Protein AF-A0AAI9XKY3-F1 (afdb_monomer)

Structure (mmCIF, N/CA/C/O backbone):
data_AF-A0AAI9XKY3-F1
#
_entry.id   AF-A0AAI9XKY3-F1
#
loop_
_atom_site.group_PDB
_atom_site.id
_atom_site.type_symbol
_atom_site.label_atom_id
_atom_site.label_alt_id
_atom_site.label_comp_id
_atom_site.label_asym_id
_atom_site.label_entity_id
_atom_site.label_seq_id
_atom_site.pdbx_PDB_ins_code
_atom_site.Cartn_x
_atom_site.Cartn_y
_atom_site.Cartn_z
_atom_site.occupancy
_atom_site.B_iso_or_equiv
_atom_site.auth_seq_id
_atom_site.auth_comp_id
_atom_site.auth_asym_id
_atom_site.auth_atom_id
_atom_site.pdbx_PDB_model_num
ATOM 1 N N . MET A 1 1 ? -8.830 18.634 -12.857 1.00 39.41 1 MET A N 1
ATOM 2 C CA . MET A 1 1 ? -7.382 18.713 -13.146 1.00 39.41 1 MET A CA 1
ATOM 3 C C . MET A 1 1 ? -6.953 20.134 -12.793 1.00 39.41 1 MET A C 1
ATOM 5 O O . MET A 1 1 ? -7.554 21.056 -13.331 1.00 39.41 1 MET A O 1
ATOM 9 N N . TYR A 1 2 ? -6.063 20.327 -11.815 1.00 37.22 2 TYR A N 1
ATOM 10 C CA . TYR A 1 2 ? -5.594 21.666 -11.424 1.00 37.22 2 TYR A CA 1
ATOM 11 C C . TYR A 1 2 ? -4.662 22.233 -12.510 1.00 37.22 2 TYR A C 1
ATOM 13 O O . TYR A 1 2 ? -3.913 21.477 -13.125 1.00 37.22 2 TYR A O 1
ATOM 21 N N . GLY A 1 3 ? -4.750 23.540 -12.781 1.00 44.16 3 GLY A N 1
ATOM 22 C CA . GLY A 1 3 ? -3.878 24.231 -13.739 1.00 44.16 3 GLY A CA 1
ATOM 23 C C . GLY A 1 3 ? -2.424 24.354 -13.251 1.00 44.16 3 GLY A C 1
ATOM 24 O O . GLY A 1 3 ? -2.129 23.984 -12.112 1.00 44.16 3 GLY A O 1
ATOM 25 N N . PRO A 1 4 ? -1.505 24.876 -14.089 1.00 48.16 4 PRO A N 1
ATOM 26 C CA . PRO A 1 4 ? -0.123 25.144 -13.684 1.00 48.16 4 PRO A CA 1
ATOM 27 C C . PRO A 1 4 ? -0.082 26.060 -12.450 1.00 48.16 4 PRO A C 1
ATOM 29 O O . PRO A 1 4 ? -0.976 26.884 -12.251 1.00 48.16 4 PRO A O 1
ATOM 32 N N . SER A 1 5 ? 0.931 25.897 -11.590 1.00 58.00 5 SER A N 1
ATOM 33 C CA . SER A 1 5 ? 0.989 26.618 -10.311 1.00 58.00 5 SER A CA 1
ATOM 34 C C . SER A 1 5 ? 0.942 28.133 -10.528 1.00 58.00 5 SER A C 1
ATOM 36 O O . SER A 1 5 ? 1.590 28.646 -11.443 1.00 58.00 5 SER A O 1
ATOM 38 N N . SER A 1 6 ? 0.240 28.870 -9.658 1.00 57.16 6 SER A N 1
ATOM 39 C CA . SER A 1 6 ? 0.187 30.339 -9.728 1.00 57.16 6 SER A CA 1
ATOM 40 C C . SER A 1 6 ? 1.579 30.966 -9.730 1.00 57.16 6 SER A C 1
ATOM 42 O O . SER A 1 6 ? 1.772 32.003 -10.351 1.00 57.16 6 SER A O 1
ATOM 44 N N . ASN A 1 7 ? 2.558 30.308 -9.097 1.00 58.59 7 ASN A N 1
ATOM 45 C CA . ASN A 1 7 ? 3.958 30.706 -9.161 1.00 58.59 7 ASN A CA 1
ATOM 46 C C . ASN A 1 7 ? 4.516 30.579 -10.588 1.00 58.59 7 ASN A C 1
ATOM 48 O O . ASN A 1 7 ? 5.055 31.540 -11.109 1.00 58.59 7 ASN A O 1
ATOM 52 N N . SER A 1 8 ? 4.326 29.446 -11.271 1.00 55.75 8 SER A N 1
ATOM 53 C CA . SER A 1 8 ? 4.771 29.287 -12.666 1.00 55.75 8 SER A CA 1
ATOM 54 C C . SER A 1 8 ? 4.094 30.270 -13.632 1.00 55.75 8 SER A C 1
ATOM 56 O O . SER A 1 8 ? 4.759 30.828 -14.502 1.00 55.75 8 SER A O 1
ATOM 58 N N . SER A 1 9 ? 2.797 30.549 -13.452 1.00 55.94 9 SER A N 1
ATOM 59 C CA . SER A 1 9 ? 2.076 31.553 -14.244 1.00 55.94 9 SER A CA 1
ATOM 60 C C . SER A 1 9 ? 2.549 32.973 -13.943 1.00 55.94 9 SER A C 1
ATOM 62 O O . SER A 1 9 ? 2.763 33.747 -14.869 1.00 55.94 9 SER A O 1
ATOM 64 N N . PHE A 1 10 ? 2.757 33.309 -12.669 1.00 68.00 10 PHE A N 1
ATOM 65 C CA . PHE A 1 10 ? 3.319 34.592 -12.255 1.00 68.00 10 PHE A CA 1
ATOM 66 C C . PHE A 1 10 ? 4.725 34.788 -12.822 1.00 68.00 10 PHE A C 1
ATOM 68 O O . PHE A 1 10 ? 5.000 35.818 -13.423 1.00 68.00 10 PHE A O 1
ATOM 75 N N . LEU A 1 11 ? 5.591 33.784 -12.703 1.00 66.19 11 LEU A N 1
ATOM 76 C CA . LEU A 1 11 ? 6.946 33.830 -13.235 1.00 66.19 11 LEU A CA 1
ATOM 77 C C . LEU A 1 11 ? 6.941 33.999 -14.754 1.00 66.19 11 LEU A C 1
ATOM 79 O O . LEU A 1 11 ? 7.663 34.845 -15.271 1.00 66.19 11 LEU A O 1
ATOM 83 N N . ARG A 1 12 ? 6.071 33.287 -15.472 1.00 59.81 12 ARG A N 1
ATOM 84 C CA . ARG A 1 12 ? 5.885 33.484 -16.913 1.00 59.81 12 ARG A CA 1
ATOM 85 C C . ARG A 1 12 ? 5.444 34.910 -17.250 1.00 59.81 12 ARG A C 1
ATOM 87 O O . ARG A 1 12 ? 6.062 35.529 -18.104 1.00 59.81 12 ARG A O 1
ATOM 94 N N . LEU A 1 13 ? 4.447 35.449 -16.546 1.00 67.19 13 LEU A N 1
ATOM 95 C CA . LEU A 1 13 ? 3.982 36.829 -16.732 1.00 67.19 13 LEU A CA 1
ATOM 96 C C . LEU A 1 13 ? 5.085 37.854 -16.433 1.00 67.19 13 LEU A C 1
ATOM 98 O O . LEU A 1 13 ? 5.210 38.848 -17.140 1.00 67.19 13 LEU A O 1
ATOM 102 N N . VAL A 1 14 ? 5.910 37.608 -15.414 1.00 62.44 14 VAL A N 1
ATOM 103 C CA . VAL A 1 14 ? 7.058 38.460 -15.070 1.00 62.44 14 VAL A CA 1
ATOM 104 C C . VAL A 1 14 ? 8.152 38.369 -16.132 1.00 62.44 14 VAL A C 1
ATOM 106 O O . VAL A 1 14 ? 8.745 39.389 -16.464 1.00 62.44 14 VAL A O 1
ATOM 109 N N . THR A 1 15 ? 8.391 37.189 -16.705 1.00 62.22 15 THR A N 1
ATOM 110 C CA . THR A 1 15 ? 9.389 36.996 -17.770 1.00 62.22 15 THR A CA 1
ATOM 111 C C . THR A 1 15 ? 8.915 37.637 -19.080 1.00 62.22 15 THR A C 1
ATOM 113 O O . THR A 1 15 ? 9.692 38.309 -19.751 1.00 62.22 15 THR A O 1
ATOM 116 N N . GLU A 1 16 ? 7.621 37.523 -19.400 1.00 65.12 16 GLU A N 1
ATOM 117 C CA . GLU A 1 16 ? 6.974 38.213 -20.527 1.00 65.12 16 GLU A CA 1
ATOM 118 C C . GLU A 1 16 ? 6.992 39.745 -20.342 1.00 65.12 16 GLU A C 1
ATOM 120 O O . GLU A 1 16 ? 7.232 40.479 -21.299 1.00 65.12 16 GLU A O 1
ATOM 125 N N . ALA A 1 17 ? 6.823 40.246 -19.111 1.00 62.75 17 ALA A N 1
ATOM 126 C CA . ALA A 1 17 ? 6.919 41.674 -18.792 1.00 62.75 17 ALA A CA 1
ATOM 127 C C . ALA A 1 17 ? 8.366 42.212 -18.753 1.00 62.75 17 ALA A C 1
ATOM 129 O O . ALA A 1 17 ? 8.571 43.415 -18.924 1.00 62.75 17 ALA A O 1
ATOM 130 N N . ALA A 1 18 ? 9.359 41.343 -18.536 1.00 58.34 18 ALA A N 1
ATOM 131 C CA . ALA A 1 18 ? 10.782 41.682 -18.451 1.00 58.34 18 ALA A CA 1
ATOM 132 C C . ALA A 1 18 ? 11.538 41.574 -19.793 1.00 58.34 18 ALA A C 1
ATOM 134 O O . ALA A 1 18 ? 12.760 41.732 -19.816 1.00 58.34 18 ALA A O 1
ATOM 135 N N . GLY A 1 19 ? 10.840 41.333 -20.911 1.00 47.44 19 GLY A N 1
ATOM 136 C CA . GLY A 1 19 ? 11.440 41.317 -22.250 1.00 47.44 19 GLY A CA 1
ATOM 137 C C . GLY A 1 19 ? 12.227 42.607 -22.571 1.00 47.44 19 GLY A C 1
ATOM 138 O O . GLY A 1 19 ? 11.854 43.694 -22.116 1.00 47.44 19 GLY A O 1
ATOM 139 N N . PRO A 1 20 ? 13.331 42.531 -23.339 1.00 47.28 20 PRO A N 1
ATOM 140 C CA . PRO A 1 20 ? 14.327 43.594 -23.376 1.00 47.28 20 PRO A CA 1
ATOM 141 C C . PRO A 1 20 ? 13.816 44.839 -24.109 1.00 47.28 20 PRO A C 1
ATOM 143 O O . PRO A 1 20 ? 13.532 44.816 -25.308 1.00 47.28 20 PRO A O 1
ATOM 146 N N . ARG A 1 21 ? 13.770 45.976 -23.402 1.00 40.69 21 ARG A N 1
ATOM 147 C CA . ARG A 1 21 ? 13.726 47.295 -24.043 1.00 40.69 21 ARG A CA 1
ATOM 148 C C . ARG A 1 21 ? 15.073 47.541 -24.721 1.00 40.69 21 ARG A C 1
ATOM 150 O O . ARG A 1 21 ? 16.091 47.684 -24.056 1.00 40.69 21 ARG A O 1
ATOM 157 N N . SER A 1 22 ? 15.044 47.581 -26.050 1.00 44.78 22 SER A N 1
ATOM 158 C CA . SER A 1 22 ? 16.146 47.961 -26.936 1.00 44.78 22 SER A CA 1
ATOM 159 C C . SER A 1 22 ? 16.922 49.188 -26.437 1.00 44.78 22 SER A C 1
ATOM 161 O O . SER A 1 22 ? 16.374 50.292 -26.412 1.00 44.78 22 SER A O 1
ATOM 163 N N . SER A 1 23 ? 18.224 49.032 -26.199 1.00 33.22 23 SER A N 1
ATOM 164 C CA . SER A 1 23 ? 19.201 50.097 -26.436 1.00 33.22 23 SER A CA 1
ATOM 165 C C . SER A 1 23 ? 20.574 49.526 -26.819 1.00 33.22 23 SER A C 1
ATOM 167 O O . SER A 1 23 ? 21.131 48.646 -26.172 1.00 33.22 23 SER A O 1
ATOM 169 N N . ASN A 1 24 ? 21.091 50.043 -27.935 1.00 37.53 24 ASN A N 1
ATOM 170 C CA . ASN A 1 24 ? 22.413 49.798 -28.507 1.00 37.53 24 ASN A CA 1
ATOM 171 C C . ASN A 1 24 ? 23.554 49.980 -27.493 1.00 37.53 24 ASN A C 1
ATOM 173 O O . ASN A 1 24 ? 23.586 51.018 -26.838 1.00 37.53 24 ASN A O 1
ATOM 177 N N . THR A 1 25 ? 24.574 49.107 -27.506 1.00 30.02 25 THR A N 1
ATOM 178 C CA . THR A 1 25 ? 25.956 49.441 -27.945 1.00 30.02 25 THR A CA 1
ATOM 179 C C . THR A 1 25 ? 26.953 48.261 -27.834 1.00 30.02 25 THR A C 1
ATOM 181 O O . THR A 1 25 ? 27.162 47.723 -26.760 1.00 30.02 25 THR A O 1
ATOM 184 N N . LYS A 1 26 ? 27.603 47.959 -28.977 1.00 29.38 26 LYS A N 1
ATOM 185 C CA . LYS A 1 26 ? 28.976 47.438 -29.238 1.00 29.38 26 LYS A CA 1
ATOM 186 C C . LYS A 1 26 ? 29.489 46.107 -28.620 1.00 29.38 26 LYS A C 1
ATOM 188 O O . LYS A 1 26 ? 29.695 45.994 -27.422 1.00 29.38 26 LYS A O 1
ATOM 193 N N . SER A 1 27 ? 29.857 45.181 -29.520 1.00 30.38 27 SER A N 1
ATOM 194 C CA . SER A 1 27 ? 30.850 44.075 -29.398 1.00 30.38 27 SER A CA 1
ATOM 195 C C . SER A 1 27 ? 32.299 44.601 -29.605 1.00 30.38 27 SER A C 1
ATOM 197 O O . SER A 1 27 ? 32.404 45.785 -29.953 1.00 30.38 27 SER A O 1
ATOM 199 N N . PRO A 1 28 ? 33.406 43.811 -29.515 1.00 49.62 28 PRO A N 1
ATOM 200 C CA . PRO A 1 28 ? 33.573 42.338 -29.419 1.00 49.62 28 PRO A CA 1
ATOM 201 C C . PRO A 1 28 ? 34.474 41.917 -28.220 1.00 49.62 28 PRO A C 1
ATOM 203 O O . PRO A 1 28 ? 34.974 42.783 -27.519 1.00 49.62 28 PRO A O 1
ATOM 206 N N . GLU A 1 29 ? 34.693 40.664 -27.816 1.00 31.59 29 GLU A N 1
ATOM 207 C CA . GLU A 1 29 ? 35.127 39.455 -28.529 1.00 31.59 29 GLU A CA 1
ATOM 208 C C . GLU A 1 29 ? 35.337 38.388 -27.422 1.00 31.59 29 GLU A C 1
ATOM 210 O O . GLU A 1 29 ? 35.984 38.726 -26.439 1.00 31.59 29 GLU A O 1
ATOM 215 N N . GLU A 1 30 ? 34.814 37.155 -27.517 1.00 28.88 30 GLU A N 1
ATOM 216 C CA . GLU A 1 30 ? 35.427 35.970 -26.872 1.00 28.88 30 GLU A CA 1
ATOM 217 C C . GLU A 1 30 ? 34.758 34.654 -27.310 1.00 28.88 30 GLU A C 1
ATOM 219 O O . GLU A 1 30 ? 33.541 34.546 -27.469 1.00 28.88 30 GLU A O 1
ATOM 224 N N . LEU A 1 31 ? 35.610 33.661 -27.570 1.00 30.62 31 LEU A N 1
ATOM 225 C CA . LEU A 1 31 ? 35.308 32.371 -28.176 1.00 30.62 31 LEU A CA 1
ATOM 226 C C . LEU A 1 31 ? 34.788 31.342 -27.158 1.00 30.62 31 LEU A C 1
ATOM 228 O O . LEU A 1 31 ? 35.473 30.995 -26.206 1.00 30.62 31 LEU A O 1
ATOM 232 N N . ALA A 1 32 ? 33.619 30.795 -27.496 1.00 31.81 32 ALA A N 1
ATOM 233 C CA . ALA A 1 32 ? 33.218 29.386 -27.453 1.00 31.81 32 ALA A CA 1
ATOM 234 C C . ALA A 1 32 ? 33.341 28.564 -26.149 1.00 31.81 32 ALA A C 1
ATOM 236 O O . ALA A 1 32 ? 34.410 28.091 -25.776 1.00 31.81 32 ALA A O 1
ATOM 237 N N . GLY A 1 33 ? 32.164 28.159 -25.651 1.00 35.56 33 GLY A N 1
ATOM 238 C CA . GLY A 1 33 ? 31.909 26.754 -25.319 1.00 35.56 33 GLY A CA 1
ATOM 239 C C . GLY A 1 33 ? 31.326 26.489 -23.935 1.00 35.56 33 GLY A C 1
ATOM 240 O O . GLY A 1 33 ? 32.068 26.098 -23.042 1.00 35.56 33 GLY A O 1
ATOM 241 N N . GLN A 1 34 ? 30.002 26.610 -23.781 1.00 31.55 34 GLN A N 1
ATOM 242 C CA . GLN A 1 34 ? 29.213 25.832 -22.812 1.00 31.55 34 GLN A CA 1
ATOM 243 C C . GLN A 1 34 ? 27.711 25.972 -23.098 1.00 31.55 34 GLN A C 1
ATOM 245 O O . GLN A 1 34 ? 27.244 27.061 -23.427 1.00 31.55 34 GLN A O 1
ATOM 250 N N . ASP A 1 35 ? 26.995 24.845 -23.009 1.00 35.22 35 ASP A N 1
ATOM 251 C CA . ASP A 1 35 ? 25.549 24.689 -23.213 1.00 35.22 35 ASP A CA 1
ATOM 252 C C . ASP A 1 35 ? 24.747 25.820 -22.558 1.00 35.22 35 ASP A C 1
ATOM 254 O O . ASP A 1 35 ? 24.586 25.883 -21.336 1.00 35.22 35 ASP A O 1
ATOM 258 N N . ALA A 1 36 ? 24.219 26.716 -23.388 1.00 33.91 36 ALA A N 1
ATOM 259 C CA . ALA A 1 36 ? 23.327 27.773 -22.953 1.00 33.91 36 ALA A CA 1
ATOM 260 C C . ALA A 1 36 ? 21.920 27.191 -22.762 1.00 33.91 36 ALA A C 1
ATOM 262 O O . ALA A 1 36 ? 21.062 27.287 -23.637 1.00 33.91 36 ALA A O 1
ATOM 263 N N . GLY A 1 37 ? 21.673 26.592 -21.595 1.00 41.00 37 GLY A N 1
ATOM 264 C CA . GLY A 1 37 ? 20.317 26.566 -21.058 1.00 41.00 37 GLY A CA 1
ATOM 265 C C . GLY A 1 37 ? 19.835 28.012 -20.935 1.00 41.00 37 GLY A C 1
ATOM 266 O O . GLY A 1 37 ? 20.543 28.852 -20.383 1.00 41.00 37 GLY A O 1
ATOM 267 N N . GLU A 1 38 ? 18.676 28.327 -21.506 1.00 39.44 38 GLU A N 1
ATOM 268 C CA . GLU A 1 38 ? 18.130 29.684 -21.561 1.00 39.44 38 GLU A CA 1
ATOM 269 C C . GLU A 1 38 ? 17.743 30.152 -20.141 1.00 39.44 38 GLU A C 1
ATOM 271 O O . GLU A 1 38 ? 16.631 29.936 -19.664 1.00 39.44 38 GLU A O 1
ATOM 276 N N . VAL A 1 39 ? 18.700 30.732 -19.410 1.00 42.03 39 VAL A N 1
ATOM 277 C CA . VAL A 1 39 ? 18.496 31.265 -18.057 1.00 42.03 39 VAL A CA 1
ATOM 278 C C . VAL A 1 39 ? 18.047 32.718 -18.170 1.00 42.03 39 VAL A C 1
ATOM 280 O O . VAL A 1 39 ? 18.864 33.626 -18.316 1.00 42.03 39 VAL A O 1
ATOM 283 N N . ALA A 1 40 ? 16.739 32.957 -18.084 1.00 45.88 40 ALA A N 1
ATOM 284 C CA . ALA A 1 40 ? 16.210 34.308 -17.932 1.00 45.88 40 ALA A CA 1
ATOM 285 C C . ALA A 1 40 ? 16.291 34.742 -16.450 1.00 45.88 40 ALA A C 1
ATOM 287 O O . ALA A 1 40 ? 15.748 34.053 -15.577 1.00 45.88 40 ALA A O 1
ATOM 288 N N . PRO A 1 41 ? 16.956 35.866 -16.119 1.00 42.97 41 PRO A N 1
ATOM 289 C CA . PRO A 1 41 ? 16.996 36.371 -14.752 1.00 42.97 41 PRO A CA 1
ATOM 290 C C . PRO A 1 41 ? 15.633 36.962 -14.361 1.00 42.97 41 PRO A C 1
ATOM 292 O O . PRO A 1 41 ? 15.037 37.737 -15.106 1.00 42.97 41 PRO A O 1
ATOM 295 N N . THR A 1 42 ? 15.138 36.613 -13.172 1.00 49.84 42 THR A N 1
ATOM 296 C CA . THR A 1 42 ? 13.905 37.187 -12.601 1.00 49.84 42 THR A CA 1
ATOM 297 C C . THR A 1 42 ? 14.233 38.345 -11.651 1.00 49.84 42 THR A C 1
ATOM 299 O O . THR A 1 42 ? 15.319 38.393 -11.079 1.00 49.84 42 THR A O 1
ATOM 302 N N . VAL A 1 43 ? 13.268 39.245 -11.421 1.00 51.06 43 VAL A N 1
ATOM 303 C CA . VAL A 1 43 ? 13.323 40.438 -10.540 1.00 51.06 43 VAL A CA 1
ATOM 304 C C . VAL A 1 43 ? 13.851 40.167 -9.112 1.00 51.06 43 VAL A C 1
ATOM 306 O O . VAL A 1 43 ? 14.323 41.088 -8.453 1.00 51.06 43 VAL A O 1
ATOM 309 N N . LEU A 1 44 ? 13.828 38.916 -8.635 1.00 50.88 44 LEU A N 1
ATOM 310 C CA . LEU A 1 44 ? 14.352 38.500 -7.321 1.00 50.88 44 LEU A CA 1
ATOM 311 C C . LEU A 1 44 ? 15.735 37.815 -7.368 1.00 50.88 44 LEU A C 1
ATOM 313 O O . LEU A 1 44 ? 16.201 37.324 -6.346 1.00 50.88 44 LEU A O 1
ATOM 317 N N . GLY A 1 45 ? 16.391 37.746 -8.530 1.00 47.69 45 GLY A N 1
ATOM 318 C CA . GLY A 1 45 ? 17.735 37.168 -8.675 1.00 47.69 45 GLY A CA 1
ATOM 319 C C . GLY A 1 45 ? 17.805 35.635 -8.670 1.00 47.69 45 GLY A C 1
ATOM 320 O O . GLY A 1 45 ? 18.900 35.083 -8.728 1.00 47.69 45 GLY A O 1
ATOM 321 N N . PHE A 1 46 ? 16.670 34.930 -8.636 1.00 43.34 46 PHE A N 1
ATOM 322 C CA . PHE A 1 46 ? 16.633 33.471 -8.775 1.00 43.34 46 PHE A CA 1
ATOM 323 C C . PHE A 1 46 ? 16.536 33.069 -10.250 1.00 43.34 46 PHE A C 1
ATOM 325 O O . PHE A 1 46 ? 15.655 33.537 -10.975 1.00 43.34 46 PHE A O 1
ATOM 332 N N . ALA A 1 47 ? 17.440 32.191 -10.686 1.00 42.78 47 ALA A N 1
ATOM 333 C CA . ALA A 1 47 ? 17.367 31.539 -11.986 1.00 42.78 47 ALA A CA 1
ATOM 334 C C . ALA A 1 47 ? 16.250 30.488 -11.966 1.00 42.78 47 ALA A C 1
ATOM 336 O O . ALA A 1 47 ? 16.259 29.581 -11.133 1.00 42.78 47 ALA A O 1
ATOM 337 N N . ILE A 1 48 ? 15.291 30.596 -12.884 1.00 46.31 48 ILE A N 1
ATOM 338 C CA . ILE A 1 48 ? 14.263 29.572 -13.076 1.00 46.31 48 ILE A CA 1
ATOM 339 C C . ILE A 1 48 ? 14.784 28.621 -14.139 1.00 46.31 48 ILE A C 1
ATOM 341 O O . ILE A 1 48 ? 14.887 28.978 -15.308 1.00 46.31 48 ILE A O 1
ATOM 345 N N . THR A 1 49 ? 15.098 27.395 -13.741 1.00 48.16 49 THR A N 1
ATOM 346 C CA . THR A 1 49 ? 15.182 26.296 -14.701 1.00 48.16 49 THR A CA 1
ATOM 347 C C . THR A 1 49 ? 13.748 25.850 -14.992 1.00 48.16 49 THR A C 1
ATOM 349 O O . THR A 1 49 ? 13.051 25.373 -14.103 1.00 48.16 49 THR A O 1
ATOM 352 N N . THR A 1 50 ? 13.274 26.070 -16.219 1.00 48.88 50 THR A N 1
ATOM 353 C CA . THR A 1 50 ? 11.899 25.752 -16.656 1.00 48.88 50 THR A CA 1
ATOM 354 C C . THR A 1 50 ? 11.697 24.280 -17.014 1.00 48.88 50 THR A C 1
ATOM 356 O O . THR A 1 50 ? 10.572 23.868 -17.289 1.00 48.88 50 THR A O 1
ATOM 359 N N . GLN A 1 51 ? 12.766 23.485 -17.001 1.00 47.25 51 GLN A N 1
ATOM 360 C CA . GLN A 1 51 ? 12.739 22.067 -17.337 1.00 47.25 51 GLN A CA 1
ATOM 361 C C . GLN A 1 51 ? 13.078 21.244 -16.090 1.00 47.25 51 GLN A C 1
ATOM 363 O O . GLN A 1 51 ? 14.176 21.416 -15.557 1.00 47.25 51 GLN A O 1
ATOM 368 N N . PRO A 1 52 ? 12.194 20.350 -15.608 1.00 46.47 52 PRO A N 1
ATOM 369 C CA . PRO A 1 52 ? 12.617 19.357 -14.628 1.00 46.47 52 PRO A CA 1
ATOM 370 C C . PRO A 1 52 ? 13.811 18.611 -15.227 1.00 46.47 52 PRO A C 1
ATOM 372 O O . PRO A 1 52 ? 13.734 18.117 -16.356 1.00 46.47 52 PRO A O 1
ATOM 375 N N . LYS A 1 53 ? 14.946 18.605 -14.520 1.00 45.19 53 LYS A N 1
ATOM 376 C CA . LYS A 1 53 ? 16.109 17.835 -14.963 1.00 45.19 53 LYS A CA 1
ATOM 377 C C . LYS A 1 53 ? 15.659 16.383 -15.046 1.00 45.19 53 LYS A C 1
ATOM 379 O O . LYS A 1 53 ? 15.169 15.839 -14.058 1.00 45.19 53 LYS A O 1
ATOM 384 N N . SER A 1 54 ? 15.798 15.765 -16.219 1.00 47.47 54 SER A N 1
ATOM 385 C CA . SER A 1 54 ? 15.679 14.313 -16.319 1.00 47.47 54 SER A CA 1
ATOM 386 C C . SER A 1 54 ? 16.612 13.702 -15.272 1.00 47.47 54 SER A C 1
ATOM 388 O O . SER A 1 54 ? 17.737 14.192 -15.155 1.00 47.47 54 SER A O 1
ATOM 390 N N . PRO A 1 55 ? 16.175 12.701 -14.491 1.00 48.72 55 PRO A N 1
ATOM 391 C CA . PRO A 1 55 ? 17.018 12.123 -13.455 1.00 48.72 55 PRO A CA 1
ATOM 392 C C . PRO A 1 55 ? 18.310 11.595 -14.092 1.00 48.72 55 PRO A C 1
ATOM 394 O O . PRO A 1 55 ? 18.289 10.612 -14.831 1.00 48.72 55 PRO A O 1
ATOM 397 N N . ASP A 1 56 ? 19.418 12.292 -13.840 1.00 43.69 56 ASP A N 1
ATOM 398 C CA . ASP A 1 56 ? 20.749 11.892 -14.279 1.00 43.69 56 ASP A CA 1
ATOM 399 C C . ASP A 1 56 ? 21.278 10.764 -13.385 1.00 43.69 56 ASP A C 1
ATOM 401 O O . ASP A 1 56 ? 21.112 10.775 -12.164 1.00 43.69 56 ASP A O 1
ATOM 405 N N . ILE A 1 57 ? 21.997 9.841 -14.034 1.00 47.66 57 ILE A N 1
ATOM 406 C CA . ILE A 1 57 ? 22.614 8.604 -13.528 1.00 47.66 57 ILE A CA 1
ATOM 407 C C . ILE A 1 57 ? 21.625 7.434 -13.408 1.00 47.66 57 ILE A C 1
ATOM 409 O O . ILE A 1 57 ? 20.812 7.341 -12.491 1.00 47.66 57 ILE A O 1
ATOM 413 N N . LEU A 1 58 ? 21.775 6.492 -14.350 1.00 46.62 58 LEU A N 1
ATOM 414 C CA . LEU A 1 58 ? 21.121 5.185 -14.369 1.00 46.62 58 LEU A CA 1
ATOM 415 C C . LEU A 1 58 ? 21.234 4.515 -12.989 1.00 46.62 58 LEU A C 1
ATOM 417 O O . LEU A 1 58 ? 22.344 4.189 -12.562 1.00 46.62 58 LEU A O 1
ATOM 421 N N . PRO A 1 59 ? 20.112 4.263 -12.299 1.00 54.75 59 PRO A N 1
ATOM 422 C CA . PRO A 1 59 ? 20.124 3.432 -11.110 1.00 54.75 59 PRO A CA 1
ATOM 423 C C . PRO A 1 59 ? 20.645 2.032 -11.458 1.00 54.75 59 PRO A C 1
ATOM 425 O O . PRO A 1 59 ? 20.292 1.501 -12.519 1.00 54.75 59 PRO A O 1
ATOM 428 N N . ASP A 1 60 ? 21.436 1.428 -10.561 1.00 57.62 60 ASP A N 1
ATOM 429 C CA . ASP A 1 60 ? 21.917 0.043 -10.683 1.00 57.62 60 ASP A CA 1
ATOM 430 C C . ASP A 1 60 ? 20.800 -0.893 -11.197 1.00 57.62 60 ASP A C 1
ATOM 432 O O . ASP A 1 60 ? 19.626 -0.726 -10.828 1.00 57.62 60 ASP A O 1
ATOM 436 N N . PRO A 1 61 ? 21.115 -1.893 -12.044 1.00 64.06 61 PRO A N 1
ATOM 437 C CA . PRO A 1 61 ? 20.120 -2.852 -12.502 1.00 64.06 61 PRO A CA 1
ATOM 438 C C . PRO A 1 61 ? 19.398 -3.476 -11.303 1.00 64.06 61 PRO A C 1
ATOM 440 O O . PRO A 1 61 ? 20.019 -3.822 -10.296 1.00 64.06 61 PRO A O 1
ATOM 443 N N . VAL A 1 62 ? 18.071 -3.604 -11.413 1.00 69.94 62 VAL A N 1
ATOM 444 C CA . VAL A 1 62 ? 17.248 -4.254 -10.393 1.00 69.94 62 VAL A CA 1
ATOM 445 C C . VAL A 1 62 ? 17.787 -5.655 -10.187 1.00 69.94 62 VAL A C 1
ATOM 447 O O . VAL A 1 62 ? 17.653 -6.512 -11.057 1.00 69.94 62 VAL A O 1
ATOM 450 N N . MET A 1 63 ? 18.403 -5.894 -9.035 1.00 80.75 63 MET A N 1
ATOM 451 C CA . MET A 1 63 ? 18.859 -7.227 -8.708 1.00 80.75 63 MET A CA 1
ATOM 452 C C . MET A 1 63 ? 17.650 -8.044 -8.271 1.00 80.75 63 MET A C 1
ATOM 454 O O . MET A 1 63 ? 17.074 -7.785 -7.216 1.00 80.75 63 MET A O 1
ATOM 458 N N . LEU A 1 64 ? 17.253 -8.994 -9.109 1.00 87.50 64 LEU A N 1
ATOM 459 C CA . LEU A 1 64 ? 16.198 -9.955 -8.817 1.00 87.50 64 LEU A CA 1
ATOM 460 C C . LEU A 1 64 ? 16.815 -11.246 -8.260 1.00 87.50 64 LEU A C 1
ATOM 462 O O . LEU A 1 64 ? 17.954 -11.575 -8.607 1.00 87.50 64 LEU A O 1
ATOM 466 N N . PRO A 1 65 ? 16.107 -11.961 -7.370 1.00 90.31 65 PRO A N 1
ATOM 467 C CA . PRO A 1 65 ? 16.517 -13.298 -6.969 1.00 90.31 65 PRO A CA 1
ATOM 468 C C . PRO A 1 65 ? 16.273 -14.286 -8.122 1.00 90.31 65 PRO A C 1
ATOM 470 O O . PRO A 1 65 ? 15.793 -13.908 -9.191 1.00 90.31 65 PRO A O 1
ATOM 473 N N . GLU A 1 66 ? 16.586 -15.564 -7.910 1.00 91.88 66 GLU A N 1
ATOM 474 C CA . GLU A 1 66 ? 16.203 -16.614 -8.858 1.00 91.88 66 GLU A CA 1
ATOM 475 C C . GLU A 1 66 ? 14.691 -16.576 -9.127 1.00 91.88 66 GLU A C 1
ATOM 477 O O . GLU A 1 66 ? 13.905 -16.320 -8.211 1.00 91.88 66 GLU A O 1
ATOM 482 N N . ARG A 1 67 ? 14.280 -16.829 -10.378 1.00 93.06 67 ARG A N 1
ATOM 483 C CA . ARG A 1 67 ? 12.886 -16.648 -10.825 1.00 93.06 67 ARG A CA 1
ATOM 484 C C . ARG A 1 67 ? 11.878 -17.357 -9.924 1.00 93.06 67 ARG A C 1
ATOM 486 O O . ARG A 1 67 ? 10.929 -16.727 -9.488 1.00 93.06 67 ARG A O 1
ATOM 493 N N . TRP A 1 68 ? 12.129 -18.615 -9.558 1.00 94.12 68 TRP A N 1
ATOM 494 C CA . TRP A 1 68 ? 11.226 -19.373 -8.681 1.00 94.12 68 TRP A CA 1
ATOM 495 C C . TRP A 1 68 ? 11.016 -18.699 -7.314 1.00 94.12 68 TRP A C 1
ATOM 497 O O . TRP A 1 68 ? 9.917 -18.733 -6.760 1.00 94.12 68 TRP A O 1
ATOM 507 N N . LEU A 1 69 ? 12.061 -18.065 -6.773 1.00 94.06 69 LEU A N 1
ATOM 508 C CA . LEU A 1 69 ? 12.009 -17.372 -5.492 1.00 94.06 69 LEU A CA 1
ATOM 509 C C . LEU A 1 69 ? 11.311 -16.015 -5.639 1.00 94.06 69 LEU A C 1
ATOM 511 O O . LEU A 1 69 ? 10.517 -15.635 -4.781 1.00 94.06 69 LEU A O 1
ATOM 515 N N . ALA A 1 70 ? 11.560 -15.309 -6.745 1.00 94.56 70 ALA A N 1
ATOM 516 C CA . ALA A 1 70 ? 10.838 -14.088 -7.092 1.00 94.56 70 ALA A CA 1
ATOM 517 C C . ALA A 1 70 ? 9.333 -14.357 -7.254 1.00 94.56 70 ALA A C 1
ATOM 519 O O . ALA A 1 70 ? 8.529 -13.639 -6.664 1.00 94.56 70 ALA A O 1
ATOM 520 N N . ASP A 1 71 ? 8.963 -15.427 -7.962 1.00 95.62 71 ASP A N 1
ATOM 521 C CA . ASP A 1 71 ? 7.578 -15.856 -8.175 1.00 95.62 71 ASP A CA 1
ATOM 522 C C . ASP A 1 71 ? 6.902 -16.199 -6.842 1.00 95.62 71 ASP A C 1
ATOM 524 O O . ASP A 1 71 ? 5.754 -15.820 -6.601 1.00 95.62 71 ASP A O 1
ATOM 528 N N . ASN A 1 72 ? 7.626 -16.861 -5.931 1.00 95.25 72 ASN A N 1
ATOM 529 C CA . ASN A 1 72 ? 7.127 -17.140 -4.588 1.00 95.25 72 ASN A CA 1
ATOM 530 C C . ASN A 1 72 ? 6.857 -15.850 -3.798 1.00 95.25 72 ASN A C 1
ATOM 532 O O . ASN A 1 72 ? 5.761 -15.695 -3.262 1.00 95.25 72 ASN A O 1
ATOM 536 N N . PHE A 1 73 ? 7.806 -14.908 -3.759 1.00 94.25 73 PHE A N 1
ATOM 537 C CA . PHE A 1 73 ? 7.613 -13.629 -3.063 1.00 94.25 73 PHE A CA 1
ATOM 538 C C . PHE A 1 73 ? 6.475 -12.822 -3.686 1.00 94.25 73 PHE A C 1
ATOM 540 O O . PHE A 1 73 ? 5.643 -12.266 -2.971 1.00 94.25 73 PHE A O 1
ATOM 547 N N . PHE A 1 74 ? 6.403 -12.793 -5.015 1.00 95.69 74 PHE A N 1
ATOM 548 C CA . PHE A 1 74 ? 5.336 -12.135 -5.753 1.00 95.69 74 PHE A CA 1
ATOM 549 C C . PHE A 1 74 ? 3.965 -12.714 -5.388 1.00 95.69 74 PHE A C 1
ATOM 551 O O . PHE A 1 74 ? 3.045 -11.964 -5.070 1.00 95.69 74 PHE A O 1
ATOM 558 N N . ARG A 1 75 ? 3.841 -14.045 -5.328 1.00 94.62 75 ARG A N 1
ATOM 559 C CA . ARG A 1 75 ? 2.624 -14.726 -4.868 1.00 94.62 75 ARG A CA 1
ATOM 560 C C . ARG A 1 75 ? 2.281 -14.379 -3.417 1.00 94.62 75 ARG A C 1
ATOM 562 O O . ARG A 1 75 ? 1.157 -13.970 -3.150 1.00 94.62 75 ARG A O 1
ATOM 569 N N . CYS A 1 76 ? 3.249 -14.446 -2.500 1.00 91.88 76 CYS A N 1
ATOM 570 C CA . CYS A 1 76 ? 3.048 -14.074 -1.096 1.00 91.88 76 CYS A CA 1
ATOM 571 C C . CYS A 1 76 ? 2.545 -12.628 -0.936 1.00 91.88 76 CYS A C 1
ATOM 573 O O . CYS A 1 76 ? 1.722 -12.354 -0.065 1.00 91.88 76 CYS A O 1
ATOM 575 N N . PHE A 1 77 ? 2.993 -11.691 -1.776 1.00 94.00 77 PHE A N 1
ATOM 576 C CA . PHE A 1 77 ? 2.453 -10.331 -1.774 1.00 94.00 77 PHE A CA 1
ATOM 577 C C . PHE A 1 77 ? 0.953 -10.307 -2.114 1.00 94.00 77 PHE A C 1
ATOM 579 O O . PHE A 1 77 ? 0.175 -9.677 -1.391 1.00 94.00 77 PHE A O 1
ATOM 586 N N . TRP A 1 78 ? 0.535 -11.007 -3.173 1.00 92.25 78 TRP A N 1
ATOM 587 C CA . TRP A 1 78 ? -0.875 -11.069 -3.575 1.00 92.25 78 TRP A CA 1
ATOM 588 C C . TRP A 1 78 ? -1.762 -11.778 -2.555 1.00 92.25 78 TRP A C 1
ATOM 590 O O . TRP A 1 78 ? -2.912 -11.383 -2.392 1.00 92.25 78 TRP A O 1
ATOM 600 N N . ASP A 1 79 ? -1.228 -12.782 -1.863 1.00 88.44 79 ASP A N 1
ATOM 601 C CA . ASP A 1 79 ? -2.003 -13.588 -0.921 1.00 88.44 79 ASP A CA 1
ATOM 602 C C . ASP A 1 79 ? -2.128 -12.916 0.457 1.00 88.44 79 ASP A C 1
ATOM 604 O O . ASP A 1 79 ? -3.170 -13.015 1.099 1.00 88.44 79 ASP A O 1
ATOM 608 N N . PHE A 1 80 ? -1.093 -12.200 0.919 1.00 85.50 80 PHE A N 1
ATOM 609 C CA . PHE A 1 80 ? -1.034 -11.706 2.303 1.00 85.50 80 PHE A CA 1
ATOM 610 C C . PHE A 1 80 ? -1.061 -10.185 2.464 1.00 85.50 80 PHE A C 1
ATOM 612 O O . PHE A 1 80 ? -1.385 -9.703 3.550 1.00 85.50 80 PHE A O 1
ATOM 619 N N . VAL A 1 81 ? -0.681 -9.420 1.438 1.00 89.19 81 VAL A N 1
ATOM 620 C CA . VAL A 1 81 ? -0.537 -7.956 1.536 1.00 89.19 81 VAL A CA 1
ATOM 621 C C . VAL A 1 81 ? -1.606 -7.247 0.721 1.00 89.19 81 VAL A C 1
ATOM 623 O O . VAL A 1 81 ? -2.280 -6.358 1.236 1.00 89.19 81 VAL A O 1
ATOM 626 N N . HIS A 1 82 ? -1.804 -7.667 -0.528 1.00 90.06 82 HIS A N 1
ATOM 627 C CA . HIS A 1 82 ? -2.790 -7.076 -1.428 1.00 90.06 82 HIS A CA 1
ATOM 628 C C . HIS A 1 82 ? -4.238 -7.085 -0.894 1.00 90.06 82 HIS A C 1
ATOM 630 O O . HIS A 1 82 ? -4.905 -6.070 -1.078 1.00 90.06 82 HIS A O 1
ATOM 636 N N . PRO A 1 83 ? -4.732 -8.121 -0.177 1.00 86.44 83 PRO A N 1
ATOM 637 C CA . PRO A 1 83 ? -6.096 -8.099 0.362 1.00 86.44 83 PRO A CA 1
ATOM 638 C C . PRO A 1 83 ? -6.324 -6.974 1.382 1.00 86.44 83 PRO A C 1
ATOM 640 O O . PRO A 1 83 ? -7.434 -6.464 1.506 1.00 86.44 83 PRO A O 1
ATOM 643 N N . VAL A 1 84 ? -5.266 -6.570 2.096 1.00 84.94 84 VAL A N 1
ATOM 644 C CA . VAL A 1 84 ? -5.292 -5.473 3.077 1.00 84.94 84 VAL A CA 1
ATOM 645 C C . VAL A 1 84 ? -5.009 -4.127 2.407 1.00 84.94 84 VAL A C 1
ATOM 647 O O . VAL A 1 84 ? -5.629 -3.119 2.735 1.00 84.94 84 VAL A O 1
ATOM 650 N N . PHE A 1 85 ? -4.077 -4.107 1.453 1.00 88.88 85 PHE A N 1
ATOM 651 C CA . PHE A 1 85 ? -3.623 -2.906 0.757 1.00 88.88 85 PHE A CA 1
ATOM 652 C C . PHE A 1 85 ? -3.712 -3.096 -0.769 1.00 88.88 85 PHE A C 1
ATOM 654 O O . PHE A 1 85 ? -2.679 -3.297 -1.423 1.00 88.88 85 PHE A O 1
ATOM 661 N N . PRO A 1 86 ? -4.919 -3.014 -1.365 1.00 90.88 86 PRO A N 1
ATOM 662 C CA . PRO A 1 86 ? -5.158 -3.296 -2.783 1.00 90.88 86 PRO A CA 1
ATOM 663 C C . PRO A 1 86 ? -4.712 -2.153 -3.712 1.00 90.88 86 PRO A C 1
ATOM 665 O O . PRO A 1 86 ? -5.457 -1.636 -4.536 1.00 90.88 86 PRO A O 1
ATOM 668 N N . ILE A 1 87 ? -3.458 -1.727 -3.567 1.00 91.50 87 ILE A N 1
ATOM 669 C CA . ILE A 1 87 ? -2.892 -0.529 -4.201 1.00 91.50 87 ILE A CA 1
ATOM 670 C C . ILE A 1 87 ? -2.653 -0.727 -5.705 1.00 91.50 87 ILE A C 1
ATOM 672 O O . ILE A 1 87 ? -2.661 0.245 -6.459 1.00 91.50 87 ILE A O 1
ATOM 676 N N . LEU A 1 88 ? -2.405 -1.963 -6.145 1.00 92.81 88 LEU A N 1
ATOM 677 C CA . LEU A 1 88 ? -2.000 -2.306 -7.511 1.00 92.81 88 LEU A CA 1
ATOM 678 C C . LEU A 1 88 ? -3.096 -3.090 -8.229 1.00 92.81 88 LEU A C 1
ATOM 680 O O . LEU A 1 88 ? -3.683 -3.984 -7.633 1.00 92.81 88 LEU A O 1
ATOM 684 N N . HIS A 1 89 ? -3.288 -2.819 -9.521 1.00 90.75 89 HIS A N 1
ATOM 685 C CA . HIS A 1 89 ? -4.160 -3.628 -10.373 1.00 90.75 89 HIS A CA 1
ATOM 686 C C . HIS A 1 89 ? -3.488 -4.969 -10.685 1.00 90.75 89 HIS A C 1
ATOM 688 O O . HIS A 1 89 ? -2.464 -5.001 -11.384 1.00 90.75 89 HIS A O 1
ATOM 694 N N . ARG A 1 90 ? -4.041 -6.071 -10.170 1.00 90.44 90 ARG A N 1
ATOM 695 C CA . ARG A 1 90 ? -3.379 -7.386 -10.205 1.00 90.44 90 ARG A CA 1
ATOM 696 C C . ARG A 1 90 ? -3.064 -7.887 -11.622 1.00 90.44 90 ARG A C 1
ATOM 698 O O . ARG A 1 90 ? -1.904 -8.251 -11.847 1.00 90.44 90 ARG A O 1
ATOM 705 N N . PRO A 1 91 ? -4.001 -7.881 -12.593 1.00 89.44 91 PRO A N 1
ATOM 706 C CA . PRO A 1 91 ? -3.727 -8.381 -13.942 1.00 89.44 91 PRO A CA 1
ATOM 707 C C . PRO A 1 91 ? -2.623 -7.591 -14.652 1.00 89.44 91 PRO A C 1
ATOM 709 O O . PRO A 1 91 ? -1.670 -8.176 -15.166 1.00 89.44 91 PRO A O 1
ATOM 712 N N . SER A 1 92 ? -2.701 -6.256 -14.619 1.00 89.25 92 SER A N 1
ATOM 713 C CA . SER A 1 92 ? -1.717 -5.397 -15.291 1.00 89.25 92 SER A CA 1
ATOM 714 C C . SER A 1 92 ? -0.329 -5.523 -14.674 1.00 89.25 92 SER A C 1
ATOM 716 O O . SER A 1 92 ? 0.653 -5.620 -15.401 1.00 89.25 92 SER A O 1
ATOM 718 N N . PHE A 1 93 ? -0.230 -5.551 -13.341 1.00 93.06 93 PHE A N 1
ATOM 719 C CA . PHE A 1 93 ? 1.070 -5.660 -12.681 1.00 93.06 93 PHE A CA 1
ATOM 720 C C . PHE A 1 93 ? 1.704 -7.043 -12.884 1.00 93.06 93 PHE A C 1
ATOM 722 O O . PHE A 1 93 ? 2.917 -7.138 -13.053 1.00 93.06 93 PHE A O 1
ATOM 729 N N . THR A 1 94 ? 0.891 -8.105 -12.928 1.00 93.38 94 THR A N 1
ATOM 730 C CA . THR A 1 94 ? 1.352 -9.468 -13.247 1.00 93.38 94 THR A CA 1
ATOM 731 C C . THR A 1 94 ? 1.892 -9.553 -14.671 1.00 93.38 94 THR A C 1
ATOM 733 O O . THR A 1 94 ? 2.979 -10.085 -14.874 1.00 93.38 94 THR A O 1
ATOM 736 N N . ALA A 1 95 ? 1.198 -8.963 -15.650 1.00 91.19 95 ALA A N 1
ATOM 737 C CA . ALA A 1 95 ? 1.683 -8.911 -17.028 1.00 91.19 95 ALA A CA 1
ATOM 738 C C . ALA A 1 95 ? 3.036 -8.183 -17.136 1.00 91.19 95 ALA A C 1
ATOM 740 O O . ALA A 1 95 ? 3.957 -8.683 -17.782 1.00 91.19 95 ALA A O 1
ATOM 741 N N . SER A 1 96 ? 3.188 -7.042 -16.451 1.00 91.19 96 SER A N 1
ATOM 742 C CA . SER A 1 96 ? 4.464 -6.320 -16.405 1.00 91.19 96 SER A CA 1
ATOM 743 C C . SER A 1 96 ? 5.569 -7.115 -15.706 1.00 91.19 96 SER A C 1
ATOM 745 O O . SER A 1 96 ? 6.714 -7.052 -16.140 1.00 91.19 96 SER A O 1
ATOM 747 N N . TYR A 1 97 ? 5.254 -7.870 -14.648 1.00 93.12 97 TYR A N 1
ATOM 748 C CA . TYR A 1 97 ? 6.212 -8.741 -13.960 1.00 93.12 97 TYR A CA 1
ATOM 749 C C . TYR A 1 97 ? 6.721 -9.869 -14.868 1.00 93.12 97 TYR A C 1
ATOM 751 O O . TYR A 1 97 ? 7.930 -10.061 -14.978 1.00 93.12 97 TYR A O 1
ATOM 759 N N . GLU A 1 98 ? 5.831 -10.568 -15.576 1.00 92.12 98 GLU A N 1
ATOM 760 C CA . GLU A 1 98 ? 6.228 -11.639 -16.503 1.00 92.12 98 GLU A CA 1
ATOM 761 C C . GLU A 1 98 ? 7.092 -11.119 -17.660 1.00 92.12 98 GLU A C 1
ATOM 763 O O . GLU A 1 98 ? 8.049 -11.778 -18.075 1.00 92.12 98 GLU A O 1
ATOM 768 N N . ALA A 1 99 ? 6.816 -9.902 -18.139 1.00 89.31 99 ALA A N 1
ATOM 769 C CA . ALA A 1 99 ? 7.612 -9.255 -19.179 1.00 89.31 99 ALA A CA 1
ATOM 770 C C . ALA A 1 99 ? 9.076 -9.014 -18.760 1.00 89.31 99 ALA A C 1
ATOM 772 O O . ALA A 1 99 ? 9.955 -8.997 -19.621 1.00 89.31 99 ALA A O 1
ATOM 773 N N . VAL A 1 100 ? 9.369 -8.897 -17.455 1.00 88.81 100 VAL A N 1
ATOM 774 C CA . VAL A 1 100 ? 10.749 -8.758 -16.946 1.00 88.81 100 VAL A CA 1
ATOM 775 C C . VAL A 1 100 ? 11.594 -9.997 -17.255 1.00 88.81 100 VAL A C 1
ATOM 777 O O . VAL A 1 100 ? 12.788 -9.879 -17.524 1.00 88.81 100 VAL A O 1
ATOM 780 N N . TRP A 1 101 ? 10.983 -11.183 -17.250 1.00 87.12 101 TRP A N 1
ATOM 781 C CA . TRP A 1 101 ? 11.669 -12.456 -17.498 1.00 87.12 101 TRP A CA 1
ATOM 782 C C . TRP A 1 101 ? 11.771 -12.819 -18.979 1.00 87.12 101 TRP A C 1
ATOM 784 O O . TRP A 1 101 ? 12.540 -13.710 -19.344 1.00 87.12 101 TRP A O 1
ATOM 794 N N . HIS A 1 102 ? 11.020 -12.124 -19.834 1.00 82.88 102 HIS A N 1
ATOM 795 C CA . HIS A 1 102 ? 10.996 -12.328 -21.278 1.00 82.88 102 HIS A CA 1
ATOM 796 C C . HIS A 1 102 ? 11.201 -10.993 -22.017 1.00 82.88 102 HIS A C 1
ATOM 798 O O . HIS A 1 102 ? 10.270 -10.508 -22.671 1.00 82.88 102 HIS A O 1
ATOM 804 N N . PRO A 1 103 ? 12.406 -10.385 -21.948 1.00 68.69 103 PRO A N 1
ATOM 805 C CA . PRO A 1 103 ? 12.683 -9.144 -22.659 1.00 68.69 103 PRO A CA 1
ATOM 806 C C . PRO A 1 103 ? 12.599 -9.414 -24.163 1.00 68.69 103 PRO A C 1
ATOM 808 O O . PRO A 1 103 ? 13.493 -10.008 -24.761 1.00 68.69 103 PRO A O 1
ATOM 811 N N . SER A 1 104 ? 11.483 -9.021 -24.775 1.00 57.84 104 SER A N 1
ATOM 812 C CA . SER A 1 104 ? 11.219 -9.285 -26.196 1.00 57.84 104 SER A CA 1
ATOM 813 C C . SER A 1 104 ? 12.069 -8.395 -27.110 1.00 57.84 104 SER A C 1
ATOM 815 O O . SER A 1 104 ? 12.240 -8.700 -28.286 1.00 57.84 104 SER A O 1
ATOM 817 N N . GLN A 1 105 ? 12.627 -7.310 -26.569 1.00 52.66 105 GLN A N 1
ATOM 818 C CA . GLN A 1 105 ? 13.606 -6.427 -27.195 1.00 52.66 105 GLN A CA 1
ATOM 819 C C . GLN A 1 105 ? 14.556 -5.952 -26.085 1.00 52.66 105 GLN A C 1
ATOM 821 O O . GLN A 1 105 ? 14.119 -5.785 -24.947 1.00 52.66 105 GLN A O 1
ATOM 826 N N . GLY A 1 106 ? 15.855 -5.826 -26.377 1.00 52.91 106 GLY A N 1
ATOM 827 C CA . GLY A 1 106 ? 16.881 -5.446 -25.394 1.00 52.91 106 GLY A CA 1
ATOM 828 C C . GLY A 1 106 ? 16.561 -4.144 -24.637 1.00 52.91 106 GLY A C 1
ATOM 829 O O . GLY A 1 106 ? 15.653 -3.414 -25.036 1.00 52.91 106 GLY A O 1
ATOM 830 N N . PRO A 1 107 ? 17.286 -3.843 -23.540 1.00 53.56 107 PRO A N 1
ATOM 831 C CA . PRO A 1 107 ? 16.980 -2.691 -22.700 1.00 53.56 107 PRO A CA 1
ATOM 832 C C . PRO A 1 107 ? 16.939 -1.414 -23.553 1.00 53.56 107 PRO A C 1
ATOM 834 O O . PRO A 1 107 ? 17.887 -1.167 -24.307 1.00 53.56 107 PRO A O 1
ATOM 837 N N . PRO A 1 108 ? 15.858 -0.615 -23.481 1.00 53.41 108 PRO A N 1
ATOM 838 C CA . PRO A 1 108 ? 15.797 0.639 -24.210 1.00 53.41 108 PRO A CA 1
ATOM 839 C C . PRO A 1 108 ? 16.968 1.539 -23.776 1.00 53.41 108 PRO A C 1
ATOM 841 O O . PRO A 1 108 ? 17.362 1.514 -22.608 1.00 53.41 108 PRO A O 1
ATOM 844 N N . PRO A 1 109 ? 17.530 2.347 -24.693 1.00 52.53 109 PRO A N 1
ATOM 845 C CA . PRO A 1 109 ? 18.731 3.151 -24.444 1.00 52.53 109 PRO A CA 1
ATOM 846 C C . PRO A 1 109 ? 18.551 4.212 -23.348 1.00 52.53 109 PRO A C 1
ATOM 848 O O . PRO A 1 109 ? 19.535 4.781 -22.887 1.00 52.53 109 PRO A O 1
ATOM 851 N N . ASN A 1 110 ? 17.314 4.468 -22.916 1.00 57.38 110 ASN A N 1
ATOM 852 C CA . ASN A 1 110 ? 17.006 5.316 -21.778 1.00 57.38 110 ASN A CA 1
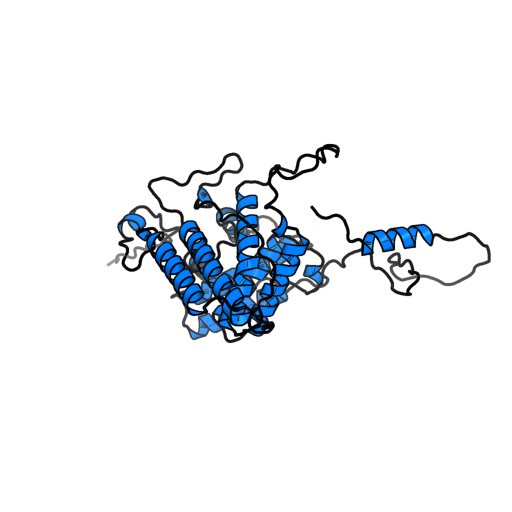ATOM 853 C C . ASN A 1 110 ? 15.872 4.671 -20.969 1.00 57.38 110 ASN A C 1
ATOM 855 O O . ASN A 1 110 ? 14.839 4.311 -21.542 1.00 57.38 110 ASN A O 1
ATOM 859 N N . ARG A 1 111 ? 16.054 4.502 -19.653 1.00 63.38 111 ARG A N 1
ATOM 860 C CA . ARG A 1 111 ? 14.967 4.043 -18.778 1.00 63.38 111 ARG A CA 1
ATOM 861 C C . ARG A 1 111 ? 13.950 5.168 -18.650 1.00 63.38 111 ARG A C 1
ATOM 863 O O . ARG A 1 111 ? 14.250 6.211 -18.077 1.00 63.38 111 ARG A O 1
ATOM 870 N N . ASP A 1 112 ? 12.748 4.949 -19.175 1.00 77.38 112 ASP A N 1
ATOM 871 C CA . ASP A 1 112 ? 11.619 5.854 -18.956 1.00 77.38 112 ASP A CA 1
ATOM 872 C C . ASP A 1 112 ? 11.361 6.000 -17.440 1.00 77.38 112 ASP A C 1
ATOM 874 O O . ASP A 1 112 ? 11.552 5.061 -16.661 1.00 77.38 112 ASP A O 1
ATOM 878 N N . TYR A 1 113 ? 10.884 7.166 -17.006 1.00 81.31 113 TYR A N 1
ATOM 879 C CA . TYR A 1 113 ? 10.419 7.406 -15.637 1.00 81.31 113 TYR A CA 1
ATOM 880 C C . TYR A 1 113 ? 9.467 6.291 -15.175 1.00 81.31 113 TYR A C 1
ATOM 882 O O . TYR A 1 113 ? 9.562 5.799 -14.049 1.00 81.31 113 TYR A O 1
ATOM 890 N N . LYS A 1 114 ? 8.577 5.843 -16.069 1.00 82.88 114 LYS A N 1
ATOM 891 C CA . LYS A 1 114 ? 7.628 4.758 -15.789 1.00 82.88 114 LYS A CA 1
ATOM 892 C C . LYS A 1 114 ? 8.323 3.429 -15.502 1.00 82.88 114 LYS A C 1
ATOM 894 O O . LYS A 1 114 ? 7.882 2.718 -14.603 1.00 82.88 114 LYS A O 1
ATOM 899 N N . ASP A 1 115 ? 9.398 3.120 -16.224 1.00 85.06 115 ASP A N 1
ATOM 900 C CA . ASP A 1 115 ? 10.196 1.908 -16.019 1.00 85.06 115 ASP A CA 1
ATOM 901 C C . ASP A 1 115 ? 10.892 1.944 -14.654 1.00 85.06 115 ASP A C 1
ATOM 903 O O . ASP A 1 115 ? 10.804 1.006 -13.863 1.00 85.06 115 ASP A O 1
ATOM 907 N N . THR A 1 116 ? 11.481 3.091 -14.314 1.00 87.06 116 THR A N 1
ATOM 908 C CA . THR A 1 116 ? 12.117 3.325 -13.012 1.00 87.06 116 THR A CA 1
ATOM 909 C C . THR A 1 116 ? 11.130 3.162 -11.849 1.00 87.06 116 THR A C 1
ATOM 911 O O . THR A 1 116 ? 11.406 2.433 -10.890 1.00 87.06 116 THR A O 1
ATOM 914 N N . VAL A 1 117 ? 9.948 3.785 -11.936 1.00 90.06 117 VAL A N 1
ATOM 915 C CA . VAL A 1 117 ? 8.897 3.659 -10.912 1.00 90.06 117 VAL A CA 1
ATOM 916 C C . VAL A 1 117 ? 8.361 2.228 -10.844 1.00 90.06 117 VAL A C 1
ATOM 918 O O . VAL A 1 117 ? 8.160 1.714 -9.742 1.00 90.06 117 VAL A O 1
ATOM 921 N N . PHE A 1 118 ? 8.173 1.551 -11.981 1.00 92.06 118 PHE A N 1
ATOM 922 C CA . PHE A 1 118 ? 7.762 0.146 -12.019 1.00 92.06 118 PHE A CA 1
ATOM 923 C C . PHE A 1 118 ? 8.776 -0.751 -11.305 1.00 92.06 118 PHE A C 1
ATOM 925 O O . PHE A 1 118 ? 8.410 -1.499 -10.403 1.00 92.06 118 PHE A O 1
ATOM 932 N N . HIS A 1 119 ? 10.058 -0.627 -11.631 1.00 91.31 119 HIS A N 1
ATOM 933 C CA . HIS A 1 119 ? 11.138 -1.396 -11.022 1.00 91.31 119 HIS A CA 1
ATOM 934 C C . HIS A 1 119 ? 11.306 -1.124 -9.519 1.00 91.31 119 HIS A C 1
ATOM 936 O O . HIS A 1 119 ? 11.560 -2.046 -8.730 1.00 91.31 119 HIS A O 1
ATOM 942 N N . ALA A 1 120 ? 11.105 0.123 -9.093 1.00 93.00 120 ALA A N 1
ATOM 943 C CA . ALA A 1 120 ? 11.039 0.477 -7.681 1.00 93.00 120 ALA A CA 1
ATOM 944 C C . ALA A 1 120 ? 9.827 -0.160 -6.989 1.00 93.00 120 ALA A C 1
ATOM 946 O O . ALA A 1 120 ? 9.956 -0.670 -5.874 1.00 93.00 120 ALA A O 1
ATOM 947 N N . THR A 1 121 ? 8.681 -0.181 -7.673 1.00 95.31 121 THR A N 1
ATOM 948 C CA . THR A 1 121 ? 7.438 -0.806 -7.199 1.00 95.31 121 THR A CA 1
ATOM 949 C C . THR A 1 121 ? 7.595 -2.319 -7.082 1.00 95.31 121 THR A C 1
ATOM 951 O O . THR A 1 121 ? 7.250 -2.899 -6.059 1.00 95.31 121 THR A O 1
ATOM 954 N N . LEU A 1 122 ? 8.211 -2.965 -8.070 1.00 95.62 122 LEU A N 1
ATOM 955 C CA . LEU A 1 122 ? 8.515 -4.391 -8.026 1.00 95.62 122 LEU A CA 1
ATOM 956 C C . LEU A 1 122 ? 9.450 -4.721 -6.857 1.00 95.62 122 LEU A C 1
ATOM 958 O O . LEU A 1 122 ? 9.211 -5.674 -6.124 1.00 95.62 122 LEU A O 1
ATOM 962 N N . SER A 1 123 ? 10.475 -3.897 -6.627 1.00 94.94 123 SER A N 1
ATOM 963 C CA . SER A 1 123 ? 11.388 -4.088 -5.495 1.00 94.94 123 SER A CA 1
ATOM 964 C C . SER A 1 123 ? 10.638 -4.040 -4.155 1.00 94.94 123 SER A C 1
ATOM 966 O O . SER A 1 123 ? 10.827 -4.917 -3.319 1.00 94.94 123 SER A O 1
ATOM 968 N N . ILE A 1 124 ? 9.739 -3.071 -3.940 1.00 95.12 124 ILE A N 1
ATOM 969 C CA . ILE A 1 124 ? 8.961 -3.023 -2.688 1.00 95.12 124 ILE A CA 1
ATOM 970 C C . ILE A 1 124 ? 7.943 -4.171 -2.577 1.00 95.12 124 ILE A C 1
ATOM 972 O O . ILE A 1 124 ? 7.757 -4.703 -1.485 1.00 95.12 124 ILE A O 1
ATOM 976 N N . VAL A 1 125 ? 7.347 -4.612 -3.690 1.00 95.94 125 VAL A N 1
ATOM 977 C CA . VAL A 1 125 ? 6.459 -5.788 -3.738 1.00 95.94 125 VAL A CA 1
ATOM 978 C C . VAL A 1 125 ? 7.201 -7.051 -3.294 1.00 95.94 125 VAL A C 1
ATOM 980 O O . VAL A 1 125 ? 6.719 -7.765 -2.417 1.00 95.94 125 VAL A O 1
ATOM 983 N N . LEU A 1 126 ? 8.407 -7.288 -3.819 1.00 94.88 126 LEU A N 1
ATOM 984 C CA . LEU A 1 126 ? 9.244 -8.419 -3.406 1.00 94.88 126 LEU A CA 1
ATOM 985 C C . LEU A 1 126 ? 9.666 -8.309 -1.936 1.00 94.88 126 LEU A C 1
ATOM 987 O O . LEU A 1 126 ? 9.684 -9.316 -1.233 1.00 94.88 126 LEU A O 1
ATOM 991 N N . ALA A 1 127 ? 9.962 -7.099 -1.449 1.00 92.62 127 ALA A N 1
ATOM 992 C CA . ALA A 1 127 ? 10.301 -6.873 -0.044 1.00 92.62 127 ALA A CA 1
ATOM 993 C C . ALA A 1 127 ? 9.156 -7.270 0.901 1.00 92.62 127 ALA A C 1
ATOM 995 O O . ALA A 1 127 ? 9.395 -7.929 1.910 1.00 92.62 127 ALA A O 1
ATOM 996 N N . LEU A 1 128 ? 7.925 -6.878 0.563 1.00 91.81 128 LEU A N 1
ATOM 997 C CA . LEU A 1 128 ? 6.713 -7.185 1.323 1.00 91.81 128 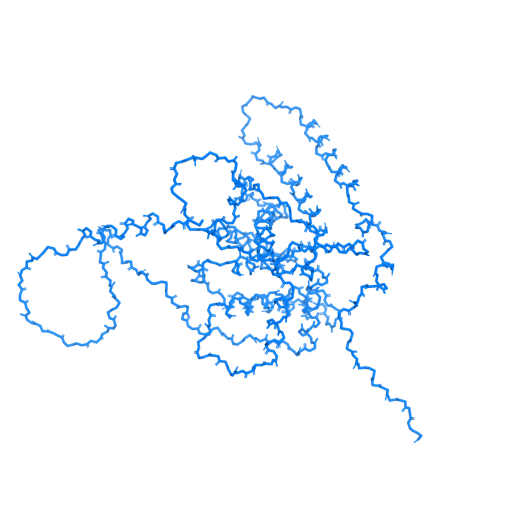LEU A CA 1
ATOM 998 C C . LEU A 1 128 ? 6.358 -8.678 1.252 1.00 91.81 128 LEU A C 1
ATOM 1000 O O . LEU A 1 128 ? 6.066 -9.293 2.274 1.00 91.81 128 LEU A O 1
ATOM 1004 N N . GLY A 1 129 ? 6.433 -9.278 0.062 1.00 90.56 129 GLY A N 1
ATOM 1005 C CA . GLY A 1 129 ? 6.162 -10.702 -0.135 1.00 90.56 129 GLY A CA 1
ATOM 1006 C C . GLY A 1 129 ? 7.164 -11.617 0.573 1.00 90.56 129 GLY A C 1
ATOM 1007 O O . GLY A 1 129 ? 6.779 -12.615 1.180 1.00 90.56 129 GLY A O 1
ATOM 1008 N N . CYS A 1 130 ? 8.443 -11.236 0.580 1.00 90.06 130 CYS A N 1
ATOM 1009 C CA . CYS A 1 130 ? 9.512 -11.967 1.260 1.00 90.06 130 CYS A CA 1
ATOM 1010 C C . CYS A 1 130 ? 9.273 -12.119 2.775 1.00 90.06 130 CYS A C 1
ATOM 1012 O O . CYS A 1 130 ? 9.681 -13.118 3.356 1.00 90.06 130 CYS A O 1
ATOM 1014 N N . GLN A 1 131 ? 8.559 -11.190 3.422 1.00 84.81 131 GLN A N 1
ATOM 1015 C CA . GLN A 1 131 ? 8.235 -11.287 4.855 1.00 84.81 131 GLN A CA 1
ATOM 1016 C C . GLN A 1 131 ? 7.212 -12.384 5.190 1.00 84.81 131 GLN A C 1
ATOM 1018 O O . GLN A 1 131 ? 6.995 -12.673 6.363 1.00 84.81 131 GLN A O 1
ATOM 1023 N N . ARG A 1 132 ? 6.537 -12.953 4.183 1.00 80.75 132 ARG A N 1
ATOM 1024 C CA . ARG A 1 132 ? 5.443 -13.926 4.347 1.00 80.75 132 ARG A CA 1
ATOM 1025 C C . ARG A 1 132 ? 5.725 -15.260 3.653 1.00 80.75 132 ARG A C 1
ATOM 1027 O O . ARG A 1 132 ? 4.812 -16.055 3.456 1.00 80.75 132 ARG A O 1
ATOM 1034 N N . THR A 1 133 ? 6.973 -15.487 3.255 1.00 85.00 133 THR A N 1
ATOM 1035 C CA . THR A 1 133 ? 7.412 -16.742 2.640 1.00 85.00 133 THR A CA 1
ATOM 1036 C C . THR A 1 133 ? 7.791 -17.776 3.700 1.00 85.00 133 THR A C 1
ATOM 1038 O O . THR A 1 133 ? 8.248 -17.438 4.789 1.00 85.00 133 THR A O 1
ATOM 1041 N N . ASP A 1 134 ? 7.639 -19.048 3.363 1.00 85.56 134 ASP A N 1
ATOM 1042 C CA . ASP A 1 134 ? 8.123 -20.209 4.112 1.00 85.56 134 ASP A CA 1
ATOM 1043 C C . ASP A 1 134 ? 9.386 -20.830 3.481 1.00 85.56 134 ASP A C 1
ATOM 1045 O O . ASP A 1 134 ? 9.987 -21.738 4.048 1.00 85.56 134 ASP A O 1
ATOM 1049 N N . GLN A 1 135 ? 9.818 -20.326 2.318 1.00 86.06 135 GLN A N 1
ATOM 1050 C CA . GLN A 1 135 ? 10.892 -20.920 1.511 1.00 86.06 135 GLN A CA 1
ATOM 1051 C C . GLN A 1 135 ? 12.305 -20.556 1.984 1.00 86.06 135 GLN A C 1
ATOM 1053 O O . GLN A 1 135 ? 13.281 -21.174 1.564 1.00 86.06 135 GLN A O 1
ATOM 1058 N N . VAL A 1 136 ? 12.440 -19.534 2.829 1.00 86.31 136 VAL A N 1
ATOM 1059 C CA . VAL A 1 136 ? 13.730 -19.065 3.355 1.00 86.31 136 VAL A CA 1
ATOM 1060 C C . VAL A 1 136 ? 13.664 -18.879 4.867 1.00 86.31 136 VAL A C 1
ATOM 1062 O O . VAL A 1 136 ? 12.597 -18.621 5.423 1.00 86.31 136 VAL A O 1
ATOM 1065 N N . SER A 1 137 ? 14.812 -18.984 5.542 1.00 86.06 137 SER A N 1
ATOM 1066 C CA . SER A 1 137 ? 14.898 -18.777 6.991 1.00 86.06 137 SER A CA 1
ATOM 1067 C C . SER A 1 137 ? 14.512 -17.347 7.382 1.00 86.06 137 SER A C 1
ATOM 1069 O O . SER A 1 137 ? 14.741 -16.405 6.626 1.00 86.06 137 SER A O 1
ATOM 1071 N N . VAL A 1 138 ? 13.990 -17.158 8.597 1.00 84.81 138 VAL A N 1
ATOM 1072 C CA . VAL A 1 138 ? 13.565 -15.838 9.109 1.00 84.81 138 VAL A CA 1
ATOM 1073 C C . VAL A 1 138 ? 14.688 -14.793 9.020 1.00 84.81 138 VAL A C 1
ATOM 1075 O O . VAL A 1 138 ? 14.452 -13.640 8.661 1.00 84.81 138 VAL A O 1
ATOM 1078 N N . THR A 1 139 ? 15.936 -15.188 9.289 1.00 84.12 139 THR A N 1
ATOM 1079 C CA . THR A 1 139 ? 17.103 -14.300 9.165 1.00 84.12 139 THR A CA 1
ATOM 1080 C C . THR A 1 139 ? 17.317 -13.837 7.723 1.00 84.12 139 THR A C 1
ATOM 1082 O O . THR A 1 139 ? 17.543 -12.649 7.482 1.00 84.12 139 THR A O 1
ATOM 1085 N N . GLU A 1 140 ? 17.201 -14.750 6.756 1.00 85.50 140 GLU A N 1
ATOM 1086 C CA . GLU A 1 140 ? 17.324 -14.415 5.338 1.00 85.50 140 GLU A CA 1
ATOM 1087 C C . GLU A 1 140 ? 16.138 -13.589 4.835 1.00 85.50 140 GLU A C 1
ATOM 1089 O O . GLU A 1 140 ? 16.353 -12.660 4.057 1.00 85.50 140 GLU A O 1
ATOM 1094 N N . GLN A 1 141 ? 14.922 -13.834 5.334 1.00 85.75 141 GLN A N 1
ATOM 1095 C CA . GLN A 1 141 ? 13.749 -13.004 5.035 1.00 85.75 141 GLN A CA 1
ATOM 1096 C C . GLN A 1 141 ? 14.003 -11.545 5.402 1.00 85.75 141 GLN A C 1
ATOM 1098 O O . GLN A 1 141 ? 13.860 -10.662 4.562 1.00 85.75 141 GLN A O 1
ATOM 1103 N N . VAL A 1 142 ? 14.451 -11.278 6.634 1.00 85.81 142 VAL A N 1
ATOM 1104 C CA . VAL A 1 142 ? 14.743 -9.910 7.094 1.00 85.81 142 VAL A CA 1
ATOM 1105 C C . VAL A 1 142 ? 15.836 -9.264 6.240 1.00 85.81 142 VAL A C 1
ATOM 1107 O O . VAL A 1 142 ? 15.719 -8.094 5.858 1.00 85.81 142 VAL A O 1
ATOM 1110 N N . ARG A 1 143 ? 16.889 -10.019 5.900 1.00 87.44 143 ARG A N 1
ATOM 1111 C CA . ARG A 1 143 ? 18.008 -9.532 5.082 1.00 87.44 143 ARG A CA 1
ATOM 1112 C C . ARG A 1 143 ? 17.566 -9.177 3.659 1.00 87.44 143 ARG A C 1
ATOM 1114 O O . ARG A 1 143 ? 17.881 -8.086 3.178 1.00 87.44 143 ARG A O 1
ATOM 1121 N N . LEU A 1 144 ? 16.835 -10.074 2.996 1.00 89.44 144 LEU A N 1
ATOM 1122 C CA . LEU A 1 144 ? 16.330 -9.895 1.633 1.00 89.44 144 LEU A CA 1
ATOM 1123 C C . LEU A 1 144 ? 15.269 -8.795 1.568 1.00 89.44 144 LEU A C 1
ATOM 1125 O O . LEU A 1 144 ? 15.375 -7.900 0.731 1.00 89.44 144 LEU A O 1
ATOM 1129 N N . ALA A 1 145 ? 14.314 -8.790 2.496 1.00 89.31 145 ALA A N 1
ATOM 1130 C CA . ALA A 1 145 ? 13.300 -7.751 2.611 1.00 89.31 145 ALA A CA 1
ATOM 1131 C C . ALA A 1 145 ? 13.940 -6.359 2.759 1.00 89.31 145 ALA A C 1
ATOM 1133 O O . ALA A 1 145 ? 13.622 -5.438 2.005 1.00 89.31 145 ALA A O 1
ATOM 1134 N N . ASN A 1 146 ? 14.939 -6.214 3.642 1.00 88.31 146 ASN A N 1
ATOM 1135 C CA . ASN A 1 146 ? 15.668 -4.954 3.815 1.00 88.31 146 ASN A CA 1
ATOM 1136 C C . ASN A 1 146 ? 16.430 -4.540 2.547 1.00 88.31 146 ASN A C 1
ATOM 1138 O O . ASN A 1 146 ? 16.464 -3.356 2.198 1.00 88.31 146 ASN A O 1
ATOM 1142 N N . ARG A 1 147 ? 17.034 -5.508 1.849 1.00 90.81 147 ARG A N 1
ATOM 1143 C CA . ARG A 1 147 ? 17.747 -5.278 0.591 1.00 90.81 147 ARG A CA 1
ATOM 1144 C C . ARG A 1 147 ? 16.811 -4.734 -0.484 1.00 90.81 147 ARG A C 1
ATOM 1146 O O . ARG A 1 147 ? 17.106 -3.681 -1.046 1.00 90.81 147 ARG A O 1
ATOM 1153 N N . PHE A 1 148 ? 15.693 -5.409 -0.739 1.00 91.94 148 PHE A N 1
ATOM 1154 C CA . PHE A 1 148 ? 14.708 -4.987 -1.734 1.00 91.94 148 PHE A CA 1
ATOM 1155 C C . PHE A 1 148 ? 14.046 -3.656 -1.360 1.00 91.94 148 PHE A C 1
ATOM 1157 O O . PHE A 1 148 ? 13.860 -2.791 -2.217 1.00 91.94 148 PHE A O 1
ATOM 1164 N N . TYR A 1 149 ? 13.790 -3.430 -0.068 1.00 90.31 149 TYR A N 1
ATOM 1165 C CA . TYR A 1 149 ? 13.313 -2.145 0.434 1.00 90.31 149 TYR A CA 1
ATOM 1166 C C . TYR A 1 149 ? 14.289 -1.013 0.091 1.00 90.31 149 TYR A C 1
ATOM 1168 O O . TYR A 1 149 ? 13.898 -0.034 -0.543 1.00 90.31 149 TYR A O 1
ATOM 1176 N N . LYS A 1 150 ? 15.579 -1.162 0.428 1.00 89.81 150 LYS A N 1
ATOM 1177 C CA . LYS A 1 150 ? 16.628 -0.181 0.090 1.00 89.81 150 LYS A CA 1
ATOM 1178 C C . LYS A 1 150 ? 16.780 0.012 -1.416 1.00 89.81 150 LYS A C 1
ATOM 1180 O O . LYS A 1 150 ? 16.945 1.143 -1.863 1.00 89.81 150 LYS A O 1
ATOM 1185 N N . GLN A 1 151 ? 16.719 -1.072 -2.185 1.00 90.44 151 GLN A N 1
ATOM 1186 C CA . GLN A 1 151 ? 16.771 -1.026 -3.642 1.00 90.44 151 GLN A CA 1
ATOM 1187 C C . GLN A 1 151 ? 15.621 -0.195 -4.207 1.00 90.44 151 GLN A C 1
ATOM 1189 O O . GLN A 1 151 ? 15.871 0.646 -5.061 1.00 90.44 151 GLN A O 1
ATOM 1194 N N . SER A 1 152 ? 14.404 -0.332 -3.664 1.00 91.50 152 SER A N 1
ATOM 1195 C CA . SER A 1 152 ? 13.285 0.514 -4.080 1.00 91.50 152 SER A CA 1
ATOM 1196 C C . SER A 1 152 ? 13.642 1.998 -3.953 1.00 91.50 152 SER A C 1
ATOM 1198 O O . SER A 1 152 ? 13.444 2.723 -4.917 1.00 91.50 152 SER A O 1
ATOM 1200 N N . PHE A 1 153 ? 14.220 2.446 -2.829 1.00 88.38 153 PHE A N 1
ATOM 1201 C CA . PHE A 1 153 ? 14.607 3.849 -2.613 1.00 88.38 153 PHE A CA 1
ATOM 1202 C C . PHE A 1 153 ? 15.732 4.309 -3.538 1.00 88.38 153 PHE A C 1
ATOM 1204 O O . PHE A 1 153 ? 15.662 5.419 -4.044 1.00 88.38 153 PHE A O 1
ATOM 1211 N N . LYS A 1 154 ? 16.743 3.471 -3.790 1.00 87.19 154 LYS A N 1
ATOM 1212 C CA . LYS A 1 154 ? 17.852 3.823 -4.692 1.00 87.19 154 LYS A CA 1
ATOM 1213 C C . LYS A 1 154 ? 17.393 4.118 -6.119 1.00 87.19 154 LYS A C 1
ATOM 1215 O O . LYS A 1 154 ? 18.020 4.919 -6.796 1.00 87.19 154 LYS A O 1
ATOM 1220 N N . LEU A 1 155 ? 16.319 3.466 -6.560 1.00 81.81 155 LEU A N 1
ATOM 1221 C CA . LEU A 1 155 ? 15.765 3.648 -7.899 1.00 81.81 155 LEU A CA 1
ATOM 1222 C C . LEU A 1 155 ? 15.012 4.979 -8.055 1.00 81.81 155 LEU A C 1
ATOM 1224 O O . LEU A 1 155 ? 14.815 5.416 -9.175 1.00 81.81 155 LEU A O 1
ATOM 1228 N N . VAL A 1 156 ? 14.580 5.626 -6.967 1.00 81.31 156 VAL A N 1
ATOM 1229 C CA . VAL A 1 156 ? 13.759 6.849 -7.020 1.00 81.31 156 VAL A CA 1
ATOM 1230 C C . VAL A 1 156 ? 14.425 7.944 -6.203 1.00 81.31 156 VAL A C 1
ATOM 1232 O O . VAL A 1 156 ? 14.390 7.912 -4.971 1.00 81.31 156 VAL A O 1
ATOM 1235 N N . SER A 1 157 ? 15.015 8.914 -6.899 1.00 78.94 157 SER A N 1
ATOM 1236 C CA . SER A 1 157 ? 15.589 10.111 -6.287 1.00 78.94 157 SER A CA 1
ATOM 1237 C C . SER A 1 157 ? 14.499 11.070 -5.796 1.00 78.94 157 SER A C 1
ATOM 1239 O O . SER A 1 157 ? 13.317 10.929 -6.119 1.00 78.94 157 SER A O 1
ATOM 1241 N N . VAL A 1 158 ? 14.902 12.081 -5.023 1.00 75.31 158 VAL A N 1
ATOM 1242 C CA . VAL A 1 158 ? 14.003 13.172 -4.613 1.00 75.31 158 VAL A CA 1
ATOM 1243 C C . VAL A 1 158 ? 13.476 13.934 -5.834 1.00 75.31 158 VAL A C 1
ATOM 1245 O O . VAL A 1 158 ? 12.297 14.268 -5.856 1.00 75.31 158 VAL A O 1
ATOM 1248 N N . ASP A 1 159 ? 14.289 14.098 -6.881 1.00 75.62 159 ASP A N 1
ATOM 1249 C CA . ASP A 1 159 ? 13.901 14.768 -8.137 1.00 75.62 159 ASP A CA 1
ATOM 1250 C C . ASP A 1 159 ? 12.742 14.055 -8.849 1.00 75.62 159 ASP A C 1
ATOM 1252 O O . ASP A 1 159 ? 11.972 14.657 -9.588 1.00 75.62 159 ASP A O 1
ATOM 1256 N N . THR A 1 160 ? 12.532 12.764 -8.569 1.00 75.88 160 THR A N 1
ATOM 1257 C CA . THR A 1 160 ? 11.386 12.017 -9.111 1.00 75.88 160 THR A CA 1
ATOM 1258 C C . THR A 1 160 ? 10.041 12.591 -8.622 1.00 75.88 160 THR A C 1
ATOM 1260 O O . THR A 1 160 ? 9.009 12.350 -9.250 1.00 75.88 160 THR A O 1
ATOM 1263 N N . LEU A 1 161 ? 10.031 13.371 -7.529 1.00 78.81 161 LEU A N 1
ATOM 1264 C CA . LEU A 1 161 ? 8.847 14.076 -7.023 1.00 78.81 161 LEU A CA 1
ATOM 1265 C C . LEU A 1 161 ? 8.393 15.232 -7.930 1.00 78.81 161 LEU A C 1
ATOM 1267 O O . LEU A 1 161 ? 7.221 15.610 -7.856 1.00 78.81 161 LEU A O 1
ATOM 1271 N N . ASP A 1 162 ? 9.257 15.741 -8.816 1.00 79.00 162 ASP A N 1
ATOM 1272 C CA . ASP A 1 162 ? 8.890 16.764 -9.809 1.00 79.00 162 ASP A CA 1
ATOM 1273 C C . ASP A 1 162 ? 7.861 16.228 -10.819 1.00 79.00 162 ASP A C 1
ATOM 1275 O O . ASP A 1 162 ? 7.074 16.975 -11.405 1.00 79.00 162 ASP A O 1
ATOM 1279 N N . HIS A 1 163 ? 7.808 14.904 -10.971 1.00 81.31 163 HIS A N 1
ATOM 1280 C CA . HIS A 1 163 ? 6.838 14.201 -11.793 1.00 81.31 163 HIS A CA 1
ATOM 1281 C C . HIS A 1 163 ? 5.829 13.471 -10.904 1.00 81.31 163 HIS A C 1
ATOM 1283 O O . HIS A 1 163 ? 6.021 12.325 -10.499 1.00 81.31 163 HIS A O 1
ATOM 1289 N N . SER A 1 164 ? 4.709 14.130 -10.610 1.00 81.75 164 SER A N 1
ATOM 1290 C CA . SER A 1 164 ? 3.606 13.501 -9.880 1.00 81.75 164 SER A CA 1
ATOM 1291 C C . SER A 1 164 ? 2.825 12.540 -10.785 1.00 81.75 164 SER A C 1
ATOM 1293 O O . SER A 1 164 ? 2.334 12.928 -11.843 1.00 81.75 164 SER A O 1
ATOM 1295 N N . SER A 1 165 ? 2.680 11.282 -10.360 1.00 88.62 165 SER A N 1
ATOM 1296 C CA . SER A 1 165 ? 1.923 10.244 -11.073 1.00 88.62 165 SER A CA 1
ATOM 1297 C C . SER A 1 165 ? 1.196 9.313 -10.098 1.00 88.62 165 SER A C 1
ATOM 1299 O O . SER A 1 165 ? 1.584 9.195 -8.933 1.00 88.62 165 SER A O 1
ATOM 1301 N N . LEU A 1 166 ? 0.145 8.625 -10.561 1.00 89.12 166 LEU A N 1
ATOM 1302 C CA . LEU A 1 166 ? -0.558 7.631 -9.739 1.00 89.12 166 LEU A CA 1
ATOM 1303 C C . LEU A 1 166 ? 0.381 6.480 -9.345 1.00 89.12 166 LEU A C 1
ATOM 1305 O O . LEU A 1 166 ? 0.347 6.030 -8.205 1.00 89.12 166 LEU A O 1
ATOM 1309 N N . GLN A 1 167 ? 1.269 6.068 -10.250 1.00 91.12 167 GLN A N 1
ATOM 1310 C CA . GLN A 1 167 ? 2.275 5.032 -10.010 1.00 91.12 167 GLN A CA 1
ATOM 1311 C C . GLN A 1 167 ? 3.235 5.422 -8.883 1.00 91.12 167 GLN A C 1
ATOM 1313 O O . GLN A 1 167 ? 3.581 4.591 -8.045 1.00 91.12 167 GLN A O 1
ATOM 1318 N N . LEU A 1 168 ? 3.622 6.698 -8.812 1.00 92.06 168 LEU A N 1
ATOM 1319 C CA . LEU A 1 168 ? 4.440 7.205 -7.715 1.00 92.06 168 LEU A CA 1
ATOM 1320 C C . LEU A 1 168 ? 3.679 7.196 -6.382 1.00 92.06 168 LEU A C 1
ATOM 1322 O O . LEU A 1 168 ? 4.249 6.800 -5.368 1.00 92.06 168 LEU A O 1
ATOM 1326 N N . VAL A 1 169 ? 2.390 7.560 -6.373 1.00 92.69 169 VAL A N 1
ATOM 1327 C CA . VAL A 1 169 ? 1.542 7.428 -5.171 1.00 92.69 169 VAL A CA 1
ATOM 1328 C C . VAL A 1 169 ? 1.474 5.967 -4.722 1.00 92.69 169 VAL A C 1
ATOM 1330 O O . VAL A 1 169 ? 1.706 5.683 -3.549 1.00 92.69 169 VAL A O 1
ATOM 1333 N N . GLN A 1 170 ? 1.226 5.032 -5.645 1.00 93.88 170 GLN A N 1
ATOM 1334 C CA . GLN A 1 170 ? 1.177 3.593 -5.363 1.00 93.88 170 GLN A CA 1
ATOM 1335 C C . GLN A 1 170 ? 2.490 3.086 -4.748 1.00 93.88 170 GLN A C 1
ATOM 1337 O O . GLN A 1 170 ? 2.478 2.405 -3.721 1.00 93.88 170 GLN A O 1
ATOM 1342 N N . LEU A 1 171 ? 3.628 3.469 -5.332 1.00 94.62 171 LEU A N 1
ATOM 1343 C CA . LEU A 1 171 ? 4.956 3.147 -4.818 1.00 94.62 171 LEU A CA 1
ATOM 1344 C C . LEU A 1 171 ? 5.172 3.682 -3.397 1.00 94.62 171 LEU A C 1
ATOM 1346 O O . LEU A 1 171 ? 5.637 2.949 -2.522 1.00 94.62 171 LEU A O 1
ATOM 1350 N N . LEU A 1 172 ? 4.858 4.957 -3.160 1.00 93.25 172 LEU A N 1
ATOM 1351 C CA . LEU A 1 172 ? 5.044 5.590 -1.855 1.00 93.25 172 LEU A CA 1
ATOM 1352 C C . LEU A 1 172 ? 4.141 4.957 -0.789 1.00 93.25 172 LEU A C 1
ATOM 1354 O O . LEU A 1 172 ? 4.610 4.705 0.318 1.00 93.25 172 LEU A O 1
ATOM 1358 N N . LEU A 1 173 ? 2.892 4.623 -1.129 1.00 92.75 173 LEU A N 1
ATOM 1359 C CA . LEU A 1 173 ? 1.991 3.894 -0.233 1.00 92.75 173 LEU A CA 1
ATOM 1360 C C . LEU A 1 173 ? 2.565 2.526 0.150 1.00 92.75 173 LEU A C 1
ATOM 1362 O O . LEU A 1 173 ? 2.673 2.224 1.335 1.00 92.75 173 LEU A O 1
ATOM 1366 N N . LEU A 1 174 ? 3.020 1.727 -0.821 1.00 93.56 174 LEU A N 1
ATOM 1367 C CA . LEU A 1 174 ? 3.634 0.419 -0.553 1.00 93.56 174 LEU A CA 1
ATOM 1368 C C . LEU A 1 174 ? 4.907 0.537 0.300 1.00 93.56 174 LEU A C 1
ATOM 1370 O O . LEU A 1 174 ? 5.141 -0.268 1.203 1.00 93.56 174 LEU A O 1
ATOM 1374 N N . ARG A 1 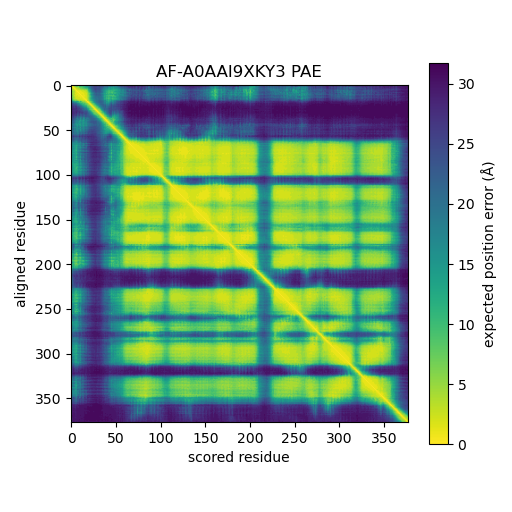175 ? 5.721 1.573 0.065 1.00 91.81 175 ARG A N 1
ATOM 1375 C CA . ARG A 1 175 ? 6.890 1.873 0.907 1.00 91.81 175 ARG A CA 1
ATOM 1376 C C . ARG A 1 175 ? 6.512 2.310 2.316 1.00 91.81 175 ARG A C 1
ATOM 1378 O O . ARG A 1 175 ? 7.321 2.091 3.213 1.00 91.81 175 ARG A O 1
ATOM 1385 N N . GLY A 1 176 ? 5.353 2.940 2.496 1.00 88.31 176 GLY A N 1
ATOM 1386 C CA . GLY A 1 176 ? 4.781 3.286 3.796 1.00 88.31 176 GLY A CA 1
ATOM 1387 C C . GLY A 1 176 ? 4.268 2.057 4.545 1.00 88.31 176 GLY A C 1
ATOM 1388 O O . GLY A 1 176 ? 4.489 1.954 5.746 1.00 88.31 176 GLY A O 1
ATOM 1389 N N . VAL A 1 177 ? 3.697 1.077 3.833 1.00 87.31 177 VAL A N 1
ATOM 1390 C CA . VAL A 1 177 ? 3.227 -0.196 4.408 1.00 87.31 177 VAL A CA 1
ATOM 1391 C C . VAL A 1 177 ? 4.380 -1.020 4.998 1.00 87.31 177 VAL A C 1
ATOM 1393 O O . VAL A 1 177 ? 4.257 -1.552 6.097 1.00 87.31 177 VAL A O 1
ATOM 1396 N N . TYR A 1 178 ? 5.525 -1.102 4.313 1.00 84.31 178 TYR A N 1
ATOM 1397 C CA . TYR A 1 178 ? 6.640 -1.961 4.741 1.00 84.31 178 TYR A CA 1
ATOM 1398 C C . TYR A 1 178 ? 7.151 -1.680 6.173 1.00 84.31 178 TYR A C 1
ATOM 1400 O O . TYR A 1 178 ? 7.303 -2.626 6.953 1.00 84.31 178 TYR A O 1
ATOM 1408 N N . PRO A 1 179 ? 7.389 -0.417 6.579 1.00 74.06 179 PRO A N 1
ATOM 1409 C CA . PRO A 1 179 ? 7.837 -0.104 7.925 1.00 74.06 179 PRO A CA 1
ATOM 1410 C C . PRO A 1 179 ? 6.870 -0.421 9.064 1.00 74.06 179 PRO A C 1
ATOM 1412 O O . PRO A 1 179 ? 7.357 -0.463 10.190 1.00 74.06 179 PRO A O 1
ATOM 1415 N N . HIS A 1 180 ? 5.573 -0.673 8.824 1.00 68.25 180 HIS A N 1
ATOM 1416 C CA . HIS A 1 180 ? 4.641 -1.068 9.898 1.00 68.25 180 HIS A CA 1
ATOM 1417 C C . HIS A 1 180 ? 5.098 -2.331 10.639 1.00 68.25 180 HIS A C 1
ATOM 1419 O O . HIS A 1 180 ? 4.744 -2.535 11.795 1.00 68.25 180 HIS A O 1
ATOM 1425 N N . TYR A 1 181 ? 5.926 -3.152 9.993 1.00 61.75 181 TYR A N 1
ATOM 1426 C CA . TYR A 1 181 ? 6.481 -4.383 10.549 1.00 61.75 181 TYR A CA 1
ATOM 1427 C C . TYR A 1 181 ? 7.914 -4.210 11.084 1.00 61.75 181 TYR A C 1
ATOM 1429 O O . TYR A 1 181 ? 8.618 -5.190 11.316 1.00 61.75 181 TYR A O 1
ATOM 1437 N N . THR A 1 182 ? 8.393 -2.970 11.236 1.00 66.00 182 THR A N 1
ATOM 1438 C CA . THR A 1 182 ? 9.778 -2.656 11.624 1.00 66.00 182 THR A CA 1
ATOM 1439 C C . THR A 1 182 ? 9.841 -1.495 12.621 1.00 66.00 182 THR A C 1
ATOM 1441 O O . THR A 1 182 ? 8.863 -0.797 12.848 1.00 66.00 182 THR A O 1
ATOM 1444 N N . GLN A 1 183 ? 11.024 -1.224 13.176 1.00 61.88 183 GLN A N 1
ATOM 1445 C CA . GLN A 1 183 ? 11.238 -0.131 14.136 1.00 61.88 183 GLN A CA 1
ATOM 1446 C C . GLN A 1 183 ? 11.316 1.275 13.495 1.00 61.88 183 GLN A C 1
ATOM 1448 O O . GLN A 1 183 ? 11.555 2.260 14.190 1.00 61.88 183 GLN A O 1
ATOM 1453 N N . TYR A 1 184 ? 11.140 1.410 12.175 1.00 74.56 184 TYR A N 1
ATOM 1454 C CA . TYR A 1 184 ? 11.355 2.671 11.451 1.00 74.56 184 TYR A CA 1
ATOM 1455 C C . TYR A 1 184 ? 10.097 3.554 11.367 1.00 74.56 184 TYR A C 1
ATOM 1457 O O . TYR A 1 184 ? 9.659 3.923 10.273 1.00 74.56 184 TYR A O 1
ATOM 1465 N N . ALA A 1 185 ? 9.552 3.931 12.525 1.00 73.81 185 ALA A N 1
ATOM 1466 C CA . ALA A 1 185 ? 8.350 4.762 12.652 1.00 73.81 185 ALA A CA 1
ATOM 1467 C C . ALA A 1 185 ? 8.432 6.084 11.863 1.00 73.81 185 ALA A C 1
ATOM 1469 O O . ALA A 1 185 ? 7.530 6.410 11.094 1.00 73.81 185 ALA A O 1
ATOM 1470 N N . ASP A 1 186 ? 9.547 6.815 11.970 1.00 80.69 186 ASP A N 1
ATOM 1471 C CA . ASP A 1 186 ? 9.716 8.113 11.294 1.00 80.69 186 ASP A CA 1
ATOM 1472 C C . ASP A 1 186 ? 9.743 7.984 9.775 1.00 80.69 186 ASP A C 1
ATOM 1474 O O . ASP A 1 186 ? 9.194 8.811 9.047 1.00 80.69 186 ASP A O 1
ATOM 1478 N N . ARG A 1 187 ? 10.367 6.914 9.274 1.00 82.75 187 ARG A N 1
ATOM 1479 C CA . ARG A 1 187 ? 10.408 6.649 7.837 1.00 82.75 187 ARG A CA 1
ATOM 1480 C C . ARG A 1 187 ? 9.018 6.322 7.312 1.00 82.75 187 ARG A C 1
ATOM 1482 O O . ARG A 1 187 ? 8.668 6.800 6.237 1.00 82.75 187 ARG A O 1
ATOM 1489 N N . CYS A 1 188 ? 8.251 5.538 8.066 1.00 82.50 188 CYS A N 1
ATOM 1490 C CA . CYS A 1 188 ? 6.856 5.241 7.768 1.00 82.50 188 CYS A CA 1
ATOM 1491 C C . CYS A 1 188 ? 6.045 6.536 7.657 1.00 82.50 188 CYS A C 1
ATOM 1493 O O . CYS A 1 188 ? 5.523 6.855 6.592 1.00 82.50 188 CYS A O 1
ATOM 1495 N N . TRP A 1 189 ? 6.063 7.327 8.731 1.00 83.19 189 TRP A N 1
ATOM 1496 C CA . TRP A 1 189 ? 5.349 8.590 8.857 1.00 83.19 189 TRP A CA 1
ATOM 1497 C C . TRP A 1 189 ? 5.642 9.558 7.706 1.00 83.19 189 TRP A C 1
ATOM 1499 O O . TRP A 1 189 ? 4.735 10.022 7.014 1.00 83.19 189 TRP A O 1
ATOM 1509 N N . ASN A 1 190 ? 6.928 9.805 7.447 1.00 87.75 190 ASN A N 1
ATOM 1510 C CA . ASN A 1 190 ? 7.359 10.730 6.405 1.00 87.75 190 ASN A CA 1
ATOM 1511 C C . ASN A 1 190 ? 6.998 10.219 5.007 1.00 87.75 190 ASN A C 1
ATOM 1513 O O . ASN A 1 190 ? 6.508 10.990 4.187 1.00 87.75 190 ASN A O 1
ATOM 1517 N N . THR A 1 191 ? 7.194 8.926 4.727 1.00 89.12 191 THR A N 1
ATOM 1518 C CA . THR A 1 191 ? 6.887 8.351 3.405 1.00 89.12 191 THR A CA 1
ATOM 1519 C C . THR A 1 191 ? 5.396 8.449 3.099 1.00 89.12 191 THR A C 1
ATOM 1521 O O . THR A 1 191 ? 5.013 8.875 2.008 1.00 89.12 191 THR A O 1
ATOM 1524 N N . THR A 1 192 ? 4.549 8.120 4.074 1.00 88.12 192 THR A N 1
ATOM 1525 C CA . THR A 1 192 ? 3.096 8.214 3.926 1.00 88.12 192 THR A CA 1
ATOM 1526 C C . THR A 1 192 ? 2.639 9.673 3.795 1.00 88.12 192 THR A C 1
ATOM 1528 O O . THR A 1 192 ? 1.745 9.972 3.004 1.00 88.12 192 THR A O 1
ATOM 1531 N N . GLY A 1 193 ? 3.306 10.612 4.474 1.00 88.19 193 GLY A N 1
ATOM 1532 C CA . GLY A 1 193 ? 3.082 12.047 4.283 1.00 88.19 193 GLY A CA 1
ATOM 1533 C C . GLY A 1 193 ? 3.462 12.560 2.891 1.00 88.19 193 GLY A C 1
ATOM 1534 O O . GLY A 1 193 ? 2.725 13.358 2.312 1.00 88.19 193 GLY A O 1
ATOM 1535 N N . VAL A 1 194 ? 4.561 12.072 2.306 1.00 90.25 194 VAL A N 1
ATOM 1536 C CA . VAL A 1 194 ? 4.917 12.386 0.911 1.00 90.25 194 VAL A CA 1
ATOM 1537 C C . VAL A 1 194 ? 3.867 11.817 -0.046 1.00 90.25 194 VAL A C 1
ATOM 1539 O O . VAL A 1 194 ? 3.414 12.541 -0.930 1.00 90.25 194 VAL A O 1
ATOM 1542 N N . ALA A 1 195 ? 3.406 10.576 0.162 1.00 90.50 195 ALA A N 1
ATOM 1543 C CA . ALA A 1 195 ? 2.326 9.982 -0.637 1.00 90.50 195 ALA A CA 1
ATOM 1544 C C . ALA A 1 195 ? 1.064 10.863 -0.634 1.00 90.50 195 ALA A C 1
ATOM 1546 O O . ALA A 1 195 ? 0.487 11.131 -1.689 1.00 90.50 195 ALA A O 1
ATOM 1547 N N . LEU A 1 196 ? 0.697 11.383 0.543 1.00 88.50 196 LEU A N 1
ATOM 1548 C CA . LEU A 1 196 ? -0.399 12.332 0.727 1.00 88.50 196 LEU A CA 1
ATOM 1549 C C . LEU A 1 196 ? -0.223 13.621 -0.059 1.00 88.50 196 LEU A C 1
ATOM 1551 O O . LEU A 1 196 ? -1.143 14.026 -0.769 1.00 88.50 196 LEU A O 1
ATOM 1555 N N . ARG A 1 197 ? 0.953 14.241 0.005 1.00 87.50 197 ARG A N 1
ATOM 1556 C CA . ARG A 1 197 ? 1.225 15.468 -0.752 1.00 87.50 197 ARG A CA 1
ATOM 1557 C C . ARG A 1 197 ? 1.170 15.239 -2.263 1.00 87.50 197 ARG A C 1
ATOM 1559 O O . A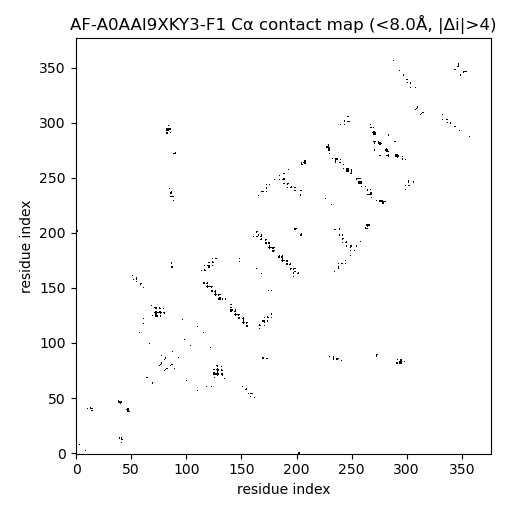RG A 1 197 ? 0.583 16.058 -2.966 1.00 87.50 197 ARG A O 1
ATOM 1566 N N . VAL A 1 198 ? 1.706 14.122 -2.758 1.00 89.31 198 VAL A N 1
ATOM 1567 C CA . VAL A 1 198 ? 1.651 13.778 -4.192 1.00 89.31 198 VAL A CA 1
ATOM 1568 C C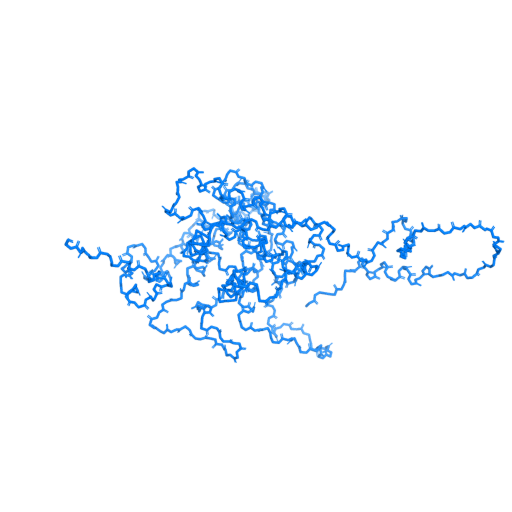 . VAL A 1 198 ? 0.203 13.532 -4.637 1.00 89.31 198 VAL A C 1
ATOM 1570 O O . VAL A 1 198 ? -0.237 14.086 -5.644 1.00 89.31 198 VAL A O 1
ATOM 1573 N N . ALA A 1 199 ? -0.586 12.778 -3.866 1.00 86.94 199 ALA A N 1
ATOM 1574 C CA . ALA A 1 199 ? -2.003 12.547 -4.164 1.00 86.94 199 ALA A CA 1
ATOM 1575 C C . ALA A 1 199 ? -2.836 13.842 -4.137 1.00 86.94 199 ALA A C 1
ATOM 1577 O O . ALA A 1 199 ? -3.723 14.043 -4.973 1.00 86.94 199 ALA A O 1
ATOM 1578 N N . GLN A 1 200 ? -2.542 14.742 -3.195 1.00 85.12 200 GLN A N 1
ATOM 1579 C CA . GLN A 1 200 ? -3.154 16.067 -3.136 1.00 85.12 200 GLN A CA 1
ATOM 1580 C C . GLN A 1 200 ? -2.803 16.898 -4.372 1.00 85.12 200 GLN A C 1
ATOM 1582 O O . GLN A 1 200 ? -3.709 17.461 -4.985 1.00 85.12 200 GLN A O 1
ATOM 1587 N N . GLY A 1 201 ? -1.528 16.918 -4.776 1.00 83.06 201 GLY A N 1
ATOM 1588 C CA . GLY A 1 201 ? -1.062 17.608 -5.982 1.00 83.06 201 GLY A CA 1
ATOM 1589 C C . GLY A 1 201 ? -1.738 17.109 -7.262 1.00 83.06 201 GLY A C 1
ATOM 1590 O O . GLY A 1 201 ? -2.065 17.902 -8.141 1.00 83.06 201 GLY A O 1
ATOM 1591 N N . LEU A 1 202 ? -2.048 15.812 -7.334 1.00 83.62 202 LEU A N 1
ATOM 1592 C CA . LEU A 1 202 ? -2.817 15.211 -8.431 1.00 83.62 202 LEU A CA 1
ATOM 1593 C C . LEU A 1 202 ? -4.329 15.502 -8.371 1.00 83.62 202 LEU A C 1
ATOM 1595 O O . LEU A 1 202 ? -5.059 15.167 -9.305 1.00 83.62 202 LEU A O 1
ATOM 1599 N N . GLY A 1 203 ? -4.826 16.100 -7.286 1.00 79.00 203 GLY A N 1
ATOM 1600 C CA . GLY A 1 203 ? -6.252 16.361 -7.091 1.00 79.00 203 GLY A CA 1
ATOM 1601 C C . GLY A 1 203 ? -7.087 15.101 -6.850 1.00 79.00 203 GLY A C 1
ATOM 1602 O O . GLY A 1 203 ? -8.298 15.136 -7.060 1.00 79.00 203 GLY A O 1
ATOM 1603 N N . LEU A 1 204 ? -6.479 13.983 -6.419 1.00 77.50 204 LEU A N 1
ATOM 1604 C CA . LEU A 1 204 ? -7.218 12.725 -6.209 1.00 77.50 204 LEU A CA 1
ATOM 1605 C C . LEU A 1 204 ? -8.300 12.868 -5.119 1.00 77.50 204 LEU A C 1
ATOM 1607 O O . LEU A 1 204 ? -9.333 12.211 -5.164 1.00 77.50 204 LEU A O 1
ATOM 1611 N N . HIS A 1 205 ? -8.072 13.793 -4.191 1.00 70.38 205 HIS A N 1
ATOM 1612 C CA . HIS A 1 205 ? -8.887 14.086 -3.020 1.00 70.38 205 HIS A CA 1
ATOM 1613 C C . HIS A 1 205 ? -10.201 14.851 -3.292 1.00 70.38 205 HIS A C 1
ATOM 1615 O O . HIS A 1 205 ? -11.052 14.911 -2.410 1.00 70.38 205 HIS A O 1
ATOM 1621 N N . SER A 1 206 ? -10.377 15.454 -4.475 1.00 63.94 206 SER A N 1
ATOM 1622 C CA . SER A 1 206 ? -11.522 16.336 -4.793 1.00 63.94 206 SER A CA 1
ATOM 1623 C C . SER A 1 206 ? -12.633 15.649 -5.596 1.00 63.94 206 SER A C 1
ATOM 1625 O O . SER A 1 206 ? -13.569 16.302 -6.045 1.00 63.94 206 SER A O 1
ATOM 1627 N N . ARG A 1 207 ? -12.535 14.338 -5.835 1.00 56.19 207 ARG A N 1
ATOM 1628 C CA . ARG A 1 207 ? -13.386 13.626 -6.807 1.00 56.19 207 ARG A CA 1
ATOM 1629 C C . ARG A 1 207 ? -14.810 13.310 -6.309 1.00 56.19 207 ARG A C 1
ATOM 1631 O O . ARG A 1 207 ? -15.541 12.618 -7.007 1.00 56.19 207 ARG A O 1
ATOM 1638 N N . GLY A 1 208 ? -15.182 13.812 -5.127 1.00 46.78 208 GLY A N 1
ATOM 1639 C CA . GLY A 1 208 ? -16.496 13.646 -4.497 1.00 46.78 208 GLY A CA 1
ATOM 1640 C C . GLY A 1 208 ? -17.568 14.658 -4.922 1.00 46.78 208 GLY A C 1
ATOM 1641 O O . GLY A 1 208 ? -18.734 14.448 -4.600 1.00 46.78 208 GLY A O 1
ATOM 1642 N N . ASP A 1 209 ? -17.226 15.710 -5.675 1.00 40.09 209 ASP A N 1
ATOM 1643 C CA . ASP A 1 209 ? -18.244 16.551 -6.315 1.00 40.09 209 ASP A CA 1
ATOM 1644 C C . ASP A 1 209 ? -18.747 15.847 -7.583 1.00 40.09 209 ASP A C 1
ATOM 1646 O O . ASP A 1 209 ? -18.236 16.030 -8.691 1.00 40.09 209 ASP A O 1
ATOM 1650 N N . GLY A 1 210 ? -19.766 15.003 -7.409 1.00 36.62 210 GLY A N 1
ATOM 1651 C CA . GLY A 1 210 ? -20.654 14.628 -8.506 1.00 36.62 210 GLY A CA 1
ATOM 1652 C C . GLY A 1 210 ? -21.293 15.875 -9.149 1.00 36.62 210 GLY A C 1
ATOM 1653 O O . GLY A 1 210 ? -21.214 16.975 -8.601 1.00 36.62 210 GLY A O 1
ATOM 1654 N N . PRO A 1 211 ? -21.965 15.744 -10.306 1.00 38.06 211 PRO A N 1
ATOM 1655 C CA . PRO A 1 211 ? -22.499 16.864 -11.094 1.00 38.06 211 PRO A CA 1
ATOM 1656 C C . PRO A 1 211 ? -23.719 17.571 -10.460 1.00 38.06 211 PRO A C 1
ATOM 1658 O O . PRO A 1 211 ? -24.600 18.065 -11.161 1.00 38.06 211 PRO A O 1
ATOM 1661 N N . THR A 1 212 ? -23.801 17.639 -9.133 1.00 37.44 212 THR A N 1
ATOM 1662 C CA . THR A 1 212 ? -24.943 18.174 -8.387 1.00 37.44 212 THR A CA 1
ATOM 1663 C C . THR A 1 212 ? -24.507 19.144 -7.292 1.00 37.44 212 THR A C 1
ATOM 1665 O O . THR A 1 212 ? -24.981 19.071 -6.165 1.00 37.44 212 THR A O 1
ATOM 1668 N N . SER A 1 213 ? -23.627 20.090 -7.607 1.00 38.16 213 SER A N 1
ATOM 1669 C CA . SER A 1 213 ? -23.440 21.293 -6.786 1.00 38.16 213 SER A CA 1
ATOM 1670 C C . SER A 1 213 ? -22.935 22.462 -7.640 1.00 38.16 213 SER A C 1
ATOM 1672 O O . SER A 1 213 ? -21.754 22.738 -7.789 1.00 38.16 213 SER A O 1
ATOM 1674 N N . SER A 1 214 ? -23.902 23.196 -8.198 1.00 39.72 214 SER A N 1
ATOM 1675 C CA . SER A 1 214 ? -23.818 24.636 -8.488 1.00 39.72 214 SER A CA 1
ATOM 1676 C C . SER A 1 214 ? -22.618 25.160 -9.302 1.00 39.72 214 SER A C 1
ATOM 1678 O O . SER A 1 214 ? -21.610 25.583 -8.741 1.00 39.72 214 SER A O 1
ATOM 1680 N N . LYS A 1 215 ? -22.818 25.327 -10.616 1.00 33.62 215 LYS A N 1
ATOM 1681 C CA . LYS A 1 215 ? -22.753 26.629 -11.324 1.00 33.62 215 LYS A CA 1
ATOM 1682 C C . LYS A 1 215 ? -23.121 26.426 -12.796 1.00 33.62 215 LYS A C 1
ATOM 1684 O O . LYS A 1 215 ? -22.463 25.692 -13.520 1.00 33.62 215 LYS A O 1
ATOM 1689 N N . LYS A 1 216 ? -24.210 27.074 -13.213 1.00 38.34 216 LYS A N 1
ATOM 1690 C CA . LYS A 1 216 ? -24.870 26.913 -14.516 1.00 38.34 216 LYS A CA 1
ATOM 1691 C C . LYS A 1 216 ? -24.267 27.765 -15.647 1.00 38.34 216 LYS A C 1
ATOM 1693 O O . LYS A 1 216 ? -24.819 27.744 -16.733 1.00 38.34 216 LYS A O 1
ATOM 1698 N N . ASP A 1 217 ? -23.142 28.451 -15.431 1.00 39.03 217 ASP A N 1
ATOM 1699 C CA . ASP A 1 217 ? -22.598 29.432 -16.386 1.00 39.03 217 ASP A CA 1
ATOM 1700 C C . ASP A 1 217 ? -21.094 29.246 -16.637 1.00 39.03 217 ASP A C 1
ATOM 1702 O O . ASP A 1 217 ? -20.274 30.119 -16.358 1.00 39.03 217 ASP A O 1
ATOM 1706 N N . SER A 1 218 ? -20.700 28.092 -17.171 1.00 32.97 218 SER A N 1
ATOM 1707 C CA . SER A 1 218 ? -19.400 27.975 -17.844 1.00 32.97 218 SER A CA 1
ATOM 1708 C C . SER A 1 218 ? -19.513 27.036 -19.046 1.00 32.97 218 SER A C 1
ATOM 1710 O O . SER A 1 218 ? -20.239 26.042 -18.964 1.00 32.97 218 SER A O 1
ATOM 1712 N N . PRO A 1 219 ? -18.871 27.364 -20.185 1.00 34.38 219 PRO A N 1
ATOM 1713 C CA . PRO A 1 219 ? -18.940 26.536 -21.382 1.00 34.38 219 PRO A CA 1
ATOM 1714 C C . PRO A 1 219 ? -18.358 25.145 -21.089 1.00 34.38 219 PRO A C 1
ATOM 1716 O O . PRO A 1 219 ? -17.469 25.030 -20.240 1.00 34.38 219 PRO A O 1
ATOM 1719 N N . PRO A 1 220 ? -18.841 24.087 -21.767 1.00 33.88 220 PRO A N 1
ATOM 1720 C CA . PRO A 1 220 ? -18.404 22.728 -21.494 1.00 33.88 220 PRO A CA 1
ATOM 1721 C C . PRO A 1 220 ? -16.905 22.618 -21.780 1.00 33.88 220 PRO A C 1
ATOM 1723 O O . PRO A 1 220 ? -16.465 22.668 -22.929 1.00 33.88 220 PRO A O 1
ATOM 1726 N N . ALA A 1 221 ? -16.114 22.490 -20.716 1.00 34.62 221 ALA A N 1
ATOM 1727 C CA . ALA A 1 221 ? -14.739 22.032 -20.816 1.00 34.62 221 ALA A CA 1
ATOM 1728 C C . ALA A 1 221 ? -14.738 20.636 -21.470 1.00 34.62 221 ALA A C 1
ATOM 1730 O O . ALA A 1 221 ? -15.697 19.879 -21.281 1.00 34.62 221 ALA A O 1
ATOM 1731 N N . PRO A 1 222 ? -13.705 20.296 -22.260 1.00 36.66 222 PRO A N 1
ATOM 1732 C CA . PRO A 1 222 ? -13.676 19.062 -23.028 1.00 36.66 222 PRO A CA 1
ATOM 1733 C C . PRO A 1 222 ? -13.907 17.868 -22.103 1.00 36.66 222 PRO A C 1
ATOM 1735 O O . PRO A 1 222 ? -13.265 17.744 -21.059 1.00 36.66 222 PRO A O 1
ATOM 1738 N N . VAL A 1 223 ? -14.875 17.045 -22.506 1.00 38.34 223 VAL A N 1
ATOM 1739 C CA . VAL A 1 223 ? -15.284 15.771 -21.912 1.00 38.34 223 VAL A CA 1
ATOM 1740 C C . VAL A 1 223 ? -14.078 15.087 -21.270 1.00 38.34 223 VAL A C 1
ATOM 1742 O O . VAL A 1 223 ? -13.116 14.749 -21.961 1.00 38.34 223 VAL A O 1
ATOM 1745 N N . ALA A 1 224 ? -14.105 14.932 -19.943 1.00 41.84 224 ALA A N 1
ATOM 1746 C CA . ALA A 1 224 ? -13.071 14.195 -19.231 1.00 41.84 224 ALA A CA 1
ATOM 1747 C C . ALA A 1 224 ? -12.913 12.817 -19.899 1.00 41.84 224 ALA A C 1
ATOM 1749 O O . ALA A 1 224 ? -13.932 12.159 -20.130 1.00 41.84 224 ALA A O 1
ATOM 1750 N N . PRO A 1 225 ? -11.689 12.371 -20.242 1.00 42.22 225 PRO A N 1
ATOM 1751 C CA . PRO A 1 225 ? -11.514 11.040 -20.798 1.00 42.22 225 PRO A CA 1
ATOM 1752 C C . PRO A 1 225 ? -12.081 10.045 -19.790 1.00 42.22 225 PRO A C 1
ATOM 1754 O O . PRO A 1 225 ? -11.716 10.079 -18.612 1.00 42.22 225 PRO A O 1
ATOM 1757 N N . VAL A 1 226 ? -13.015 9.213 -20.252 1.00 47.38 226 VAL A N 1
ATOM 1758 C CA . VAL A 1 226 ? -13.582 8.096 -19.497 1.00 47.38 226 VAL A CA 1
ATOM 1759 C C . VAL A 1 226 ? -12.402 7.264 -19.003 1.00 47.38 226 VAL A C 1
ATOM 1761 O O . VAL A 1 226 ? -11.752 6.563 -19.775 1.00 47.38 226 VAL A O 1
ATOM 1764 N N . SER A 1 227 ? -12.035 7.420 -17.732 1.00 60.78 227 SER A N 1
ATOM 1765 C CA . SER A 1 227 ? -11.010 6.584 -17.121 1.00 60.78 227 SER A CA 1
ATOM 1766 C C . SER A 1 227 ? -11.543 5.160 -17.098 1.00 60.78 227 SER A C 1
ATOM 1768 O O . SER A 1 227 ? -12.661 4.964 -16.621 1.00 60.78 227 SER A O 1
ATOM 1770 N N . LEU A 1 228 ? -10.755 4.195 -17.585 1.00 72.94 228 LEU A N 1
ATOM 1771 C CA . LEU A 1 228 ? -11.087 2.771 -17.504 1.00 72.94 228 LEU A CA 1
ATOM 1772 C C . LEU A 1 228 ? -11.597 2.430 -16.089 1.00 72.94 228 LEU A C 1
ATOM 1774 O O . LEU A 1 228 ? -11.006 2.930 -15.121 1.00 72.94 228 LEU A O 1
ATOM 1778 N N . PRO A 1 229 ? -12.639 1.590 -15.937 1.00 77.69 229 PRO A N 1
ATOM 1779 C CA . PRO A 1 229 ? -13.198 1.248 -14.625 1.00 77.69 229 PRO A CA 1
ATOM 1780 C C . PRO A 1 229 ? -12.137 0.781 -13.614 1.00 77.69 229 PRO A C 1
ATOM 1782 O O . PRO A 1 229 ? -12.155 1.180 -12.448 1.00 77.69 229 PRO A O 1
ATOM 1785 N N . SER A 1 230 ? -11.139 0.024 -14.081 1.00 77.69 230 SER A N 1
ATOM 1786 C CA . SER A 1 230 ? -9.981 -0.413 -13.291 1.00 77.69 230 SER A CA 1
ATOM 1787 C C . SER A 1 230 ? -9.105 0.737 -12.799 1.00 77.69 230 SER A C 1
ATOM 1789 O O . SER A 1 230 ? -8.735 0.779 -11.626 1.00 77.69 230 SER A O 1
ATOM 1791 N N . LEU A 1 231 ? -8.816 1.722 -13.649 1.00 80.62 231 LEU A N 1
ATOM 1792 C CA . LEU A 1 231 ? -8.030 2.893 -13.268 1.00 80.62 231 LEU A CA 1
ATOM 1793 C C . LEU A 1 231 ? -8.793 3.783 -12.282 1.00 80.62 231 LEU A C 1
ATOM 1795 O O . LEU A 1 231 ? -8.201 4.267 -11.316 1.00 80.62 231 LEU A O 1
ATOM 1799 N N . ALA A 1 232 ? -10.098 3.972 -12.496 1.00 80.88 232 ALA A N 1
ATOM 1800 C CA . ALA A 1 232 ? -10.953 4.720 -11.579 1.00 80.88 232 ALA A CA 1
ATOM 1801 C C . ALA A 1 232 ? -10.974 4.074 -10.184 1.00 80.88 232 ALA A C 1
ATOM 1803 O O . ALA A 1 232 ? -10.752 4.764 -9.188 1.00 80.88 232 ALA A O 1
ATOM 1804 N N . ARG A 1 233 ? -11.133 2.745 -10.115 1.00 84.19 233 ARG A N 1
ATOM 1805 C CA . ARG A 1 233 ? -11.077 1.983 -8.860 1.00 84.19 233 ARG A CA 1
ATOM 1806 C C . ARG A 1 233 ? -9.736 2.131 -8.154 1.00 84.19 233 ARG A C 1
ATOM 1808 O O . ARG A 1 233 ? -9.705 2.471 -6.975 1.00 84.19 233 ARG A O 1
ATOM 1815 N N . ILE A 1 234 ? -8.628 1.898 -8.853 1.00 86.25 234 ILE A N 1
ATOM 1816 C CA . ILE A 1 234 ? -7.290 2.002 -8.257 1.00 86.25 234 ILE A CA 1
ATOM 1817 C C . ILE A 1 234 ? -7.023 3.418 -7.752 1.00 86.25 234 ILE A C 1
ATOM 1819 O O . ILE A 1 234 ? -6.442 3.596 -6.684 1.00 86.25 234 ILE A O 1
ATOM 1823 N N . GLN A 1 235 ? -7.493 4.436 -8.471 1.00 84.31 235 GLN A N 1
ATOM 1824 C CA . GLN A 1 235 ? -7.420 5.811 -8.004 1.00 84.31 235 GLN A CA 1
ATOM 1825 C C . GLN A 1 235 ? -8.248 6.035 -6.727 1.00 84.31 235 GLN A C 1
ATOM 1827 O O . GLN A 1 235 ? -7.760 6.697 -5.808 1.00 84.31 235 GLN A O 1
ATOM 1832 N N . MET A 1 236 ? -9.465 5.490 -6.635 1.00 84.56 236 MET A N 1
ATOM 1833 C CA . MET A 1 236 ? -10.278 5.553 -5.412 1.00 84.56 236 MET A CA 1
ATOM 1834 C C . MET A 1 236 ? -9.562 4.877 -4.241 1.00 84.56 236 MET A C 1
ATOM 1836 O O . MET A 1 236 ? -9.404 5.496 -3.190 1.00 84.56 236 MET A O 1
ATOM 1840 N N . ILE A 1 237 ? -9.051 3.658 -4.441 1.00 87.81 237 ILE A N 1
ATOM 1841 C CA . ILE A 1 237 ? -8.303 2.909 -3.423 1.00 87.81 237 ILE A CA 1
ATOM 1842 C C . ILE A 1 237 ? -7.062 3.683 -2.974 1.00 87.81 237 ILE A C 1
ATOM 1844 O O . ILE A 1 237 ? -6.837 3.838 -1.775 1.00 87.81 237 ILE A O 1
ATOM 1848 N N . ALA A 1 238 ? -6.274 4.208 -3.917 1.00 87.12 238 ALA A N 1
ATOM 1849 C CA . ALA A 1 238 ? -5.098 5.008 -3.601 1.00 87.12 238 ALA A CA 1
ATOM 1850 C C . ALA A 1 238 ? -5.484 6.231 -2.762 1.00 87.12 238 ALA A C 1
ATOM 1852 O O . ALA A 1 238 ? -4.860 6.478 -1.740 1.00 87.12 238 ALA A O 1
ATOM 1853 N N . THR A 1 239 ? -6.554 6.943 -3.123 1.00 85.38 239 THR A N 1
ATOM 1854 C CA . THR A 1 239 ? -7.018 8.122 -2.370 1.00 85.38 239 THR A CA 1
ATOM 1855 C C . THR A 1 239 ? -7.466 7.764 -0.951 1.00 85.38 239 THR A C 1
ATOM 1857 O O . THR A 1 239 ? -7.114 8.466 0.001 1.00 85.38 239 THR A O 1
ATOM 1860 N N . GLN A 1 240 ? -8.193 6.653 -0.796 1.00 85.88 240 GLN A N 1
ATOM 1861 C CA . GLN A 1 240 ? -8.604 6.131 0.509 1.00 85.88 240 GLN A CA 1
ATOM 1862 C C . GLN A 1 240 ? -7.390 5.804 1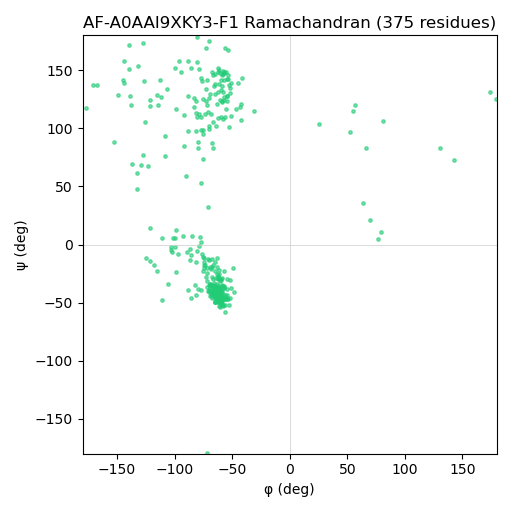.376 1.00 85.88 240 GLN A C 1
ATOM 1864 O O . GLN A 1 240 ? -7.245 6.343 2.470 1.00 85.88 240 GLN A O 1
ATOM 1869 N N . LEU A 1 241 ? -6.466 4.994 0.854 1.00 87.75 241 LEU A N 1
ATOM 1870 C CA . LEU A 1 241 ? -5.253 4.588 1.562 1.00 87.75 241 LEU A CA 1
ATOM 1871 C C . LEU A 1 241 ? -4.344 5.766 1.885 1.00 87.75 241 LEU A C 1
ATOM 1873 O O . LEU A 1 241 ? -3.781 5.838 2.969 1.00 87.75 241 LEU A O 1
ATOM 1877 N N . THR A 1 242 ? -4.224 6.728 0.981 1.00 87.44 242 THR A N 1
ATOM 1878 C CA . THR A 1 242 ? -3.474 7.951 1.240 1.00 87.44 242 THR A CA 1
ATOM 1879 C C . THR A 1 242 ? -4.084 8.786 2.367 1.00 87.44 242 THR A C 1
ATOM 1881 O O . THR A 1 242 ? -3.356 9.509 3.042 1.00 87.44 242 THR A O 1
ATOM 1884 N N . SER A 1 243 ? -5.386 8.661 2.620 1.00 82.38 243 SER A N 1
ATOM 1885 C CA . SER A 1 243 ? -6.050 9.331 3.738 1.00 82.38 243 SER A CA 1
ATOM 1886 C C . SER A 1 243 ? -5.949 8.507 5.027 1.00 82.38 243 SER A C 1
ATOM 1888 O O . SER A 1 243 ? -5.621 9.044 6.082 1.00 82.38 243 SER A O 1
ATOM 1890 N N . THR A 1 244 ? -6.202 7.197 4.981 1.00 82.56 244 THR A N 1
ATOM 1891 C CA . THR A 1 244 ? -6.247 6.310 6.160 1.00 82.56 244 THR A CA 1
ATOM 1892 C C . THR A 1 244 ? -4.872 5.872 6.663 1.00 82.56 244 THR A C 1
ATOM 1894 O O . THR A 1 244 ? -4.657 5.834 7.872 1.00 82.56 244 THR A O 1
ATOM 1897 N N . LEU A 1 245 ? -3.910 5.601 5.779 1.00 83.62 245 LEU A N 1
ATOM 1898 C CA . LEU A 1 245 ? -2.586 5.109 6.164 1.00 83.62 245 LEU A CA 1
ATOM 1899 C C . LEU A 1 245 ? -1.803 6.111 7.032 1.00 83.62 245 LEU A C 1
ATOM 1901 O O . LEU A 1 245 ? -1.251 5.672 8.040 1.00 83.62 245 LEU A O 1
ATOM 1905 N N . PRO A 1 246 ? -1.791 7.440 6.760 1.00 80.50 246 PRO A N 1
ATOM 1906 C CA . PRO A 1 246 ? -1.211 8.396 7.696 1.00 80.50 246 PRO A CA 1
ATOM 1907 C C . PRO A 1 246 ? -1.831 8.276 9.086 1.00 80.50 246 PRO A C 1
ATOM 1909 O O . PRO A 1 246 ? -1.116 8.197 10.074 1.00 80.50 246 PRO A O 1
ATOM 1912 N N . ARG A 1 247 ? -3.158 8.180 9.187 1.00 78.81 247 ARG A N 1
ATOM 1913 C CA . ARG A 1 247 ? -3.859 8.063 10.476 1.00 78.81 247 ARG A CA 1
ATOM 1914 C C . ARG A 1 247 ? -3.470 6.784 11.216 1.00 78.81 247 ARG A C 1
ATOM 1916 O O . ARG A 1 247 ? -3.129 6.830 12.39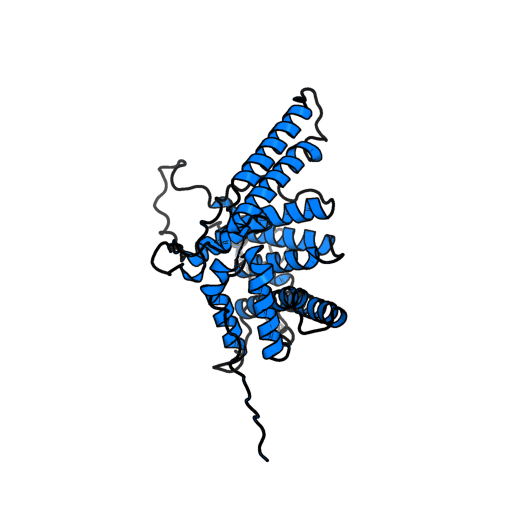7 1.00 78.81 247 ARG A O 1
ATOM 1923 N N . LEU A 1 248 ? -3.400 5.663 10.503 1.00 80.12 248 LEU A N 1
ATOM 1924 C CA . LEU A 1 248 ? -2.909 4.403 11.057 1.00 80.12 248 LEU A CA 1
ATOM 1925 C C . LEU A 1 248 ? -1.460 4.523 11.555 1.00 80.12 248 LEU A C 1
ATOM 1927 O O . LEU A 1 248 ? -1.130 4.042 12.635 1.00 80.12 248 LEU A O 1
ATOM 1931 N N . THR A 1 249 ? -0.582 5.203 10.816 1.00 78.69 249 THR A N 1
ATOM 1932 C CA . THR A 1 249 ? 0.796 5.434 11.277 1.00 78.69 249 THR A CA 1
ATOM 1933 C C . THR A 1 249 ? 0.867 6.366 12.490 1.00 78.69 249 THR A C 1
ATOM 1935 O O . THR A 1 249 ? 1.674 6.131 13.385 1.00 78.69 249 THR A O 1
ATOM 1938 N N . ALA A 1 250 ? -0.001 7.378 12.567 1.00 77.50 250 ALA A N 1
ATOM 1939 C CA . ALA A 1 250 ? -0.079 8.307 13.696 1.00 77.50 250 ALA A CA 1
ATOM 1940 C C . ALA A 1 250 ? -0.449 7.572 14.980 1.00 77.50 250 ALA A C 1
ATOM 1942 O O . ALA A 1 250 ? 0.246 7.699 15.984 1.00 77.50 250 ALA A O 1
ATOM 1943 N N . THR A 1 251 ? -1.497 6.751 14.919 1.00 78.50 251 THR A N 1
ATOM 1944 C CA . THR A 1 251 ? -1.956 5.947 16.059 1.00 78.50 251 THR A CA 1
ATOM 1945 C C . THR A 1 251 ? -0.934 4.915 16.496 1.00 78.50 251 THR A C 1
ATOM 1947 O O . THR A 1 251 ? -0.645 4.806 17.683 1.00 78.50 251 THR A O 1
ATOM 1950 N N . THR A 1 252 ? -0.341 4.200 15.540 1.00 78.12 252 THR A N 1
ATOM 1951 C CA . THR A 1 252 ? 0.617 3.127 15.833 1.00 78.12 252 THR A CA 1
ATOM 1952 C C . THR A 1 252 ? 1.890 3.667 16.487 1.00 78.12 252 THR A C 1
ATOM 1954 O O . THR A 1 252 ? 2.464 3.012 17.353 1.00 78.12 252 THR A O 1
ATOM 1957 N N . PHE A 1 253 ? 2.346 4.858 16.085 1.00 79.12 253 PHE A N 1
ATOM 1958 C CA . PHE A 1 253 ? 3.634 5.412 16.515 1.00 79.12 253 PHE A CA 1
ATOM 1959 C C . PHE A 1 253 ? 3.526 6.635 17.438 1.00 79.12 253 PHE A C 1
ATOM 1961 O O . PHE A 1 253 ? 4.549 7.244 17.752 1.00 79.12 253 PHE A O 1
ATOM 1968 N N . GLY A 1 254 ? 2.317 7.023 17.855 1.00 73.75 254 GLY A N 1
ATOM 1969 C CA . GLY A 1 254 ? 2.086 8.198 18.703 1.00 73.75 254 GLY A CA 1
ATOM 1970 C C . GLY A 1 254 ? 2.480 9.525 18.040 1.00 73.75 254 GLY A C 1
ATOM 1971 O O . GLY A 1 254 ? 3.023 10.411 18.700 1.00 73.75 254 GLY A O 1
ATOM 1972 N N . ARG A 1 255 ? 2.275 9.660 16.724 1.00 75.25 255 ARG A N 1
ATOM 1973 C CA . ARG A 1 255 ? 2.561 10.891 15.961 1.00 75.25 255 ARG A CA 1
ATOM 1974 C C . ARG A 1 255 ? 1.273 11.708 15.733 1.00 75.25 255 ARG A C 1
ATOM 1976 O O . ARG A 1 255 ? 0.199 11.115 15.668 1.00 75.25 255 ARG A O 1
ATOM 1983 N N . PRO A 1 256 ? 1.344 13.047 15.589 1.00 72.94 256 PRO A N 1
ATOM 1984 C CA . PRO A 1 256 ? 0.161 13.880 15.327 1.00 72.94 256 PRO A CA 1
ATOM 1985 C C . PRO A 1 256 ? -0.453 13.565 13.963 1.00 72.94 256 PRO A C 1
ATOM 1987 O O . PRO A 1 256 ? 0.296 13.446 13.013 1.00 72.94 256 PRO A O 1
ATOM 1990 N N . VAL A 1 257 ? -1.774 13.488 13.803 1.00 72.50 257 VAL A N 1
ATOM 1991 C CA . VAL A 1 257 ? -2.414 13.153 12.510 1.00 72.50 257 VAL A CA 1
ATOM 1992 C C . VAL A 1 257 ? -2.104 14.200 11.410 1.00 72.50 257 VAL A C 1
ATOM 1994 O O . VAL A 1 257 ? -2.264 15.396 11.628 1.00 72.50 257 VAL A O 1
ATOM 1997 N N . LEU A 1 258 ? -1.683 13.770 10.202 1.00 65.88 258 LEU A N 1
ATOM 1998 C CA . LEU A 1 258 ? -1.297 14.677 9.089 1.00 65.88 258 LEU A CA 1
ATOM 1999 C C . LEU A 1 258 ? -2.464 15.420 8.425 1.00 65.88 258 LEU A C 1
ATOM 2001 O O . LEU A 1 258 ? -2.240 16.396 7.707 1.00 65.88 258 LEU A O 1
ATOM 2005 N N . VAL A 1 259 ? -3.692 14.930 8.583 1.00 64.19 259 VAL A N 1
ATOM 2006 C CA . VAL A 1 259 ? -4.866 15.411 7.848 1.00 64.19 259 VAL A CA 1
ATOM 2007 C C . VAL A 1 259 ? -5.910 15.911 8.836 1.00 64.19 259 VAL A C 1
ATOM 2009 O O . VAL A 1 259 ? -6.414 15.146 9.642 1.00 64.19 259 VAL A O 1
ATOM 2012 N N . SER A 1 260 ? -6.259 17.194 8.733 1.00 52.34 260 SER A N 1
ATOM 2013 C CA . SER A 1 260 ? -7.298 17.831 9.557 1.00 52.34 260 SER A CA 1
ATOM 2014 C C . SER A 1 260 ? -8.669 17.894 8.849 1.00 52.34 260 SER A C 1
ATOM 2016 O O . SER A 1 260 ? -9.670 18.242 9.462 1.00 52.34 260 SER A O 1
ATOM 2018 N N . ARG A 1 261 ? -8.748 17.543 7.551 1.00 58.19 261 ARG A N 1
ATOM 2019 C CA . ARG A 1 261 ? -9.998 17.517 6.764 1.00 58.19 261 ARG A CA 1
ATOM 2020 C C . ARG A 1 261 ? -10.274 16.131 6.191 1.00 58.19 261 ARG A C 1
ATOM 2022 O O . ARG A 1 261 ? -9.460 15.615 5.432 1.00 58.19 261 ARG A O 1
ATOM 2029 N N . GLN A 1 262 ? -11.446 15.579 6.490 1.00 59.12 262 GLN A N 1
ATOM 2030 C CA . GLN A 1 262 ? -11.929 14.351 5.864 1.00 59.12 262 GLN A CA 1
ATOM 2031 C C . GLN A 1 262 ? -12.131 14.575 4.361 1.00 59.12 262 GLN A C 1
ATOM 2033 O O . GLN A 1 262 ? -12.898 15.444 3.943 1.00 59.12 262 GLN A O 1
ATOM 2038 N N . TYR A 1 263 ? -11.429 13.795 3.542 1.00 64.94 263 TYR A N 1
ATOM 2039 C CA . TYR A 1 263 ? -11.747 13.677 2.126 1.00 64.94 263 TYR A CA 1
ATOM 2040 C C . TYR A 1 263 ? -12.886 12.677 1.995 1.00 64.94 263 TYR A C 1
ATOM 2042 O O . TYR A 1 263 ? -12.705 11.498 2.292 1.00 64.94 263 TYR A O 1
ATOM 2050 N N . PHE A 1 264 ? -14.064 13.146 1.582 1.00 64.00 264 PHE A N 1
ATOM 2051 C CA . PHE A 1 264 ? -15.182 12.251 1.319 1.00 64.00 264 PHE A CA 1
ATOM 2052 C C . PHE A 1 264 ? -14.933 11.532 -0.005 1.00 64.00 264 PHE A C 1
ATOM 2054 O O . PHE A 1 264 ? -15.198 12.055 -1.089 1.00 64.00 264 PHE A O 1
ATOM 2061 N N . VAL A 1 265 ? -14.365 10.337 0.096 1.00 67.94 265 VAL A N 1
ATOM 2062 C CA . VAL A 1 265 ? -14.249 9.397 -1.011 1.00 67.94 265 VAL A CA 1
ATOM 2063 C C . VAL A 1 265 ? -15.168 8.231 -0.660 1.00 67.94 265 VAL A C 1
ATOM 2065 O O . VAL A 1 265 ? -15.059 7.702 0.446 1.00 67.94 265 VAL A O 1
ATOM 2068 N N . PRO A 1 266 ? -16.100 7.829 -1.536 1.00 75.25 266 PRO A N 1
ATOM 2069 C CA . PRO A 1 266 ? -16.889 6.632 -1.285 1.00 75.25 266 PRO A CA 1
ATOM 2070 C C . PRO A 1 266 ? -15.977 5.390 -1.291 1.00 75.25 266 PRO A C 1
ATOM 2072 O O . PRO A 1 266 ? -14.968 5.366 -2.012 1.00 75.25 266 PRO A O 1
ATOM 2075 N N . PRO A 1 267 ? -16.275 4.360 -0.480 1.00 77.75 267 PRO A N 1
ATOM 2076 C CA . PRO A 1 267 ? -15.549 3.098 -0.549 1.00 77.75 267 PRO A CA 1
ATOM 2077 C C . PRO A 1 267 ? -15.742 2.456 -1.935 1.00 77.75 267 PRO A C 1
ATOM 2079 O O . PRO A 1 267 ? -16.786 2.651 -2.562 1.00 77.75 267 PRO A O 1
ATOM 2082 N N . PRO A 1 268 ? -14.747 1.710 -2.446 1.00 83.94 268 PRO A N 1
ATOM 2083 C CA . PRO A 1 268 ? -14.902 1.000 -3.707 1.00 83.94 268 PRO A CA 1
ATOM 2084 C C . PRO A 1 268 ? -15.924 -0.133 -3.570 1.00 83.94 268 PRO A C 1
ATOM 2086 O O . PRO A 1 268 ? -16.030 -0.768 -2.520 1.00 83.94 268 PRO A O 1
ATOM 2089 N N . GLU A 1 269 ? -16.641 -0.421 -4.652 1.00 83.31 269 GLU A N 1
ATOM 2090 C CA . GLU A 1 269 ? -17.533 -1.578 -4.702 1.00 83.31 269 GLU A CA 1
ATOM 2091 C C . GLU A 1 269 ? -16.730 -2.886 -4.617 1.00 83.31 269 GLU A C 1
ATOM 2093 O O . GLU A 1 269 ? -15.701 -2.994 -5.292 1.00 83.31 269 GLU A O 1
ATOM 2098 N N . PRO A 1 270 ? -17.179 -3.879 -3.822 1.00 83.69 270 PRO A N 1
ATOM 2099 C CA . PRO A 1 270 ? -16.456 -5.121 -3.556 1.00 83.69 270 PRO A CA 1
ATOM 2100 C C . PRO A 1 270 ? -16.537 -6.072 -4.756 1.00 83.69 270 PRO A C 1
ATOM 2102 O O . PRO A 1 270 ? -17.268 -7.061 -4.756 1.00 83.69 270 PRO A O 1
ATOM 2105 N N . ILE A 1 271 ? -15.792 -5.739 -5.798 1.00 84.62 271 ILE A N 1
ATOM 2106 C CA . ILE A 1 271 ? -15.675 -6.493 -7.040 1.00 84.62 271 ILE A CA 1
ATOM 2107 C C . ILE A 1 271 ? -14.181 -6.730 -7.257 1.00 84.62 271 ILE A C 1
ATOM 2109 O O . ILE A 1 271 ? -13.372 -5.841 -6.993 1.00 84.62 271 ILE A O 1
ATOM 2113 N N . ASP A 1 272 ? -13.788 -7.904 -7.737 1.00 84.00 272 ASP A N 1
ATOM 2114 C CA . ASP A 1 272 ? -12.376 -8.208 -7.981 1.00 84.00 272 ASP A CA 1
ATOM 2115 C C . ASP A 1 272 ? -11.884 -7.618 -9.313 1.00 84.00 272 ASP A C 1
ATOM 2117 O O . ASP A 1 272 ? -12.664 -7.350 -10.230 1.00 84.00 272 ASP A O 1
ATOM 2121 N N . ASP A 1 273 ? -10.571 -7.404 -9.423 1.00 81.50 273 ASP A N 1
ATOM 2122 C CA . ASP A 1 273 ? -9.928 -6.845 -10.623 1.00 81.50 273 ASP A CA 1
ATOM 2123 C C . ASP A 1 273 ? -10.148 -7.707 -11.876 1.00 81.50 273 ASP A C 1
ATOM 2125 O O . ASP A 1 273 ? -10.224 -7.186 -12.982 1.00 81.50 273 ASP A O 1
ATOM 2129 N N . GLU A 1 274 ? -10.279 -9.026 -11.713 1.00 80.38 274 GLU A N 1
ATOM 2130 C CA . GLU A 1 274 ? -10.486 -9.969 -12.822 1.00 80.38 274 GLU A CA 1
ATOM 2131 C C . GLU A 1 274 ? -11.857 -9.824 -13.502 1.00 80.38 274 GLU A C 1
ATOM 2133 O O . GLU A 1 274 ? -12.011 -10.212 -14.659 1.00 80.38 274 GLU A O 1
ATOM 2138 N N . TYR A 1 275 ? -12.833 -9.225 -12.812 1.00 79.94 275 TYR A N 1
ATOM 2139 C CA . TYR A 1 275 ? -14.182 -8.995 -13.337 1.00 79.94 275 TYR A CA 1
ATOM 2140 C C . TYR A 1 275 ? -14.390 -7.565 -13.839 1.00 79.94 275 TYR A C 1
ATOM 2142 O O . TYR A 1 275 ? -15.458 -7.243 -14.358 1.00 79.94 275 TYR A O 1
ATOM 2150 N N . LEU A 1 276 ? -13.383 -6.699 -13.711 1.00 75.69 276 LEU A N 1
ATOM 2151 C CA . LEU A 1 276 ? -13.401 -5.372 -14.306 1.00 75.69 276 LEU A CA 1
ATOM 2152 C C . LEU A 1 276 ? -13.022 -5.449 -15.782 1.00 75.69 276 LEU A C 1
ATOM 2154 O O . LEU A 1 276 ? -11.861 -5.669 -16.123 1.00 75.69 276 LEU A O 1
ATOM 2158 N N . SER A 1 277 ? -13.989 -5.214 -16.666 1.00 65.06 277 SER A N 1
ATOM 2159 C CA . SER A 1 277 ? -13.699 -5.053 -18.090 1.00 65.06 277 SER A CA 1
ATOM 2160 C C . SER A 1 277 ? -13.387 -3.588 -18.421 1.00 65.06 277 SER A C 1
ATOM 2162 O O . SER A 1 277 ? -13.786 -2.664 -17.712 1.00 65.06 277 SER A O 1
ATOM 2164 N N . GLU A 1 278 ? -12.689 -3.351 -19.533 1.00 58.91 278 GLU A N 1
ATOM 2165 C CA . GLU A 1 278 ? -12.428 -1.996 -20.043 1.00 58.91 278 GLU A CA 1
ATOM 2166 C C . GLU A 1 278 ? -13.700 -1.281 -20.539 1.00 58.91 278 GLU A C 1
ATOM 2168 O O . GLU A 1 278 ? -13.676 -0.073 -20.765 1.00 58.91 278 GLU A O 1
ATOM 2173 N N . SER A 1 279 ? -14.808 -2.015 -20.704 1.00 55.88 279 SER A N 1
ATOM 2174 C CA . SER A 1 279 ? -15.998 -1.570 -21.445 1.00 55.88 279 SER A CA 1
ATOM 2175 C C . SER A 1 279 ? -17.317 -1.630 -20.665 1.00 55.88 279 SER A C 1
ATOM 2177 O O . SER A 1 279 ? -18.306 -1.053 -21.112 1.00 55.88 279 SER A O 1
ATOM 2179 N N . SER A 1 280 ? -17.351 -2.284 -19.503 1.00 60.19 280 SER A N 1
ATOM 2180 C CA . SER A 1 280 ? -18.548 -2.435 -18.672 1.00 60.19 280 SER A CA 1
ATOM 2181 C C . SER A 1 280 ? -18.219 -2.286 -17.190 1.00 60.19 280 SER A C 1
ATOM 2183 O O . SER A 1 280 ? -17.126 -2.643 -16.748 1.00 60.19 280 SER A O 1
ATOM 2185 N N . GLU A 1 281 ? -19.191 -1.813 -16.409 1.00 62.53 281 GLU A N 1
ATOM 2186 C CA . GLU A 1 281 ? -19.168 -1.947 -14.952 1.00 62.53 281 GLU A CA 1
ATOM 2187 C C . GLU A 1 281 ? -19.136 -3.451 -14.637 1.00 62.53 281 GLU A C 1
ATOM 2189 O O . GLU A 1 281 ? -20.053 -4.198 -14.981 1.00 62.53 281 GLU A O 1
ATOM 2194 N N . GLY A 1 282 ? -17.994 -3.933 -14.144 1.00 69.19 282 GLY A N 1
ATOM 2195 C CA . GLY A 1 282 ? -17.796 -5.344 -13.822 1.00 69.19 282 GLY A CA 1
ATOM 2196 C C . GLY A 1 282 ? -18.788 -5.812 -12.760 1.00 69.19 282 GLY A C 1
ATOM 2197 O O . GLY A 1 282 ? -19.146 -5.034 -11.886 1.00 69.19 282 GLY A O 1
ATOM 2198 N N . LEU A 1 283 ? -19.210 -7.075 -12.802 1.00 79.25 283 LEU A N 1
ATOM 2199 C CA . LEU A 1 283 ? -20.099 -7.666 -11.798 1.00 79.25 283 LEU A CA 1
ATOM 2200 C C . LEU A 1 283 ? -19.359 -8.768 -11.048 1.00 79.25 283 LEU A C 1
ATOM 2202 O O . LEU A 1 283 ? -18.807 -9.675 -11.672 1.00 79.25 283 LEU A O 1
ATOM 2206 N N . GLN A 1 284 ? -19.376 -8.706 -9.715 1.00 83.12 284 GLN A N 1
ATOM 2207 C CA . GLN A 1 284 ? -18.853 -9.796 -8.899 1.00 83.12 284 GLN A CA 1
ATOM 2208 C C . GLN A 1 284 ? -19.777 -11.019 -9.032 1.00 83.12 284 GLN A C 1
ATOM 2210 O O . GLN A 1 284 ? -20.990 -10.883 -8.840 1.00 83.12 284 GLN A O 1
ATOM 2215 N N . PRO A 1 285 ? -19.241 -12.215 -9.330 1.00 82.81 285 PRO A N 1
ATOM 2216 C CA . PRO A 1 285 ? -20.034 -13.436 -9.371 1.00 82.81 285 PRO A CA 1
ATOM 2217 C C . PRO A 1 285 ? -20.719 -13.720 -8.028 1.00 82.81 285 PRO A C 1
ATOM 2219 O O . PRO A 1 285 ? -20.104 -13.624 -6.968 1.00 82.81 285 PRO A O 1
ATOM 2222 N N . SER A 1 286 ? -21.994 -14.117 -8.052 1.00 78.19 286 SER A N 1
ATOM 2223 C CA . SER A 1 286 ? -22.763 -14.400 -6.828 1.00 78.19 286 SER A CA 1
ATOM 2224 C C . SER A 1 286 ? -22.254 -15.617 -6.047 1.00 78.19 286 SER A C 1
ATOM 2226 O O . SER A 1 286 ? -22.601 -15.799 -4.883 1.00 78.19 286 SER A O 1
ATOM 2228 N N . ASP A 1 287 ? -21.470 -16.478 -6.692 1.00 78.25 287 ASP A N 1
ATOM 2229 C CA . ASP A 1 287 ? -20.885 -17.685 -6.116 1.00 78.25 287 ASP A CA 1
ATOM 2230 C C . ASP A 1 287 ? -19.514 -17.451 -5.463 1.00 78.25 287 ASP A C 1
ATOM 2232 O O . ASP A 1 287 ? -18.999 -18.367 -4.816 1.00 78.25 287 ASP A O 1
ATOM 2236 N N . ARG A 1 288 ? -18.936 -16.243 -5.583 1.00 78.94 288 ARG A N 1
ATOM 2237 C CA . ARG A 1 288 ? -17.614 -15.925 -5.036 1.00 78.94 288 ARG A CA 1
ATOM 2238 C C . ARG A 1 288 ? -17.562 -14.544 -4.366 1.00 78.94 288 ARG A C 1
ATOM 2240 O O . ARG A 1 288 ? -17.732 -13.526 -5.037 1.00 78.94 288 ARG A O 1
ATOM 2247 N N . PRO A 1 289 ? -17.237 -14.465 -3.063 1.00 83.94 289 PRO A N 1
ATOM 2248 C CA . PRO A 1 289 ? -17.026 -13.185 -2.405 1.00 83.94 289 PRO A CA 1
ATOM 2249 C C . PRO A 1 289 ? -15.787 -12.489 -2.970 1.00 83.94 289 PRO A C 1
ATOM 2251 O O . PRO A 1 289 ? -14.801 -13.142 -3.310 1.00 83.94 289 PRO A O 1
ATOM 2254 N N . SER A 1 290 ? -15.832 -11.160 -3.030 1.00 86.44 290 SER A N 1
ATOM 2255 C CA . SER A 1 290 ? -14.680 -10.363 -3.448 1.00 86.44 290 SER A CA 1
ATOM 2256 C C . SER A 1 290 ? -13.632 -10.271 -2.343 1.00 86.44 290 SER A C 1
ATOM 2258 O O . SER A 1 290 ? -13.962 -10.055 -1.172 1.00 86.44 290 SER A O 1
ATOM 2260 N N . TYR A 1 291 ? -12.356 -10.338 -2.728 1.00 81.94 291 TYR A N 1
ATOM 2261 C CA . TYR A 1 291 ? -11.228 -10.062 -1.833 1.00 81.94 291 TYR A CA 1
ATOM 2262 C C . TYR A 1 291 ? -11.229 -8.607 -1.352 1.00 81.94 291 TYR A C 1
ATOM 2264 O O . TYR A 1 291 ? -10.803 -8.319 -0.233 1.00 81.94 291 TYR A O 1
ATOM 2272 N N . LEU A 1 292 ? -11.768 -7.689 -2.161 1.00 86.81 292 LEU A N 1
ATOM 2273 C CA . LEU A 1 292 ? -11.844 -6.268 -1.834 1.00 86.81 292 LEU A CA 1
ATOM 2274 C C . LEU A 1 292 ? -12.798 -5.983 -0.667 1.00 86.81 292 LEU A C 1
ATOM 2276 O O . LEU A 1 292 ? -12.665 -4.958 -0.000 1.00 86.81 292 LEU A O 1
ATOM 2280 N N . ALA A 1 293 ? -13.717 -6.904 -0.356 1.00 87.88 293 ALA A N 1
ATOM 2281 C CA . ALA A 1 293 ? -14.593 -6.775 0.803 1.00 87.88 293 ALA A CA 1
ATOM 2282 C C . ALA A 1 293 ? -13.798 -6.619 2.111 1.00 87.88 293 ALA A C 1
ATOM 2284 O O . ALA A 1 293 ? -14.202 -5.837 2.971 1.00 87.88 293 ALA A O 1
ATOM 2285 N N . PHE A 1 294 ? -12.655 -7.302 2.255 1.00 88.31 294 PHE A N 1
ATOM 2286 C CA . PHE A 1 294 ? -11.799 -7.159 3.436 1.00 88.31 294 PHE A CA 1
ATOM 2287 C C . PHE A 1 294 ? -11.248 -5.732 3.564 1.00 88.31 294 PHE A C 1
ATOM 2289 O O . PHE A 1 294 ? -11.296 -5.134 4.640 1.00 88.31 294 PHE A O 1
ATOM 2296 N N . PHE A 1 295 ? -10.788 -5.156 2.452 1.00 88.81 295 PHE A N 1
ATOM 2297 C CA . PHE A 1 295 ? -10.316 -3.775 2.402 1.00 88.81 295 PHE A CA 1
ATOM 2298 C C . PHE A 1 295 ? -11.420 -2.772 2.760 1.00 88.81 295 PHE A C 1
ATOM 2300 O O . PHE A 1 295 ? -11.184 -1.882 3.571 1.00 88.81 295 PHE A O 1
ATOM 2307 N N . VAL A 1 296 ? -12.633 -2.937 2.221 1.00 89.25 296 VAL A N 1
ATOM 2308 C CA . VAL A 1 296 ? -13.772 -2.042 2.508 1.00 89.25 296 VAL A CA 1
ATOM 2309 C C . VAL A 1 296 ? -14.090 -2.002 4.008 1.00 89.25 296 VAL A C 1
ATOM 2311 O O . VAL A 1 296 ? -14.214 -0.920 4.579 1.00 89.25 296 VAL A O 1
ATOM 2314 N N . HIS A 1 297 ? -14.146 -3.161 4.671 1.00 89.19 297 HIS A N 1
ATOM 2315 C CA . HIS A 1 297 ? -14.379 -3.222 6.120 1.00 89.19 297 HIS A CA 1
ATOM 2316 C C . HIS A 1 297 ? -13.184 -2.692 6.924 1.00 89.19 297 HIS A C 1
ATOM 2318 O O . HIS A 1 297 ? -13.371 -2.058 7.960 1.00 89.19 297 HIS A O 1
ATOM 2324 N N . SER A 1 298 ? -11.957 -2.893 6.432 1.00 87.25 298 SER A N 1
ATOM 2325 C CA . SER A 1 298 ? -10.753 -2.328 7.051 1.00 87.25 298 SER A CA 1
ATOM 2326 C C . SER A 1 298 ? -10.757 -0.798 7.010 1.00 87.25 298 SER A C 1
ATOM 2328 O O . SER A 1 298 ? -10.397 -0.164 7.997 1.00 87.25 298 SER A O 1
ATOM 2330 N N . VAL A 1 299 ? -11.200 -0.188 5.904 1.00 86.12 299 VAL A N 1
ATOM 2331 C CA . VAL A 1 299 ? -11.367 1.272 5.805 1.00 86.12 299 VAL A CA 1
ATOM 2332 C C . VAL A 1 299 ? -12.412 1.763 6.804 1.00 86.12 299 VAL A C 1
ATOM 2334 O O . VAL A 1 299 ? -12.113 2.676 7.565 1.00 86.12 299 VAL A O 1
ATOM 2337 N N . ALA A 1 300 ? -13.575 1.109 6.883 1.00 88.25 300 ALA A N 1
ATOM 2338 C CA . ALA A 1 300 ? -14.618 1.480 7.841 1.00 88.25 300 ALA A CA 1
ATOM 2339 C C . ALA A 1 300 ? -14.129 1.418 9.302 1.00 88.25 300 ALA A C 1
ATOM 2341 O O . ALA A 1 300 ? -14.439 2.299 10.102 1.00 88.25 300 ALA A O 1
ATOM 2342 N N . LEU A 1 301 ? -13.309 0.420 9.649 1.00 88.31 301 LEU A N 1
ATOM 2343 C CA . LEU A 1 301 ? -12.678 0.339 10.969 1.00 88.31 301 LEU A CA 1
ATOM 2344 C C . LEU A 1 301 ? -11.699 1.498 11.217 1.00 88.31 301 LEU A C 1
ATOM 2346 O O . LEU A 1 301 ? -11.679 2.075 12.305 1.00 88.31 301 LEU A O 1
ATOM 2350 N N . LEU A 1 302 ? -10.891 1.851 10.213 1.00 84.31 302 LEU A N 1
ATOM 2351 C CA . LEU A 1 302 ? -9.953 2.973 10.299 1.00 84.31 302 LEU A CA 1
ATOM 2352 C C . LEU A 1 302 ? -10.665 4.330 10.388 1.00 84.31 302 LEU A C 1
ATOM 2354 O O . LEU A 1 302 ? -10.122 5.244 11.006 1.00 84.31 302 LEU A O 1
ATOM 2358 N N . ASP A 1 303 ? -11.870 4.460 9.835 1.00 84.88 303 ASP A N 1
ATOM 2359 C CA . ASP A 1 303 ? -12.697 5.662 9.982 1.00 84.88 303 ASP A CA 1
ATOM 2360 C C . ASP A 1 303 ? -13.230 5.814 11.415 1.00 84.88 303 ASP A C 1
ATOM 2362 O O . ASP A 1 303 ? -13.213 6.917 11.965 1.00 84.88 303 ASP A O 1
ATOM 2366 N N . VAL A 1 304 ? -13.625 4.714 12.071 1.00 86.88 304 VAL A N 1
ATOM 2367 C CA . VAL A 1 304 ? -13.976 4.742 13.504 1.00 86.88 304 VAL A CA 1
ATOM 2368 C C . VAL A 1 304 ? -12.758 5.120 14.350 1.00 86.88 304 VAL A C 1
ATOM 2370 O O . VAL A 1 304 ? -12.872 5.939 15.262 1.00 86.88 304 VAL A O 1
ATOM 2373 N N . LEU A 1 305 ? -11.576 4.579 14.028 1.00 84.38 305 LEU A N 1
ATOM 2374 C CA . LEU A 1 305 ? -10.326 4.961 14.690 1.00 84.38 305 LEU A CA 1
ATOM 2375 C C . LEU A 1 305 ? -10.027 6.459 14.527 1.00 84.38 305 LEU A C 1
ATOM 2377 O O . LEU A 1 305 ? -9.614 7.102 15.489 1.00 84.38 305 LEU A O 1
ATOM 2381 N N . ASP A 1 306 ? -10.259 7.028 13.345 1.00 79.44 306 ASP A N 1
ATOM 2382 C CA . ASP A 1 306 ? -10.092 8.464 13.101 1.00 79.44 306 ASP A CA 1
ATOM 2383 C C . ASP A 1 306 ? -11.037 9.310 13.966 1.00 79.44 306 ASP A C 1
ATOM 2385 O O . ASP A 1 306 ? -10.617 10.295 14.571 1.00 79.44 306 ASP A O 1
ATOM 2389 N N . GLU A 1 307 ? -12.301 8.897 14.100 1.00 82.75 307 GLU A N 1
ATOM 2390 C CA . GLU A 1 307 ? -13.270 9.581 14.963 1.00 82.75 307 GLU A CA 1
ATOM 2391 C C . GLU A 1 307 ? -12.845 9.560 16.441 1.00 82.75 307 GLU A C 1
ATOM 2393 O O . GLU A 1 307 ? -13.005 10.562 17.143 1.00 82.75 307 GLU A O 1
ATOM 2398 N N . ILE A 1 308 ? -12.257 8.451 16.905 1.00 83.19 308 ILE A N 1
ATOM 2399 C CA . ILE A 1 308 ? -11.672 8.347 18.250 1.00 83.19 308 ILE A CA 1
ATOM 2400 C C . ILE A 1 308 ? -10.543 9.377 18.410 1.00 83.19 308 ILE A C 1
ATOM 2402 O O . ILE A 1 308 ? -10.519 10.126 19.387 1.00 83.19 308 ILE A O 1
ATOM 2406 N N . LEU A 1 309 ? -9.615 9.459 17.454 1.00 78.56 309 LEU A N 1
ATOM 2407 C CA . LEU A 1 309 ? -8.489 10.397 17.533 1.00 78.56 309 LEU A CA 1
ATOM 2408 C C . LEU A 1 309 ? -8.929 11.858 17.506 1.00 78.56 309 LEU A C 1
ATOM 2410 O O . LEU A 1 309 ? -8.421 12.671 18.281 1.00 78.56 309 LEU A O 1
ATOM 2414 N N . ALA A 1 310 ? -9.881 12.192 16.637 1.00 77.81 310 ALA A N 1
ATOM 2415 C CA . ALA A 1 310 ? -10.420 13.540 16.538 1.00 77.81 310 ALA A CA 1
ATOM 2416 C C . ALA A 1 310 ? -10.997 13.992 17.890 1.00 77.81 310 ALA A C 1
ATOM 2418 O O . ALA A 1 310 ? -10.572 15.016 18.430 1.00 77.81 310 ALA A O 1
ATOM 2419 N N . LYS A 1 311 ? -11.877 13.168 18.477 1.00 77.81 311 LYS A N 1
ATOM 2420 C CA . LYS A 1 311 ? -12.595 13.471 19.724 1.00 77.81 311 LYS A CA 1
ATOM 2421 C C . LYS A 1 311 ? -11.705 13.475 20.968 1.00 77.81 311 LYS A C 1
ATOM 2423 O O . LYS A 1 311 ? -11.882 14.320 21.837 1.00 77.81 311 LYS A O 1
ATOM 2428 N N . PHE A 1 312 ? -10.765 12.535 21.090 1.00 75.31 312 PHE A N 1
ATOM 2429 C CA . PHE A 1 312 ? -9.999 12.369 22.336 1.00 75.31 312 PHE A CA 1
ATOM 2430 C C . PHE A 1 312 ? -8.614 13.019 22.324 1.00 75.31 312 PHE A C 1
ATOM 2432 O O . PHE A 1 312 ? -8.091 13.323 23.393 1.00 75.31 312 PHE A O 1
ATOM 2439 N N . TYR A 1 313 ? -8.015 13.240 21.151 1.00 70.19 313 TYR A N 1
ATOM 2440 C CA . TYR A 1 313 ? -6.627 13.709 21.049 1.00 70.19 313 TYR A CA 1
ATOM 2441 C C . TYR A 1 313 ? -6.477 15.073 20.371 1.00 70.19 313 TYR A C 1
ATOM 2443 O O . TYR A 1 313 ? -5.439 15.704 20.540 1.00 70.19 313 TYR A O 1
ATOM 2451 N N . THR A 1 314 ? -7.486 15.548 19.633 1.00 65.62 314 THR A N 1
ATOM 2452 C CA . THR A 1 314 ? -7.404 16.827 18.897 1.00 65.62 314 THR A CA 1
ATOM 2453 C C . THR A 1 314 ? -8.225 17.933 19.568 1.00 65.62 314 THR A C 1
ATOM 2455 O O . THR A 1 314 ? -7.798 19.081 19.603 1.00 65.62 314 THR A O 1
ATOM 2458 N N . GLU A 1 315 ? -9.361 17.590 20.184 1.00 55.31 315 GLU A N 1
ATOM 2459 C CA . GLU A 1 315 ? -10.200 18.527 20.956 1.00 55.31 315 GLU A CA 1
ATOM 2460 C C . GLU A 1 315 ? -9.669 18.813 22.382 1.00 55.31 315 GLU A C 1
ATOM 2462 O O . GLU A 1 315 ? -10.231 19.630 23.109 1.00 55.31 315 GLU A O 1
ATOM 2467 N N . GLY A 1 316 ? -8.556 18.186 22.785 1.00 48.47 316 GLY A N 1
ATOM 2468 C CA . GLY A 1 316 ? -7.965 18.316 24.124 1.00 48.47 316 GLY A CA 1
ATOM 2469 C C . GLY A 1 316 ? -7.235 19.637 24.420 1.00 48.47 316 GLY A C 1
ATOM 2470 O O . GLY A 1 316 ? -6.921 19.892 25.580 1.00 48.47 316 GLY A O 1
ATOM 2471 N N . GLU A 1 317 ? -6.971 20.488 23.419 1.00 45.75 317 GLU A N 1
ATOM 2472 C CA . GLU A 1 317 ? -6.244 21.763 23.604 1.00 45.75 317 GLU A CA 1
ATOM 2473 C C . GLU A 1 317 ? -7.139 23.015 23.635 1.00 45.75 317 GLU A C 1
ATOM 2475 O O . GLU A 1 317 ? -6.663 24.104 23.956 1.00 45.75 317 GLU A O 1
ATOM 2480 N N . SER A 1 318 ? -8.444 22.895 23.373 1.00 46.03 318 SER A N 1
ATOM 2481 C CA . SER A 1 318 ? -9.370 24.035 23.389 1.00 46.03 318 SER A CA 1
ATOM 2482 C C . SER A 1 318 ? -10.535 23.819 24.351 1.00 46.03 318 SER A C 1
ATOM 2484 O O . SER A 1 318 ? -11.686 23.726 23.933 1.00 46.03 318 SER A O 1
ATOM 2486 N N . VAL A 1 319 ? -10.261 23.786 25.656 1.00 46.28 319 VAL A N 1
ATOM 2487 C CA . VAL A 1 319 ? -11.324 23.930 26.662 1.00 46.28 319 VAL A CA 1
ATOM 2488 C C . VAL A 1 319 ? -11.456 25.405 27.037 1.00 46.28 319 VAL A C 1
ATOM 2490 O O . VAL A 1 319 ? -10.902 25.883 28.023 1.00 46.28 319 VAL A O 1
ATOM 2493 N N . SER A 1 320 ? -12.231 26.126 26.228 1.00 43.84 320 SER A N 1
ATOM 2494 C CA . SER A 1 320 ? -13.190 27.085 26.770 1.00 43.84 320 SER A CA 1
ATOM 2495 C C . SER A 1 320 ? -14.543 26.381 26.763 1.00 43.84 320 SER A C 1
ATOM 2497 O O . SER A 1 320 ? -15.012 25.969 25.708 1.00 43.84 320 SER A O 1
ATOM 2499 N N . ASP A 1 321 ? -15.087 26.182 27.964 1.00 49.03 321 ASP A N 1
ATOM 2500 C CA . ASP A 1 321 ? -16.494 25.948 28.299 1.00 49.03 321 ASP A CA 1
ATOM 2501 C C . ASP A 1 321 ? -17.399 25.343 27.211 1.00 49.03 321 ASP A C 1
ATOM 2503 O O . ASP A 1 321 ? -17.888 26.055 26.330 1.00 49.03 321 ASP A O 1
ATOM 2507 N N . LYS A 1 322 ? -17.685 24.039 27.384 1.00 56.94 322 LYS A N 1
ATOM 2508 C CA . LYS A 1 322 ? -18.894 23.258 27.016 1.00 56.94 322 LYS A CA 1
ATOM 2509 C C . LYS A 1 322 ? -18.484 21.858 26.549 1.00 56.94 322 LYS A C 1
ATOM 2511 O O . LYS A 1 322 ? -18.559 21.552 25.363 1.00 56.94 322 LYS A O 1
ATOM 2516 N N . THR A 1 323 ? -18.057 20.984 27.457 1.00 54.41 323 THR A N 1
ATOM 2517 C CA . THR A 1 323 ? -17.875 19.572 27.099 1.00 54.41 323 THR A CA 1
ATOM 2518 C C . THR A 1 323 ? -19.217 18.831 27.192 1.00 54.41 323 THR A C 1
ATOM 2520 O O . THR A 1 323 ? -19.804 18.771 28.276 1.00 54.41 323 THR A O 1
ATOM 2523 N N . PRO A 1 324 ? -19.749 18.265 26.090 1.00 57.75 324 PRO A N 1
ATOM 2524 C CA . PRO A 1 324 ? -20.683 17.146 26.184 1.00 57.75 324 PRO A CA 1
ATOM 2525 C C . PRO A 1 324 ? -20.023 15.979 26.940 1.00 57.75 324 PRO A C 1
ATOM 2527 O O . PRO A 1 324 ? -18.802 15.820 26.914 1.00 57.75 324 PRO A O 1
ATOM 2530 N N . ASP A 1 325 ? -20.831 15.194 27.655 1.00 71.44 325 ASP A N 1
ATOM 2531 C CA . ASP A 1 325 ? -20.383 14.147 28.580 1.00 71.44 325 ASP A CA 1
ATOM 2532 C C . ASP A 1 325 ? -19.442 13.136 27.880 1.00 71.44 325 ASP A C 1
ATOM 2534 O O . ASP A 1 325 ? -19.892 12.452 26.952 1.00 71.44 325 ASP A O 1
ATOM 2538 N N . PRO A 1 326 ? -18.159 13.003 28.282 1.00 73.44 326 PRO A N 1
ATOM 2539 C CA . PRO A 1 326 ? -17.197 12.079 27.670 1.00 73.44 326 PRO A CA 1
ATOM 2540 C C . PRO A 1 326 ? -17.708 10.635 27.575 1.00 73.44 326 PRO A C 1
ATOM 2542 O O . PRO A 1 326 ? -17.390 9.922 26.622 1.00 73.44 326 PRO A O 1
ATOM 2545 N N . LEU A 1 327 ? -18.554 10.219 28.523 1.00 81.19 327 LEU A N 1
ATOM 2546 C CA . LEU A 1 327 ? -19.212 8.910 28.523 1.00 81.19 327 LEU A CA 1
ATOM 2547 C C . LEU A 1 327 ? -20.131 8.719 27.311 1.00 81.19 327 LEU A C 1
ATOM 2549 O O . LEU A 1 327 ? -20.158 7.639 26.724 1.00 81.19 327 LEU A O 1
ATOM 2553 N N . SER A 1 328 ? -20.845 9.765 26.890 1.00 85.50 328 SER A N 1
ATOM 2554 C CA . SER A 1 328 ? -21.734 9.703 25.725 1.00 85.50 328 SER A CA 1
ATOM 2555 C C . SER A 1 328 ? -20.962 9.439 24.429 1.00 85.50 328 SER A C 1
ATOM 2557 O O . SER A 1 328 ? -21.395 8.631 23.608 1.00 85.50 328 SER A O 1
ATOM 2559 N N . HIS A 1 329 ? -19.781 10.047 24.271 1.00 83.81 329 HIS A N 1
ATOM 2560 C CA . HIS A 1 329 ? -18.912 9.823 23.116 1.00 83.81 329 HIS A CA 1
ATOM 2561 C C . HIS A 1 329 ? -18.352 8.399 23.097 1.00 83.81 329 HIS A C 1
ATOM 2563 O O . HIS A 1 329 ? -18.354 7.765 22.042 1.00 83.81 329 HIS A O 1
ATOM 2569 N N . VAL A 1 330 ? -17.925 7.876 24.253 1.00 87.62 330 VAL A N 1
ATOM 2570 C CA . VAL A 1 330 ? -17.459 6.485 24.377 1.00 87.62 330 VAL A CA 1
ATOM 2571 C C . VAL A 1 330 ? -18.571 5.503 24.004 1.00 87.62 330 VAL A C 1
ATOM 2573 O O . VAL A 1 330 ? -18.333 4.593 23.214 1.00 87.62 330 VAL A O 1
ATOM 2576 N N . LEU A 1 331 ? -19.793 5.703 24.507 1.00 89.44 331 LEU A N 1
ATOM 2577 C CA . LEU A 1 331 ? -20.932 4.830 24.200 1.00 89.44 331 LEU A CA 1
ATOM 2578 C C . LEU A 1 331 ? -21.309 4.861 22.712 1.00 89.44 331 LEU A C 1
ATOM 2580 O O . LEU A 1 331 ? -21.563 3.811 22.128 1.00 89.44 331 LEU A O 1
ATOM 2584 N N . GLN A 1 332 ? -21.299 6.037 22.076 1.00 89.69 332 GLN A N 1
ATOM 2585 C CA . GLN A 1 332 ? -21.548 6.162 20.633 1.00 89.69 332 GLN A CA 1
ATOM 2586 C C . GLN A 1 332 ? -20.505 5.412 19.799 1.00 89.69 332 GLN A C 1
ATOM 2588 O O . GLN A 1 332 ? -20.854 4.718 18.847 1.00 89.69 332 GLN A O 1
ATOM 2593 N N . LEU A 1 333 ? -19.225 5.543 20.154 1.00 89.38 333 LEU A N 1
ATOM 2594 C CA . LEU A 1 333 ? -18.137 4.852 19.465 1.00 89.38 333 LEU A CA 1
ATOM 2595 C C . LEU A 1 333 ? -18.204 3.336 19.686 1.00 89.38 333 LEU A C 1
ATOM 2597 O O . LEU A 1 333 ? -17.999 2.584 18.738 1.00 89.38 333 LEU A O 1
ATOM 2601 N N . SER A 1 334 ? -18.563 2.891 20.894 1.00 90.81 334 SER A N 1
ATOM 2602 C CA . SER A 1 334 ? -18.814 1.474 21.183 1.00 90.81 334 SER A CA 1
ATOM 2603 C C . SER A 1 334 ? -19.951 0.923 20.323 1.00 90.81 334 SER A C 1
ATOM 2605 O O . SER A 1 334 ? -19.768 -0.102 19.679 1.00 90.81 334 SER A O 1
ATOM 2607 N N . SER A 1 335 ? -21.081 1.637 20.227 1.00 92.81 335 SER A N 1
ATOM 2608 C CA . SER A 1 335 ? -22.206 1.236 19.366 1.00 92.81 335 SER A CA 1
ATOM 2609 C C . SER A 1 335 ? -21.782 1.102 17.903 1.00 92.81 335 SER A C 1
ATOM 2611 O O . SER A 1 335 ? -22.131 0.128 17.249 1.00 92.81 335 SER A O 1
ATOM 2613 N N . LYS A 1 336 ? -20.974 2.042 17.390 1.00 91.69 336 LYS A N 1
ATOM 2614 C CA . LYS A 1 336 ? -20.443 1.975 16.019 1.00 91.69 336 LYS A CA 1
ATOM 2615 C C . LYS A 1 336 ? -19.526 0.773 15.798 1.00 91.69 336 LYS A C 1
ATOM 2617 O O . LYS A 1 336 ? -19.593 0.153 14.740 1.00 91.69 336 LYS A O 1
ATOM 2622 N N . LEU A 1 337 ? -18.669 0.446 16.767 1.00 91.69 337 LEU A N 1
ATOM 2623 C CA . LEU A 1 337 ? -17.819 -0.747 16.701 1.00 91.69 337 LEU A CA 1
ATOM 2624 C C . LEU A 1 337 ? -18.658 -2.028 16.709 1.00 91.69 337 LEU A C 1
ATOM 2626 O O . LEU A 1 337 ? -18.372 -2.936 15.931 1.00 91.69 337 LEU A O 1
ATOM 2630 N N . ASP A 1 338 ? -19.713 -2.077 17.522 1.00 93.00 338 ASP A N 1
ATOM 2631 C CA . ASP A 1 338 ? -20.639 -3.206 17.554 1.00 93.00 338 ASP A CA 1
ATOM 2632 C C . ASP A 1 338 ? -21.384 -3.337 16.219 1.00 93.00 338 ASP A C 1
ATOM 2634 O O . ASP A 1 338 ? -21.391 -4.410 15.618 1.00 93.00 338 ASP A O 1
ATOM 2638 N N . GLU A 1 339 ? -21.966 -2.256 15.697 1.00 93.44 339 GLU A N 1
ATOM 2639 C CA . GLU A 1 339 ? -22.634 -2.222 14.386 1.00 93.44 339 GLU A CA 1
ATOM 2640 C C . GLU A 1 339 ? -21.698 -2.663 13.252 1.00 93.44 339 GLU A C 1
ATOM 2642 O O . GLU A 1 339 ? -22.082 -3.470 12.398 1.00 93.44 339 GLU A O 1
ATOM 2647 N N . LEU A 1 340 ? -20.447 -2.192 13.270 1.00 91.12 340 LEU A N 1
ATOM 2648 C CA . LEU A 1 340 ? -19.418 -2.623 12.331 1.00 91.12 340 LEU A CA 1
A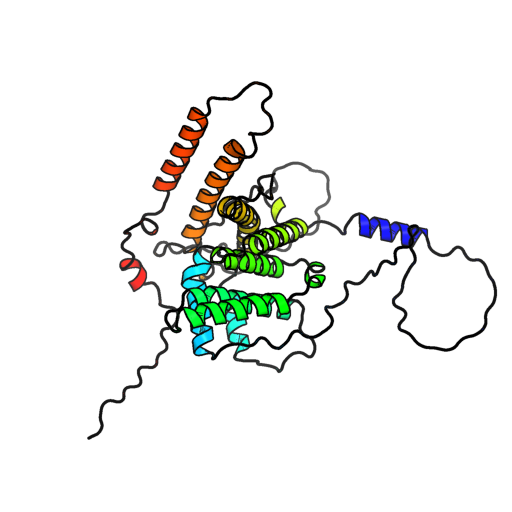TOM 2649 C C . LEU A 1 340 ? -19.123 -4.119 12.484 1.00 91.12 340 LEU A C 1
ATOM 2651 O O . LEU A 1 340 ? -19.064 -4.825 11.484 1.00 91.12 340 LEU A O 1
ATOM 2655 N N . GLY A 1 341 ? -19.012 -4.631 13.712 1.00 89.44 341 GLY A N 1
ATOM 2656 C CA . GLY A 1 341 ? -18.829 -6.058 13.978 1.00 89.44 341 GLY A CA 1
ATOM 2657 C C . GLY A 1 341 ? -19.959 -6.924 13.409 1.00 89.44 341 GLY A C 1
ATOM 2658 O O . GLY A 1 341 ? -19.708 -7.982 12.827 1.00 89.44 341 GLY A O 1
ATOM 2659 N N . HIS A 1 342 ? -21.207 -6.457 13.506 1.00 90.19 342 HIS A N 1
ATOM 2660 C CA . HIS A 1 342 ? -22.370 -7.161 12.960 1.00 90.19 342 HIS A CA 1
ATOM 2661 C C . HIS A 1 342 ? -22.438 -7.115 11.426 1.00 90.19 342 HIS A C 1
ATOM 2663 O O . HIS A 1 342 ? -22.929 -8.075 10.823 1.00 90.19 342 HIS A O 1
ATOM 2669 N N . SER A 1 343 ? -21.942 -6.044 10.794 1.00 90.94 343 SER A N 1
ATOM 2670 C CA . SER A 1 343 ? -21.954 -5.890 9.332 1.00 90.94 343 SER A CA 1
ATOM 2671 C C . SER A 1 343 ? -20.916 -6.760 8.614 1.00 90.94 343 SER A C 1
ATOM 2673 O O . SER A 1 343 ? -21.085 -7.036 7.426 1.00 90.94 343 SER A O 1
ATOM 2675 N N . ILE A 1 344 ? -19.903 -7.272 9.332 1.00 89.44 344 ILE A N 1
ATOM 2676 C CA . ILE A 1 344 ? -18.870 -8.149 8.765 1.00 89.44 344 ILE A CA 1
ATOM 2677 C C . ILE A 1 344 ? -19.512 -9.418 8.165 1.00 89.44 344 ILE A C 1
ATOM 2679 O O . ILE A 1 344 ? -20.179 -10.178 8.889 1.00 89.44 344 ILE A O 1
ATOM 2683 N N . PRO A 1 345 ? -19.275 -9.702 6.868 1.00 87.75 345 PRO A N 1
ATOM 2684 C CA . PRO A 1 345 ? -19.759 -10.899 6.200 1.00 87.75 345 PRO A CA 1
ATOM 2685 C C . PRO A 1 345 ? -19.292 -12.186 6.887 1.00 87.75 345 PRO A C 1
ATOM 2687 O O . PRO A 1 345 ? -18.168 -12.242 7.386 1.00 87.75 345 PRO A O 1
ATOM 2690 N N . PRO A 1 346 ? -20.093 -13.267 6.862 1.00 85.75 346 PRO A N 1
ATOM 2691 C CA . PRO A 1 346 ? -19.786 -14.499 7.590 1.00 85.75 346 PRO A CA 1
ATOM 2692 C C . PRO A 1 346 ? -18.457 -15.138 7.171 1.00 85.75 346 PRO A C 1
ATOM 2694 O O . PRO A 1 346 ? -17.799 -15.742 8.006 1.00 85.75 346 PRO A O 1
ATOM 2697 N N . TYR A 1 347 ? -18.031 -14.965 5.916 1.00 85.00 347 TYR A N 1
ATOM 2698 C CA . TYR A 1 347 ? -16.758 -15.487 5.406 1.00 85.00 347 TYR A CA 1
ATOM 2699 C C . TYR A 1 347 ? -15.522 -14.692 5.868 1.00 85.00 347 TYR A C 1
ATOM 2701 O O . TYR A 1 347 ? -14.405 -15.146 5.653 1.00 85.00 347 TYR A O 1
ATOM 2709 N N . LEU A 1 348 ? -15.698 -13.517 6.485 1.00 85.62 348 LEU A N 1
ATOM 2710 C CA . LEU A 1 348 ? -14.614 -12.719 7.078 1.00 85.62 348 LEU A CA 1
ATOM 2711 C C . LEU A 1 348 ? -14.568 -12.824 8.609 1.00 85.62 348 LEU A C 1
ATOM 2713 O O . LEU A 1 348 ? -13.701 -12.218 9.235 1.00 85.62 348 LEU A O 1
ATOM 2717 N N . ARG A 1 349 ? -15.504 -13.556 9.226 1.00 86.94 349 ARG A N 1
ATOM 2718 C CA . ARG A 1 349 ? -15.549 -13.728 10.681 1.00 86.94 349 ARG A CA 1
ATOM 2719 C C . ARG A 1 349 ? -14.523 -14.758 11.137 1.00 86.94 349 ARG A C 1
ATOM 2721 O O . ARG A 1 349 ? -14.198 -15.703 10.420 1.00 86.94 349 ARG A O 1
ATOM 2728 N N . GLU A 1 350 ? -14.041 -14.584 12.360 1.00 81.19 350 GLU A N 1
ATOM 2729 C CA . GLU A 1 350 ? -13.151 -15.549 12.998 1.00 81.19 350 GLU A CA 1
ATOM 2730 C C . GLU A 1 350 ? -13.826 -16.932 13.065 1.00 81.19 350 GLU A C 1
ATOM 2732 O O . GLU A 1 350 ? -14.990 -17.051 13.448 1.00 81.19 350 GLU A O 1
ATOM 2737 N N . GLY A 1 351 ? -13.113 -17.980 12.639 1.00 76.69 351 GLY A N 1
ATOM 2738 C CA . GLY A 1 351 ? -13.645 -19.347 12.591 1.00 76.69 351 GLY A CA 1
ATOM 2739 C C . GLY A 1 351 ? -14.553 -19.664 11.394 1.00 76.69 351 GLY A C 1
ATOM 2740 O O . GLY A 1 351 ? -15.190 -20.717 11.390 1.00 76.69 351 GLY A O 1
ATOM 2741 N N . ALA A 1 352 ? -14.624 -18.795 10.380 1.00 77.75 352 ALA A N 1
ATOM 2742 C CA . ALA A 1 352 ? -15.343 -19.093 9.146 1.00 77.75 352 ALA A CA 1
ATOM 2743 C C . ALA A 1 352 ? -14.769 -20.333 8.432 1.00 77.75 352 ALA A C 1
ATOM 2745 O O . ALA A 1 352 ? -13.560 -20.451 8.229 1.00 77.75 352 ALA A O 1
ATOM 2746 N N . ASP A 1 353 ? -15.647 -21.246 8.009 1.00 74.00 353 ASP A N 1
ATOM 2747 C CA . ASP A 1 353 ? -15.259 -22.400 7.197 1.00 74.00 353 ASP A CA 1
ATOM 2748 C C . ASP A 1 353 ? -15.033 -21.972 5.738 1.00 74.00 353 ASP A C 1
ATOM 2750 O O . ASP A 1 353 ? -15.971 -21.815 4.950 1.00 74.00 353 ASP A O 1
ATOM 2754 N N . LEU A 1 354 ? -13.762 -21.772 5.387 1.00 70.94 354 LEU A N 1
ATOM 2755 C CA . LEU A 1 354 ? -13.327 -21.371 4.048 1.00 70.94 354 LEU A CA 1
ATOM 2756 C C . LEU A 1 354 ? -13.111 -22.563 3.101 1.00 70.94 354 LEU A C 1
ATOM 2758 O O . LEU A 1 354 ? -12.884 -22.363 1.908 1.00 70.94 354 LEU A O 1
ATOM 2762 N N . THR A 1 355 ? -13.253 -23.808 3.569 1.00 65.69 355 THR A N 1
ATOM 2763 C CA . THR A 1 355 ? -12.975 -25.006 2.749 1.00 65.69 355 THR A CA 1
ATOM 2764 C C . THR A 1 355 ? -13.889 -25.116 1.523 1.00 65.69 355 THR A C 1
ATOM 2766 O O . THR A 1 355 ? -13.492 -25.623 0.469 1.00 65.69 355 THR A O 1
ATOM 2769 N N . ARG A 1 356 ? -15.114 -24.584 1.629 1.00 58.38 356 ARG A N 1
ATOM 2770 C CA . ARG A 1 356 ? -16.087 -24.509 0.525 1.00 58.38 356 ARG A CA 1
ATOM 2771 C C . ARG A 1 356 ? -15.712 -23.482 -0.541 1.00 58.38 356 ARG A C 1
ATOM 2773 O O . ARG A 1 356 ? -16.137 -23.629 -1.685 1.00 58.38 356 ARG A O 1
ATOM 2780 N N . LEU A 1 357 ? -14.927 -22.471 -0.173 1.00 58.88 357 LEU A N 1
ATOM 2781 C CA . LEU A 1 357 ? -14.380 -21.480 -1.093 1.00 58.88 357 LEU A CA 1
ATOM 2782 C C . LEU A 1 357 ? -13.129 -22.036 -1.788 1.00 58.88 357 LEU A C 1
ATOM 2784 O O . LEU A 1 357 ? -13.039 -21.968 -3.012 1.00 58.88 357 LEU A O 1
ATOM 2788 N N . ASP A 1 358 ? -12.232 -22.695 -1.048 1.00 49.12 358 ASP A N 1
ATOM 2789 C CA . ASP A 1 358 ? -10.967 -23.242 -1.571 1.00 49.12 358 ASP A CA 1
ATOM 2790 C C . ASP A 1 358 ? -11.139 -24.309 -2.665 1.00 49.12 358 ASP A C 1
ATOM 2792 O O . ASP A 1 358 ? -10.307 -24.417 -3.562 1.00 49.12 358 ASP A O 1
ATOM 2796 N N . CYS A 1 359 ? -12.242 -25.068 -2.668 1.00 38.78 359 CYS A N 1
ATOM 2797 C CA . CYS A 1 359 ? -12.514 -26.060 -3.721 1.00 38.78 359 CYS A CA 1
ATOM 2798 C C . CYS A 1 359 ? -12.858 -25.440 -5.092 1.00 38.78 359 CYS A C 1
ATOM 2800 O O . CYS A 1 359 ? -12.885 -26.153 -6.096 1.00 38.78 359 CYS A O 1
ATOM 2802 N N . ARG A 1 360 ? -13.153 -24.134 -5.146 1.00 40.31 360 ARG A N 1
ATOM 2803 C CA . ARG A 1 360 ? -13.468 -23.387 -6.380 1.00 40.31 360 ARG A CA 1
ATOM 2804 C C . ARG A 1 360 ? -12.526 -22.213 -6.634 1.00 40.31 360 ARG A C 1
ATOM 2806 O O . ARG A 1 360 ? -12.480 -21.704 -7.751 1.00 40.31 360 ARG A O 1
ATOM 2813 N N . ILE A 1 361 ? -11.752 -21.809 -5.627 1.00 43.06 361 ILE A N 1
ATOM 2814 C CA . ILE A 1 361 ? -10.602 -20.927 -5.782 1.00 43.06 361 ILE A CA 1
ATOM 2815 C C . ILE A 1 361 ? -9.532 -21.745 -6.498 1.00 43.06 361 ILE A C 1
ATOM 2817 O O . ILE A 1 361 ? -8.828 -22.559 -5.905 1.00 43.06 361 ILE A O 1
ATOM 2821 N N . GLY A 1 362 ? -9.408 -21.546 -7.808 1.00 34.28 362 GLY A N 1
ATOM 2822 C CA . GLY A 1 362 ? -8.203 -21.955 -8.506 1.00 34.28 362 GLY A CA 1
ATOM 2823 C C . GLY A 1 362 ? -7.010 -21.377 -7.753 1.00 34.28 362 GLY A C 1
ATOM 2824 O O . GLY A 1 362 ? -6.810 -20.165 -7.740 1.00 34.28 362 GLY A O 1
ATOM 2825 N N . SER A 1 363 ? -6.226 -22.244 -7.112 1.00 31.30 363 SER A N 1
ATOM 2826 C CA . SER A 1 363 ? -4.830 -21.949 -6.817 1.00 31.30 363 SER A CA 1
ATOM 2827 C C . SER A 1 363 ? -4.244 -21.316 -8.082 1.00 31.30 363 SER A C 1
ATOM 2829 O O . SER A 1 363 ? -4.238 -21.978 -9.127 1.00 31.30 363 SER A O 1
ATOM 2831 N N . PRO A 1 364 ? -3.769 -20.058 -8.049 1.00 43.19 364 PRO A N 1
ATOM 2832 C CA . PRO A 1 364 ? -2.984 -19.561 -9.150 1.00 43.19 364 PRO A CA 1
ATOM 2833 C C . PRO A 1 364 ? -1.658 -20.314 -9.058 1.00 43.19 364 PRO A C 1
ATOM 2835 O O . PRO A 1 364 ? -0.817 -20.038 -8.206 1.00 43.19 364 PRO A O 1
ATOM 2838 N N . ILE A 1 365 ? -1.528 -21.313 -9.930 1.00 37.66 365 ILE A N 1
ATOM 2839 C CA . ILE A 1 365 ? -0.271 -21.942 -10.323 1.00 37.66 365 ILE A CA 1
ATOM 2840 C C . ILE A 1 365 ? 0.399 -22.717 -9.170 1.00 37.66 365 ILE A C 1
ATOM 2842 O O . ILE A 1 365 ? 1.357 -22.274 -8.537 1.00 37.66 365 ILE A O 1
ATOM 2846 N N . ARG A 1 366 ? -0.042 -23.965 -8.954 1.00 27.94 366 ARG A N 1
ATOM 2847 C CA . ARG A 1 366 ? 0.913 -25.012 -8.555 1.00 27.94 366 ARG A CA 1
ATOM 2848 C C . ARG A 1 366 ? 1.798 -25.310 -9.773 1.00 27.94 366 ARG A C 1
ATOM 2850 O O . ARG A 1 366 ? 1.242 -25.622 -10.829 1.00 27.94 366 ARG A O 1
ATOM 2857 N N . PRO A 1 367 ? 3.137 -25.248 -9.675 1.00 29.67 367 PRO A N 1
ATOM 2858 C CA . PRO A 1 367 ? 3.989 -25.723 -10.754 1.00 29.67 367 PRO A CA 1
ATOM 2859 C C . PRO A 1 367 ? 3.722 -27.217 -10.977 1.00 29.67 367 PRO A C 1
ATOM 2861 O O . PRO A 1 367 ? 3.811 -28.026 -10.051 1.00 29.67 367 PRO A O 1
ATOM 2864 N N . ARG A 1 368 ? 3.378 -27.588 -12.216 1.00 31.52 368 ARG A N 1
ATOM 2865 C CA . ARG A 1 368 ? 3.420 -28.977 -12.685 1.00 31.52 368 ARG A CA 1
ATOM 2866 C C . ARG A 1 368 ? 4.882 -29.422 -12.727 1.00 31.52 368 ARG A C 1
ATOM 2868 O O . ARG A 1 368 ? 5.504 -29.380 -13.777 1.00 31.52 368 ARG A O 1
ATOM 2875 N N . HIS A 1 369 ? 5.417 -29.853 -11.595 1.00 31.73 369 HIS A N 1
ATOM 2876 C CA . HIS A 1 369 ? 6.614 -30.685 -11.557 1.00 31.73 369 HIS A CA 1
ATOM 2877 C C . HIS A 1 369 ? 6.420 -31.799 -10.528 1.00 31.73 369 HIS A C 1
ATOM 2879 O O . HIS A 1 369 ? 7.056 -31.833 -9.482 1.00 31.73 369 HIS A O 1
ATOM 2885 N N . THR A 1 370 ? 5.527 -32.736 -10.841 1.00 28.72 370 THR A N 1
ATOM 2886 C CA . THR A 1 370 ? 5.745 -34.133 -10.460 1.00 28.72 370 THR A CA 1
ATOM 2887 C C . THR A 1 370 ? 6.797 -34.680 -11.415 1.00 28.72 370 THR A C 1
ATOM 2889 O O . THR A 1 370 ? 6.509 -34.994 -12.567 1.00 28.72 370 THR A O 1
ATOM 2892 N N . VAL A 1 371 ? 8.048 -34.717 -10.961 1.00 31.64 371 VAL A N 1
ATOM 2893 C CA . VAL A 1 371 ? 9.036 -35.614 -11.552 1.00 31.64 371 VAL A CA 1
ATOM 2894 C C . VAL A 1 371 ? 8.792 -36.970 -10.905 1.00 31.64 371 VAL A C 1
ATOM 2896 O O . VAL A 1 371 ? 9.227 -37.220 -9.783 1.00 31.64 371 VAL A O 1
ATOM 2899 N N . ASP A 1 372 ? 8.047 -37.819 -11.606 1.00 30.41 372 ASP A N 1
ATOM 2900 C CA . ASP A 1 372 ? 8.035 -39.250 -11.341 1.00 30.41 372 ASP A CA 1
ATOM 2901 C C . ASP A 1 372 ? 9.422 -39.804 -11.689 1.00 30.41 372 ASP A C 1
ATOM 2903 O O . ASP A 1 372 ? 9.760 -39.976 -12.857 1.00 30.41 372 ASP A O 1
ATOM 2907 N N . TYR A 1 373 ? 10.225 -40.109 -10.672 1.00 31.03 373 TYR A N 1
ATOM 2908 C CA . TYR A 1 373 ? 11.202 -41.192 -10.772 1.00 31.03 373 TYR A CA 1
ATOM 2909 C C . TYR A 1 373 ? 10.705 -42.344 -9.905 1.00 31.03 373 TYR A C 1
ATOM 2911 O O . TYR A 1 373 ? 11.162 -42.579 -8.788 1.00 31.03 373 TYR A O 1
ATOM 2919 N N . ALA A 1 374 ? 9.711 -43.045 -10.451 1.00 32.06 374 ALA A N 1
ATOM 2920 C CA . ALA A 1 374 ? 9.470 -44.434 -10.112 1.00 32.06 374 ALA A CA 1
ATOM 2921 C C . ALA A 1 374 ? 10.708 -45.253 -10.508 1.00 32.06 374 ALA A C 1
ATOM 2923 O O . ALA A 1 374 ? 11.313 -45.023 -11.556 1.00 32.06 374 ALA A O 1
ATOM 2924 N N . GLY A 1 375 ? 11.088 -46.173 -9.624 1.00 32.47 375 GLY A N 1
ATOM 2925 C CA . GLY A 1 375 ? 12.277 -47.000 -9.747 1.00 32.47 375 GLY A CA 1
ATOM 2926 C C . GLY A 1 375 ? 12.372 -47.757 -11.070 1.00 32.47 375 GLY A C 1
ATOM 2927 O O . GLY A 1 375 ? 11.390 -48.289 -11.587 1.00 32.47 375 GLY A O 1
ATOM 2928 N N . ALA A 1 376 ? 13.600 -47.845 -11.567 1.00 31.83 376 ALA A N 1
ATOM 2929 C CA . ALA A 1 376 ? 14.028 -48.908 -12.455 1.00 31.83 376 ALA A CA 1
ATOM 2930 C C . ALA A 1 376 ? 14.946 -49.838 -11.650 1.00 31.83 376 ALA A C 1
ATOM 2932 O O . ALA A 1 376 ? 15.789 -49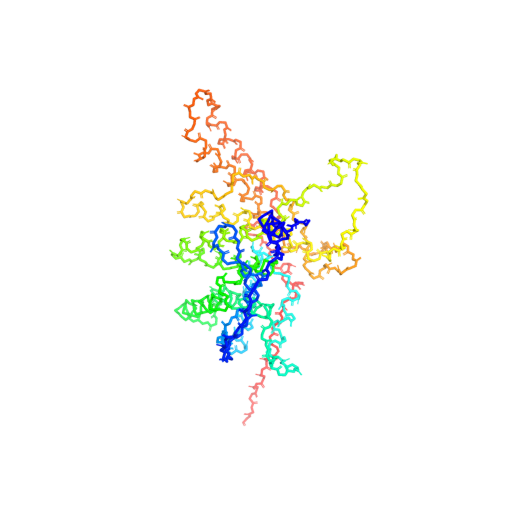.362 -10.888 1.00 31.83 376 ALA A O 1
ATOM 2933 N N . ASN A 1 377 ? 14.671 -51.134 -11.806 1.00 35.12 377 ASN A N 1
ATOM 2934 C CA . ASN A 1 377 ? 15.370 -52.294 -11.251 1.00 35.12 377 ASN A CA 1
ATOM 2935 C C . ASN A 1 377 ? 16.896 -52.232 -11.324 1.00 35.12 377 ASN A C 1
ATOM 2937 O O . ASN A 1 377 ? 17.412 -51.725 -12.347 1.00 35.12 377 ASN A O 1
#

Solvent-accessible surface area (backbone atoms only — not comparable to full-atom values): 23328 Å² total; per-residue (Å²): 130,83,74,82,53,70,65,60,54,49,50,48,52,50,52,66,70,63,57,85,80,89,76,92,83,86,88,88,86,88,87,84,90,75,88,78,72,83,67,60,80,42,101,84,73,55,72,56,77,90,61,85,76,72,85,78,73,86,57,78,78,83,84,72,68,61,66,73,59,43,52,50,15,47,48,31,20,60,73,69,42,31,45,72,54,60,53,66,63,62,71,65,53,50,54,56,55,56,43,70,82,53,67,89,59,77,84,66,98,64,82,49,71,66,54,39,52,48,56,20,34,51,24,38,42,39,17,55,2,31,70,66,52,86,90,57,56,74,70,53,24,56,53,50,19,52,49,26,42,51,49,19,52,65,45,51,57,78,72,54,64,80,59,74,47,73,66,54,31,40,37,27,44,53,58,21,57,56,29,78,82,50,92,45,53,67,60,21,49,52,35,25,50,50,22,33,52,45,36,51,74,67,46,57,62,64,73,59,73,59,102,80,73,89,79,97,84,70,81,84,69,79,78,74,78,83,64,41,55,58,58,49,48,36,50,48,44,42,42,49,45,44,58,48,48,38,45,52,45,13,68,76,64,76,45,82,64,86,68,94,68,87,64,68,68,79,77,74,76,54,42,44,72,92,44,45,40,85,85,49,89,50,65,58,56,95,91,51,86,35,60,42,45,55,30,48,54,52,50,55,53,49,50,53,51,48,53,50,44,48,65,68,67,61,55,70,83,66,84,73,89,80,81,74,62,70,65,60,57,52,52,52,53,49,50,50,52,51,54,52,60,68,67,56,52,70,85,77,40,90,88,44,83,54,67,78,50,54,79,70,51,75,71,85,73,75,81,93,70,84,77,84,79,74,84,79,135

InterPro domains:
  IPR007219 Xylanolytic transcriptional activator, regulatory domain [PF04082] (77-339)
  IPR007219 Xylanolytic transcriptional activator, regulatory domain [SM00906] (188-274)
  IPR051127 Fungal secondary metabolite regulators [PTHR47424] (2-353)

Nearest PDB structures (foldseek):
  6f07-assembly1_A  TM=5.018E-01  e=2.429E-01  Saccharomyces cerevisiae
  6gys-assembly1_J  TM=6.111E-01  e=1.394E+00  Saccharomyces cerevisiae
  6rm5-assembly1_A-2  TM=6.730E-01  e=3.875E+00  Homo sapiens
  7a6r-assembly1_A  TM=6.490E-01  e=7.994E+00  Homo sapiens

Mean predicted aligned error: 14.76 Å

Radius of gyration: 26.07 Å; Cα contacts (8 Å, |Δi|>4): 329; chains: 1; bounding box: 60×102×58 Å

pLDDT: mean 71.12, std 20.42, range [27.94, 95.94]

Organism: NCBI:txid1209917

Sequence (377 aa):
MYGPSSNSSFLRLVTEAAGPRSSNTKSPEELAGQDAGEVAPTVLGFAITTQPKSPDILPDPVMLPERWLADNFFRCFWDFVHPVFPILHRPSFTASYEAVWHPSQGPPPNRDYKDTVFHATLSIVLALGCQRTDQVSVTEQVRLANRFYKQSFKLVSVDTLDHSSLQLVQLLLLRGVYPHYTQYADRCWNTTGVALRVAQGLGLHSRGDGPTSSKKDSPPAPVAPVSLPSLARIQMIATQLTSTLPRLTATTFGRPVLVSRQYFVPPPEPIDDEYLSESSEGLQPSDRPSYLAFFVHSVALLDVLDEILAKFYTEGESVSDKTPDPLSHVLQLSSKLDELGHSIPPYLREGADLTRLDCRIGSPIRPRHTVDYAGAN

Secondary structure (DSSP, 8-state):
---S-HHHHHHHHHHHHT---------------------PBPTTS-B---SPPP--S---------HHHHHHHHHHHHHHTTTT---S-HHHHHHHHHHHHS-SSPPPSS--HHHHHHHHHHHHHHHHHHTT-SSS-HHHHHHHHHHHHHHHHHTS-GGGGGS--HHHHHHHHHHHHGGGGSS-HHHHHHHHHHHHHHHHHTTGGGTT--S-SS---S----------HHHHHHHHHHHHHHHHHHHHHHHHHTPPPS-SS----PPPPS--GGG--SSS-----TTS--THHHHHHHHHHHHHHHHHHIIIIIGGG--SS-PPPHHHHHHHHHHHHHHHHHHS-GGGSTT---HHHHTTS--S-------------

Foldseek 3Di:
DDDDDPVVVVQVVQLVVPPDDDDDDDDDDDDDDDDDPPFDAGPVRDTDNPDLPDDPDDQDPLDDDPPVLLVQLLVLLVVPPCLQQVLDLVVVLVVVVVCVVVVVDPDDPDQDLVNLLSSLQSLLSSLNSLCRDPPDDNVVSPVSSVVSLVSSDSSDDPSSLVDQDSSQLSSLLSNLVNCVVDPPLVSNLVSLVSSLVSLVVVVLLVPPDDPPDDDPDDDDDPDDPPDFPSRNLSSLSSNLSSQLSNLVSCVSPVHDRPDPDDRDRDQDDQAHSVQRDSPDDGDHDPLDGGSNLSNSLSSLVSVLSVLVCCVPPVCVPDDDDDDDDPVVSVVVSVVSVVVSVVPDDQCRDPPRDCVSVVVVPPPPDDDPDPPDPDDDD